Protein AF-0000000083319192 (afdb_homodimer)

Sequence (620 aa):
MELTYLRTFREVARRQSFTRAAEELGYAQSSVTMQMQKLEREYGVALFERYGRQLRLTQPGEALLKLAMQMLELYDESKEAIGNQLDGAVTIGTIDSLAAYYLPPHLQQLRLKHPGIAIQMLPDSESNLINKLKDGEYDLVLLLDRKPADPSLRCLTVREEPLVLVAPPGHPLTATGSADSIRPNDLGGCELIVSEGSCLYRSTFEKVLREHGVAYRIGFELGSLEAIKHCVMNGLGIALLPQIAVEEELRRGTLASIPFVHPDLRFHLQILLHPKKWMSQMLLTLIGLMTGEDAERVNERLSRADVSVKMELTYLRTFREVARRQSFTRAAEELGYAQSSVTMQMQKLEREYGVALFERYGRQLRLTQPGEALLKLAMQMLELYDESKEAIGNQLDGAVTIGTIDSLAAYYLPPHLQQLRLKHPGIAIQMLPDSESNLINKLKDGEYDLVLLLDRKPADPSLRCLTVREEPLVLVAPPGHPLTATGSADSIRPNDLGGCELIVSEGSCLYRSTFEKVLREHGVAYRIGFELGSLEAIKHCVMNGLGIALLPQIAVEEELRRGTLASIPFVHPDLRFHLQILLHPKKWMSQMLLTLIGLMTGEDAERVNERLSRADVSVK

Secondary structure (DSSP, 8-state):
-HHHHHHHHHHHHHHT-HHHHHHHHT--HHHHHHHHHHHHHHHTS--EEEETTEEEE-HHHHHHHHHHHHHHHHHHHHHHHTT-----EEEEEE-HHHHHHTHHHHHHHHHHH-TT-EEEEEE--HHHHHHHHHTTS-SEEEEEESSPS-TTSEEEEEEEE-EEEEE-TT-GGG-S-TT-PBPGGGGTTPEEEE--TT-HHHHHHHHHHHHTT---EEEEEES-HHHHHHHHHTTS-BEEEEGGGTHHHHHHTSSEEE-B--GGG-EEEEEEE-TT----HHHHHHHHHHHT--HHHHHHHHHHHHHHT-/-HHHHHHHHHHHHHHT-HHHHHHHHT--HHHHHHHHHHHHHHHTS--EEEETTEEEE-HHHHHHHHHHHHHHHHHHHHHHHTT-----EEEEEE-HHHHHHTHHHHHHHHHHH-TT-EEEEEE--HHHHHHHHHTTS-SEEEEEESSPS-TTSEEEEEEEE-EEEEE-TT-GGG-S-TT-PBPGGGGTTPEEEE--TT-HHHHHHHHHHHHTT---EEEEEES-HHHHHHHHHTTS-BEEEEGGGTHHHHHHTSSEEE-B--GGG-EEEEEEE-TT----HHHHHHHHHHHT--HHHHHHHHHHHHHHT-

pLDDT: mean 86.3, std 11.12, range [34.53, 98.0]

Nearest PDB structures (foldseek):
  8sbh-assembly1_B  TM=8.757E-01  e=9.612E-18  Escherichia coli K-12
  6g1b-assembly1_J-2  TM=5.225E-01  e=3.013E-19  Corynebacterium glutamicum
  2f78-assembly1_A  TM=7.936E-01  e=1.066E-13  Acinetobacter baylyi
  2h9b-assembly1_A  TM=8.131E-01  e=4.468E-13  Acinetobacter baylyi ADP1
  3glb-assembly2_C  TM=8.185E-01  e=1.094E-12  Acinetobacter baylyi ADP1

InterPro domains:
  IPR000847 LysR, HTH, N-terminal domain [PF00126] (4-62)
  IPR000847 LysR, HTH, N-terminal domain [PR00039] (18-29)
  IPR000847 LysR, HTH, N-terminal domain [PR00039] (29-39)
  IPR000847 LysR, HTH, N-terminal domain [PR00039] (39-50)
  IPR000847 LysR, HTH, N-terminal domain [PS50931] (1-58)
  IPR005119 LysR, substrate-binding [PF03466] (84-290)
  IPR036388 Winged helix-like DNA-binding domain superfamily [G3DSA:1.10.10.10] (1-88)
  IPR036390 Winged helix DNA-binding domain superfamily [SSF46785] (1-108)

Foldseek 3Di:
DVLVLLVLLLLCQVVQDLCVSCVVVVHDSVVSVVSQVVVCVVVVHRQWDDDDPTIHGDPVVLVVNLVSLVVNQVVVVVCVVVPPPDLEEAEEEEADLCVVQPQVVLVVVLCVVRVSHHYHYDYDFPVVQVVCQQSNVHQKYKYKDDPPPDPQWDKDFQWKWDKFKKAAFPDPLLPPDDPDADDLQNCAAFEEAEEDPSHDLRVLNVVRNVVVPGDYHHPHYDNDPVVSLVCRLVGVTMYIDTCSRCVVVCVVRSMGTRRHDDPSNIITIMMI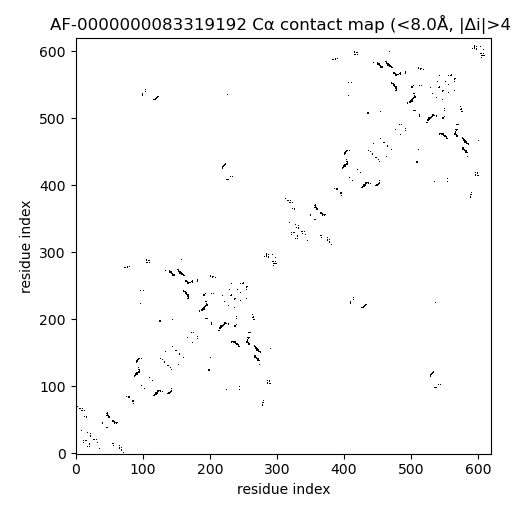HRLPRDQRLSNLCSVCSSRVHHSVVSVVVSVVVNVVVD/DVLVLLVLLLLCQVVQDLCVSCVVVVHDSVVSVVSQVVVCVVVVHRQWDDDDPTIHGDPVVLVVNLVSLVVNQVVVVVCVVVPPPDLEEAEEEEADQCVVQPQVVLVVVLCVVRVSHHYHYDYDFPVVQVVCQQSNVHQKYKYKDDPPPDPQWDKDFQWKWDKFKKAAFPDPLLPPDDPDADDLQNCAAFEEAEEDPRHDLRVLNVVRNVVVPGDYHHPHYDNDPVVSLVCRLVGVTMYIDTCSRCVVVCVVRSMGTRRHDDPSNIITIMMIHRLPRDQRLSNLCSVCSSRVHHSVVSVVVSVVVNVVVD

Organism: Saccharibacillus brassicae (NCBI:txid2583377)

Structure (mmCIF, N/CA/C/O backbone):
data_AF-0000000083319192-model_v1
#
loop_
_entity.id
_entity.type
_entity.pdbx_description
1 polymer 'LysR family transcriptional regulator'
#
loop_
_atom_site.group_PDB
_atom_site.id
_atom_site.type_symbol
_atom_site.label_atom_id
_atom_site.label_alt_id
_atom_site.label_comp_id
_atom_site.label_asym_id
_atom_site.label_entity_id
_atom_site.label_seq_id
_atom_site.pdbx_PDB_ins_code
_atom_site.Cartn_x
_atom_site.Cartn_y
_atom_site.Cartn_z
_atom_site.occupancy
_atom_site.B_iso_or_equiv
_atom_site.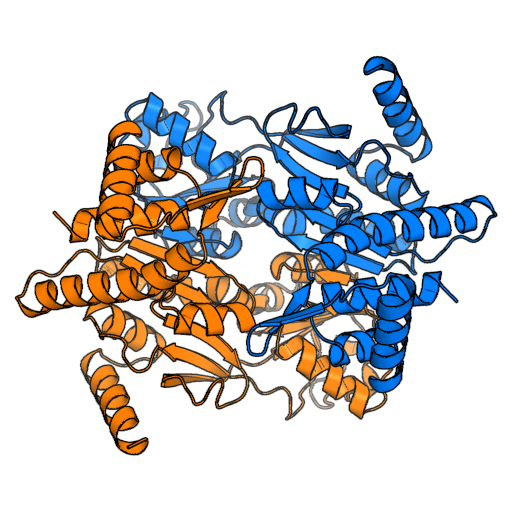auth_seq_id
_atom_site.auth_comp_id
_atom_site.auth_asym_id
_atom_site.auth_atom_id
_atom_site.pdbx_PDB_model_num
ATOM 1 N N . MET A 1 1 ? -19.234 31.031 -4.801 1 49.41 1 MET A N 1
ATOM 2 C CA . MET A 1 1 ? -19.828 30.109 -5.762 1 49.41 1 MET A CA 1
ATOM 3 C C . MET A 1 1 ? -18.75 29.328 -6.5 1 49.41 1 MET A C 1
ATOM 5 O O . MET A 1 1 ? -18.766 28.094 -6.5 1 49.41 1 MET A O 1
ATOM 9 N N . GLU A 1 2 ? -17.656 29.984 -6.93 1 69.31 2 GLU A N 1
ATOM 10 C CA . GLU A 1 2 ? -16.688 29.391 -7.848 1 69.31 2 GLU A CA 1
ATOM 11 C C . GLU A 1 2 ? -15.727 28.469 -7.117 1 69.31 2 GLU A C 1
ATOM 13 O O . GLU A 1 2 ? -15.43 27.375 -7.598 1 69.31 2 GLU A O 1
ATOM 18 N N . LEU A 1 3 ? -15.586 28.812 -5.918 1 76.88 3 LEU A N 1
ATOM 19 C CA . LEU A 1 3 ? -14.641 27.969 -5.188 1 76.88 3 LEU A CA 1
ATOM 20 C C . LEU A 1 3 ? -15.297 26.672 -4.758 1 76.88 3 LEU A C 1
ATOM 22 O O . LEU A 1 3 ? -14.641 25.625 -4.695 1 76.88 3 LEU A O 1
ATOM 26 N N . THR A 1 4 ? -16.562 26.797 -4.598 1 81.25 4 THR A N 1
ATOM 27 C CA . THR A 1 4 ? -17.328 25.609 -4.246 1 81.25 4 THR A CA 1
ATOM 28 C C . THR A 1 4 ? -17.297 24.594 -5.379 1 81.25 4 THR A C 1
ATOM 30 O O . THR A 1 4 ? -17.156 23.391 -5.137 1 81.25 4 THR A O 1
ATOM 33 N N . TYR A 1 5 ? -17.391 25.188 -6.508 1 87.56 5 TYR A N 1
ATOM 34 C CA . TYR A 1 5 ? -17.344 24.297 -7.664 1 87.56 5 TYR A CA 1
ATOM 35 C C . TYR A 1 5 ? -15.977 23.641 -7.801 1 87.56 5 TYR A C 1
ATOM 37 O O . TYR A 1 5 ? -15.867 22.484 -8.203 1 87.56 5 TYR A O 1
ATOM 45 N N . LEU A 1 6 ? -15.008 24.375 -7.461 1 87.12 6 LEU A N 1
ATOM 46 C CA . LEU A 1 6 ? -13.648 23.844 -7.539 1 87.12 6 LEU A CA 1
ATOM 47 C C . LEU A 1 6 ? -13.422 22.766 -6.484 1 87.12 6 LEU A C 1
ATOM 49 O O . LEU A 1 6 ? -12.711 21.797 -6.727 1 87.12 6 LEU A O 1
ATOM 53 N N . ARG A 1 7 ? -14.008 22.938 -5.379 1 86.06 7 ARG A N 1
ATOM 54 C CA . ARG A 1 7 ? -13.953 21.906 -4.348 1 86.06 7 ARG A CA 1
ATOM 55 C C . ARG A 1 7 ? -14.648 20.625 -4.805 1 86.06 7 ARG A C 1
ATOM 57 O O . ARG A 1 7 ? -14.141 19.531 -4.594 1 86.06 7 ARG A O 1
ATOM 64 N N . THR A 1 8 ? -15.805 20.875 -5.367 1 90.62 8 THR A N 1
ATOM 65 C CA . THR A 1 8 ? -16.547 19.75 -5.902 1 90.62 8 THR A CA 1
ATOM 66 C C . THR A 1 8 ? -15.758 19.047 -6.996 1 90.62 8 THR A C 1
ATOM 68 O O . THR A 1 8 ? -15.703 17.812 -7.035 1 90.62 8 THR A O 1
ATOM 71 N N . PHE A 1 9 ? -15.133 19.812 -7.844 1 91.31 9 PHE A N 1
ATOM 72 C CA . PHE A 1 9 ? -14.305 19.297 -8.93 1 91.31 9 PHE A CA 1
ATOM 73 C C . PHE A 1 9 ? -13.164 18.453 -8.391 1 91.31 9 PHE A C 1
ATOM 75 O O . PHE A 1 9 ? -12.922 17.344 -8.875 1 91.31 9 PHE A O 1
ATOM 82 N N . ARG A 1 10 ? -12.516 18.969 -7.465 1 86.44 10 ARG A N 1
ATOM 83 C CA . ARG A 1 10 ? -11.406 18.25 -6.84 1 86.44 10 ARG A CA 1
ATOM 84 C C . ARG A 1 10 ? -11.875 16.906 -6.273 1 86.44 10 ARG A C 1
ATOM 86 O O . ARG A 1 10 ? -11.188 15.898 -6.426 1 86.44 10 ARG A O 1
ATOM 93 N N . GLU A 1 11 ? -13.016 16.891 -5.656 1 87.62 11 GLU A N 1
ATOM 94 C CA . GLU A 1 11 ? -13.531 15.664 -5.039 1 87.62 11 GLU A CA 1
ATOM 95 C C . GLU A 1 11 ? -13.922 14.641 -6.098 1 87.62 11 GLU A C 1
ATOM 97 O O . GLU A 1 11 ? -13.711 13.438 -5.91 1 87.62 11 GLU A O 1
ATOM 102 N N . VAL A 1 12 ? -14.492 15.133 -7.125 1 90.38 12 VAL A N 1
ATOM 103 C CA . VAL A 1 12 ? -14.867 14.227 -8.211 1 90.38 12 VAL A CA 1
ATOM 104 C C . VAL A 1 12 ? -13.617 13.609 -8.82 1 90.38 12 VAL A C 1
ATOM 106 O O . VAL A 1 12 ? -13.594 12.414 -9.125 1 90.38 12 VAL A O 1
ATOM 109 N N . ALA A 1 13 ? -12.672 14.43 -9.016 1 87 13 ALA A N 1
ATOM 110 C CA . ALA A 1 13 ? -11.406 13.961 -9.578 1 87 13 ALA A CA 1
ATOM 111 C C . ALA A 1 13 ? -10.758 12.914 -8.672 1 87 13 ALA A C 1
ATOM 113 O O . ALA A 1 13 ? -10.234 11.906 -9.148 1 87 13 ALA A O 1
ATOM 114 N N . ARG A 1 14 ? -10.859 13.242 -7.465 1 79.75 14 ARG A N 1
ATOM 115 C CA . ARG A 1 14 ? -10.25 12.375 -6.465 1 79.75 14 ARG A CA 1
ATOM 116 C C . ARG A 1 14 ? -10.969 11.031 -6.391 1 79.75 14 ARG A C 1
ATOM 118 O O . ARG A 1 14 ? -10.328 9.984 -6.289 1 79.75 14 ARG A O 1
ATOM 125 N N . ARG A 1 15 ? -12.25 11.016 -6.426 1 77.5 15 ARG A N 1
ATOM 126 C CA . ARG A 1 15 ? -13.07 9.828 -6.238 1 77.5 15 ARG A CA 1
ATOM 127 C C . ARG A 1 15 ? -13.336 9.133 -7.57 1 77.5 15 ARG A C 1
ATOM 129 O O . ARG A 1 15 ? -13.766 7.973 -7.594 1 77.5 15 ARG A O 1
ATOM 136 N N . GLN A 1 16 ? -13.07 9.844 -8.578 1 83.38 16 GLN A N 1
ATOM 137 C CA . GLN A 1 16 ? -13.352 9.391 -9.938 1 83.38 16 GLN A CA 1
ATOM 138 C C . GLN A 1 16 ? -14.805 8.938 -10.07 1 83.38 16 GLN A C 1
ATOM 140 O O . GLN A 1 16 ? -15.086 7.914 -10.695 1 83.38 16 GLN A O 1
ATOM 145 N N . SER A 1 17 ? -15.625 9.586 -9.398 1 86.31 17 SER A N 1
ATOM 146 C CA . SER A 1 17 ? -17.047 9.266 -9.375 1 86.31 17 SER A CA 1
ATOM 147 C C . SER A 1 17 ? -17.875 10.469 -8.922 1 86.31 17 SER A C 1
ATOM 149 O O . SER A 1 17 ? -17.562 11.086 -7.902 1 86.31 17 SER A O 1
ATOM 151 N N . PHE A 1 18 ? -18.953 10.727 -9.664 1 89.69 18 PHE A N 1
ATOM 152 C CA . PHE A 1 18 ? -19.859 11.805 -9.281 1 89.69 18 PHE A CA 1
ATOM 153 C C . PHE A 1 18 ? -20.656 11.422 -8.047 1 89.69 18 PHE A C 1
ATOM 155 O O . PHE A 1 18 ? -20.859 12.25 -7.148 1 89.69 18 PHE A O 1
ATOM 162 N N . THR A 1 19 ? -20.969 10.195 -7.98 1 86.5 19 THR A N 1
ATOM 163 C CA . THR A 1 19 ? -21.812 9.711 -6.887 1 86.5 19 THR A CA 1
ATOM 164 C C . THR A 1 19 ? -21.031 9.68 -5.578 1 86.5 19 THR A C 1
ATOM 166 O O . THR A 1 19 ? -21.5 10.156 -4.551 1 86.5 19 THR A O 1
ATOM 169 N N . ARG A 1 20 ? -19.891 9.219 -5.691 1 82.88 20 ARG A N 1
ATOM 170 C CA . ARG A 1 20 ? -19.078 9.133 -4.484 1 82.88 20 ARG A CA 1
ATOM 171 C C . ARG A 1 20 ? -18.672 10.516 -3.99 1 82.88 20 ARG A C 1
ATOM 173 O O . ARG A 1 20 ? -18.625 10.758 -2.781 1 82.88 20 ARG A O 1
ATOM 180 N N . ALA A 1 21 ? -18.344 11.328 -4.93 1 88.31 21 ALA A N 1
ATOM 181 C CA . ALA A 1 21 ? -18.031 12.703 -4.562 1 88.31 21 ALA A CA 1
ATOM 182 C C . ALA A 1 21 ? -19.219 13.375 -3.867 1 88.31 21 ALA A C 1
ATOM 184 O O . ALA A 1 21 ? -19.031 14.102 -2.887 1 88.31 21 ALA A O 1
ATOM 185 N N . ALA A 1 22 ? -20.422 13.117 -4.332 1 89.38 22 ALA A N 1
ATOM 186 C CA . ALA A 1 22 ? -21.625 13.688 -3.742 1 89.38 22 ALA A CA 1
ATOM 187 C C . ALA A 1 22 ? -21.828 13.211 -2.307 1 89.38 22 ALA A C 1
ATOM 189 O O . ALA A 1 22 ? -22.125 14.008 -1.414 1 89.38 22 ALA A O 1
ATOM 190 N N . GLU A 1 23 ? -21.609 12 -2.121 1 80.88 23 GLU A N 1
ATOM 191 C CA . GLU A 1 23 ? -21.734 11.406 -0.792 1 80.88 23 GLU A CA 1
ATOM 192 C C . GLU A 1 23 ? -20.734 12.039 0.185 1 80.88 23 GLU A C 1
ATOM 194 O O . GLU A 1 23 ? -21.109 12.375 1.313 1 80.88 23 GLU A O 1
ATOM 199 N N . GLU A 1 24 ? -19.625 12.234 -0.296 1 76 24 GLU A N 1
ATOM 200 C CA . GLU A 1 24 ? -18.562 12.773 0.543 1 76 24 GLU A CA 1
ATOM 201 C C . GLU A 1 24 ? -18.828 14.234 0.896 1 76 24 GLU A C 1
ATOM 203 O O . GLU A 1 24 ? -18.484 14.688 1.992 1 76 24 GLU A O 1
ATOM 208 N N . LEU A 1 25 ? -19.375 14.922 0.003 1 81.06 25 LEU A N 1
ATOM 209 C CA . LEU A 1 25 ? -19.562 16.359 0.173 1 81.06 25 LEU A CA 1
ATOM 210 C C . LEU A 1 25 ? -20.922 16.672 0.785 1 81.06 25 LEU A C 1
ATOM 212 O O . LEU A 1 25 ? -21.203 17.812 1.154 1 81.06 25 LEU A O 1
ATOM 216 N N . GLY A 1 26 ? -21.703 15.602 0.852 1 78.81 26 GLY A N 1
ATOM 217 C CA . GLY A 1 26 ? -23.047 15.797 1.39 1 78.81 26 GLY A CA 1
ATOM 218 C C . GLY A 1 26 ? -24 16.438 0.398 1 78.81 26 GLY A C 1
ATOM 219 O O . GLY A 1 26 ? -24.875 17.203 0.784 1 78.81 26 GLY A O 1
ATOM 220 N N . TYR A 1 27 ? -23.688 16.281 -0.852 1 82.81 27 TYR A N 1
ATOM 221 C CA . TYR A 1 27 ? -24.547 16.797 -1.922 1 82.81 27 TYR A CA 1
ATOM 222 C C . TYR A 1 27 ? -25.359 15.664 -2.559 1 82.81 27 TYR A C 1
ATOM 224 O O . TYR A 1 27 ? -25.062 14.484 -2.35 1 82.81 27 TYR A O 1
ATOM 232 N N . ALA A 1 28 ? -26.406 16.016 -3.146 1 87.62 28 ALA A N 1
ATOM 233 C CA . ALA A 1 28 ? -27.031 15.094 -4.094 1 87.62 28 ALA A CA 1
ATOM 234 C C . ALA A 1 28 ? -26.172 14.938 -5.348 1 87.62 28 ALA A C 1
ATOM 236 O O . ALA A 1 28 ? -25.5 15.875 -5.773 1 87.62 28 ALA A O 1
ATOM 237 N N . GLN A 1 29 ? -26.188 13.758 -5.84 1 90.5 29 GLN A N 1
ATOM 238 C CA . GLN A 1 29 ? -25.406 13.484 -7.047 1 90.5 29 GLN A CA 1
ATOM 239 C C . GLN A 1 29 ? -25.781 14.453 -8.172 1 90.5 29 GLN A C 1
ATOM 241 O O . GLN A 1 29 ? -24.922 14.883 -8.938 1 90.5 29 GLN A O 1
ATOM 246 N N . SER A 1 30 ? -27 14.805 -8.273 1 91.88 30 SER A N 1
ATOM 247 C CA . SER A 1 30 ? -27.469 15.734 -9.305 1 91.88 30 SER A CA 1
ATOM 248 C C . SER A 1 30 ? -26.812 17.109 -9.141 1 91.88 30 SER A C 1
ATOM 250 O O . SER A 1 30 ? -26.5 17.766 -10.133 1 91.88 30 SER A O 1
ATOM 252 N N . SER A 1 31 ? -26.672 17.484 -7.91 1 89.69 31 SER A N 1
ATOM 253 C CA . SER A 1 31 ? -26.031 18.766 -7.633 1 89.69 31 SER A CA 1
ATOM 254 C C . SER A 1 31 ? -24.578 18.766 -8.07 1 89.69 31 SER A C 1
ATOM 256 O O . SER A 1 31 ? -24.094 19.75 -8.664 1 89.69 31 SER A O 1
ATOM 258 N N . VAL A 1 32 ? -23.906 17.656 -7.793 1 92.81 32 VAL A N 1
ATOM 259 C CA . VAL A 1 32 ? -22.516 17.516 -8.188 1 92.81 32 VAL A CA 1
ATOM 260 C C . VAL A 1 32 ? -22.391 17.547 -9.711 1 92.81 32 VAL A C 1
ATOM 262 O O . VAL A 1 32 ? -21.516 18.219 -10.258 1 92.81 32 VAL A O 1
ATOM 265 N N . THR A 1 33 ? -23.266 16.875 -10.352 1 92.88 33 THR A N 1
ATOM 266 C CA . THR A 1 33 ? -23.281 16.828 -11.805 1 92.88 33 THR A CA 1
ATOM 267 C C . THR A 1 33 ? -23.5 18.219 -12.391 1 92.88 33 THR A C 1
ATOM 269 O O . THR A 1 33 ? -22.797 18.625 -13.32 1 92.88 33 THR A O 1
ATOM 272 N N . MET A 1 34 ? -24.438 18.922 -11.812 1 90.69 34 MET A N 1
ATOM 273 C CA . MET A 1 34 ? -24.75 20.266 -12.273 1 90.69 34 MET A CA 1
ATOM 274 C C . MET A 1 34 ? -23.562 21.188 -12.086 1 90.69 34 MET A C 1
ATOM 276 O O . MET A 1 34 ? -23.25 22 -12.969 1 90.69 34 MET A O 1
ATOM 280 N N . GLN A 1 35 ? -22.984 21.125 -10.969 1 91.38 35 GLN A N 1
ATOM 281 C CA . GLN A 1 35 ? -21.812 21.953 -10.688 1 91.38 35 GLN A CA 1
ATOM 282 C C . GLN A 1 35 ? -20.703 21.688 -11.688 1 91.38 35 GLN A C 1
ATOM 284 O O . GLN A 1 35 ? -20.047 22.625 -12.148 1 91.38 35 GLN A O 1
ATOM 289 N N . MET A 1 36 ? -20.5 20.438 -12.016 1 93.38 36 MET A N 1
ATOM 290 C CA . MET A 1 36 ? -19.438 20.062 -12.953 1 93.38 36 MET A CA 1
ATOM 291 C C . MET A 1 36 ? -19.766 20.562 -14.359 1 93.38 36 MET A C 1
ATOM 293 O O . MET A 1 36 ? -18.875 21.031 -15.07 1 93.38 36 MET A O 1
ATOM 297 N N . GLN A 1 37 ? -21 20.484 -14.688 1 91.75 37 GLN A N 1
ATOM 298 C CA . GLN A 1 37 ? -21.422 20.984 -15.984 1 91.75 37 GLN A CA 1
ATOM 299 C C . GLN A 1 37 ? -21.219 22.5 -16.078 1 91.75 37 GLN A C 1
ATOM 301 O O . GLN A 1 37 ? -20.766 23 -17.109 1 91.75 37 GLN A O 1
ATOM 306 N N . LYS A 1 38 ? -21.625 23.125 -15.047 1 89 38 LYS A N 1
ATOM 307 C CA . LYS A 1 38 ? -21.422 24.578 -15.008 1 89 38 LYS A CA 1
ATOM 308 C C . LYS A 1 38 ? -19.953 24.938 -15.117 1 89 38 LYS A C 1
ATOM 310 O O . LYS A 1 38 ? -19.594 25.891 -15.797 1 89 38 LYS A O 1
ATOM 315 N N . LEU A 1 39 ? -19.172 24.234 -14.422 1 89.81 39 LEU A N 1
ATOM 316 C CA . LEU A 1 39 ? -17.734 24.469 -14.445 1 89.81 39 LEU A CA 1
ATOM 317 C C . LEU A 1 39 ? -17.172 24.25 -15.844 1 89.81 39 LEU A C 1
ATOM 319 O O . LEU A 1 39 ? -16.344 25.031 -16.328 1 89.81 39 LEU A O 1
ATOM 323 N N . GLU A 1 40 ? -17.609 23.125 -16.484 1 91.62 40 GLU A N 1
ATOM 324 C CA . GLU A 1 40 ? -17.156 22.828 -17.844 1 91.62 40 GLU A CA 1
ATOM 325 C C . GLU A 1 40 ? -17.609 23.906 -18.828 1 91.62 40 GLU A C 1
ATOM 327 O O . GLU A 1 40 ? -16.859 24.281 -19.734 1 91.62 40 GLU A O 1
ATOM 332 N N . ARG A 1 41 ? -18.781 24.422 -18.656 1 88.25 41 ARG A N 1
ATOM 333 C CA . ARG A 1 41 ? -19.281 25.5 -19.5 1 88.25 41 ARG A CA 1
ATOM 334 C C . ARG A 1 41 ? -18.469 26.766 -19.297 1 88.25 41 ARG A C 1
ATOM 336 O O . ARG A 1 41 ? -18.188 27.484 -20.266 1 88.25 41 ARG A O 1
ATOM 343 N N . GLU A 1 42 ? -18.172 27.078 -18.094 1 84.94 42 GLU A N 1
ATOM 344 C CA . GLU A 1 42 ? -17.391 28.281 -17.797 1 84.94 42 GLU A CA 1
ATOM 345 C C . GLU A 1 42 ? -16.016 28.234 -18.438 1 84.94 42 GLU A C 1
ATOM 347 O O . GLU A 1 42 ? -15.523 29.234 -18.938 1 84.94 42 GLU A O 1
ATOM 352 N N . TYR A 1 43 ? -15.398 27.078 -18.375 1 88.62 43 TYR A N 1
ATOM 353 C CA . TYR A 1 43 ? -14.055 26.938 -18.938 1 88.62 43 TYR A CA 1
ATOM 354 C C . TYR A 1 43 ? -14.102 26.594 -20.406 1 88.62 43 TYR A C 1
ATOM 356 O O . TYR A 1 43 ? -13.094 26.688 -21.109 1 88.62 43 TYR A O 1
ATOM 364 N N . GLY A 1 44 ? -15.195 26.141 -20.906 1 88.44 44 GLY A N 1
ATOM 365 C CA . GLY A 1 44 ? -15.414 25.891 -22.328 1 88.44 44 GLY A CA 1
ATOM 366 C C . GLY A 1 44 ? -14.836 24.578 -22.797 1 88.44 44 GLY A C 1
ATOM 367 O O . GLY A 1 44 ? -14.57 24.406 -23.984 1 88.44 44 GLY A O 1
ATOM 368 N N . VAL A 1 45 ? -14.445 23.75 -21.891 1 88.56 45 VAL A N 1
ATOM 369 C CA . VAL A 1 45 ? -13.859 22.453 -22.219 1 88.56 45 VAL A CA 1
ATOM 370 C C . VAL A 1 45 ? -14.461 21.375 -21.328 1 88.56 45 VAL A C 1
ATOM 372 O O . VAL A 1 45 ? -14.992 21.672 -20.25 1 88.56 45 VAL A O 1
ATOM 375 N N . ALA A 1 46 ? -14.414 20.188 -21.844 1 92.25 46 ALA A N 1
ATOM 376 C CA . ALA A 1 46 ? -14.773 19.047 -21 1 92.25 46 ALA A CA 1
ATOM 377 C C . ALA A 1 46 ? -13.656 18.719 -20.016 1 92.25 46 ALA A C 1
ATOM 379 O O . ALA A 1 46 ? -12.477 18.703 -20.391 1 92.25 46 ALA A O 1
ATOM 380 N N . LEU A 1 47 ? -14.07 18.547 -18.781 1 91.88 47 LEU A N 1
ATOM 381 C CA . LEU A 1 47 ? -13.078 18.281 -17.75 1 91.88 47 LEU A CA 1
ATOM 382 C C . LEU A 1 47 ? -12.984 16.797 -17.438 1 91.88 47 LEU A C 1
ATOM 384 O O . LEU A 1 47 ? -11.977 16.328 -16.891 1 91.88 47 LEU A O 1
ATOM 388 N N . PHE A 1 48 ? -14.039 16.078 -17.656 1 92.31 48 PHE A N 1
ATOM 389 C CA . PHE A 1 48 ? -14.094 14.641 -17.391 1 92.31 48 PHE A CA 1
ATOM 390 C C . PHE A 1 48 ? -14.477 13.875 -18.656 1 92.31 48 PHE A C 1
ATOM 392 O O . PHE A 1 48 ? -15.148 14.414 -19.531 1 92.31 48 PHE A O 1
ATOM 399 N N . GLU A 1 49 ? -13.867 12.617 -18.703 1 87.38 49 GLU A N 1
ATOM 400 C CA . GLU A 1 49 ? -14.242 11.695 -19.781 1 87.38 49 GLU A CA 1
ATOM 401 C C . GLU A 1 49 ? -14.43 10.281 -19.234 1 87.38 49 GLU A C 1
ATOM 403 O O . GLU A 1 49 ? -13.938 9.953 -18.156 1 87.38 49 GLU A O 1
ATOM 408 N N . ARG A 1 50 ? -15.281 9.57 -19.891 1 78.88 50 ARG A N 1
ATOM 409 C CA . ARG A 1 50 ? -15.5 8.188 -19.484 1 78.88 50 ARG A CA 1
ATOM 410 C C . ARG A 1 50 ? -14.672 7.227 -20.344 1 78.88 50 ARG A C 1
ATOM 412 O O . ARG A 1 50 ? -14.609 7.379 -21.562 1 78.88 50 ARG A O 1
ATOM 419 N N . TYR A 1 51 ? -13.844 6.562 -19.781 1 65.56 51 TYR A N 1
ATOM 420 C CA . TYR A 1 51 ? -13.148 5.445 -20.422 1 65.56 51 TYR A CA 1
ATOM 421 C C . TYR A 1 51 ? -13.703 4.113 -19.922 1 65.56 51 TYR A C 1
ATOM 423 O O . TYR A 1 51 ? -13.289 3.611 -18.875 1 65.56 51 TYR A O 1
ATOM 431 N N . GLY A 1 52 ? -14.516 3.521 -20.719 1 63.03 52 GLY A N 1
ATOM 432 C CA . GLY A 1 52 ? -15.258 2.387 -20.188 1 63.03 52 GLY A CA 1
ATOM 433 C C . GLY A 1 52 ? -16.188 2.758 -19.062 1 63.03 52 GLY A C 1
ATOM 434 O O . GLY A 1 52 ? -17.047 3.635 -19.203 1 63.03 52 GLY A O 1
ATOM 435 N N . ARG A 1 53 ? -15.953 2.107 -17.953 1 64.94 53 ARG A N 1
ATOM 436 C CA . ARG A 1 53 ? -16.781 2.385 -16.781 1 64.94 53 ARG A CA 1
ATOM 437 C C . ARG A 1 53 ? -16.078 3.35 -15.828 1 64.94 53 ARG A C 1
ATOM 439 O O . ARG A 1 53 ? -16.656 3.762 -14.82 1 64.94 53 ARG A O 1
ATOM 446 N N . GLN A 1 54 ? -14.984 3.787 -16.266 1 74.12 54 GLN A N 1
ATOM 447 C CA . GLN A 1 54 ? -14.203 4.594 -15.336 1 74.12 54 GLN A CA 1
ATOM 448 C C . GLN A 1 54 ? -14.219 6.066 -15.734 1 74.12 54 GLN A C 1
ATOM 450 O O . GLN A 1 54 ? -14.062 6.398 -16.906 1 74.12 54 GLN A O 1
ATOM 455 N N . LEU A 1 55 ? -14.586 6.945 -14.758 1 84.5 55 LEU A N 1
ATOM 456 C CA . LEU A 1 55 ? -14.492 8.391 -14.922 1 84.5 55 LEU A CA 1
ATOM 457 C C . LEU A 1 55 ? -13.055 8.867 -14.719 1 84.5 55 LEU A C 1
ATOM 459 O O . LEU A 1 55 ? -12.406 8.508 -13.734 1 84.5 55 LEU A O 1
ATOM 463 N N . ARG A 1 56 ? -12.523 9.5 -15.797 1 84.56 56 ARG A N 1
ATOM 464 C CA . ARG A 1 56 ? -11.18 10.055 -15.656 1 84.56 56 ARG A CA 1
ATOM 465 C C . ARG A 1 56 ? -11.133 11.508 -16.109 1 84.56 56 ARG A C 1
ATOM 467 O O . ARG A 1 56 ? -12.039 11.977 -16.812 1 84.56 56 ARG A O 1
ATOM 474 N N . LEU A 1 57 ? -10.055 12.219 -15.688 1 86.25 57 LEU A N 1
ATOM 475 C CA . LEU A 1 57 ? -9.844 13.602 -16.094 1 86.25 57 LEU A CA 1
ATOM 476 C C . LEU A 1 57 ? -9.375 13.68 -17.547 1 86.25 57 LEU A C 1
ATOM 478 O O . LEU A 1 57 ? -8.578 12.844 -17.984 1 86.25 57 LEU A O 1
ATOM 482 N N . THR A 1 58 ? -9.961 14.656 -18.297 1 84.5 58 THR A N 1
ATOM 483 C CA . THR A 1 58 ? -9.367 15.047 -19.578 1 84.5 58 THR A CA 1
ATOM 484 C C . THR A 1 58 ? -8.062 15.805 -19.344 1 84.5 58 THR A C 1
ATOM 486 O O . THR A 1 58 ? -7.691 16.094 -18.219 1 84.5 58 THR A O 1
ATOM 489 N N . GLN A 1 59 ? -7.352 16.078 -20.453 1 79.75 59 GLN A N 1
ATOM 490 C CA . GLN A 1 59 ? -6.117 16.844 -20.344 1 79.75 59 GLN A CA 1
ATOM 491 C C . GLN A 1 59 ? -6.379 18.219 -19.734 1 79.75 59 GLN A C 1
ATOM 493 O O . GLN A 1 59 ? -5.688 18.625 -18.797 1 79.75 59 GLN A O 1
ATOM 498 N N . PRO A 1 60 ? -7.363 18.875 -20.219 1 84 60 PRO A N 1
ATOM 499 C CA . PRO A 1 60 ? -7.699 20.141 -19.547 1 84 60 PRO A CA 1
ATOM 500 C C . PRO A 1 60 ? -8.109 19.953 -18.094 1 84 60 PRO A C 1
ATOM 502 O O . PRO A 1 60 ? -7.828 20.812 -17.25 1 84 60 PRO A O 1
ATOM 505 N N . GLY A 1 61 ? -8.789 18.875 -17.859 1 88.69 61 GLY A N 1
ATOM 506 C CA . GLY A 1 61 ? -9.156 18.562 -16.484 1 88.69 61 GLY A CA 1
ATOM 507 C C . GLY A 1 61 ? -7.965 18.422 -15.562 1 88.69 61 GLY A C 1
ATOM 508 O O . GLY A 1 61 ? -7.977 18.938 -14.445 1 88.69 61 GLY A O 1
ATOM 509 N N . GLU A 1 62 ? -6.965 17.844 -16.016 1 84.81 62 GLU A N 1
ATOM 510 C CA . GLU A 1 62 ? -5.734 17.688 -15.25 1 84.81 62 GLU A CA 1
ATOM 511 C C . GLU A 1 62 ? -5.07 19.031 -14.984 1 84.81 62 GLU A C 1
ATOM 513 O O . GLU A 1 62 ? -4.574 19.281 -13.883 1 84.81 62 GLU A O 1
ATOM 518 N N . ALA A 1 63 ? -5.062 19.828 -15.984 1 80.75 63 ALA A N 1
ATOM 519 C CA . ALA A 1 63 ? -4.484 21.156 -15.852 1 80.75 63 ALA A CA 1
ATOM 520 C C . ALA A 1 63 ? -5.262 21.984 -14.836 1 80.75 63 ALA A C 1
ATOM 522 O O . ALA A 1 63 ? -4.668 22.672 -13.992 1 80.75 63 ALA A O 1
ATOM 523 N N . LEU A 1 64 ? -6.516 21.891 -14.93 1 85.56 64 LEU A N 1
ATOM 524 C CA . LEU A 1 64 ? -7.344 22.672 -14.008 1 85.56 64 LEU A CA 1
ATOM 525 C C . LEU A 1 64 ? -7.184 22.172 -12.578 1 85.56 64 LEU A C 1
ATOM 527 O O . LEU A 1 64 ? -7.219 22.953 -11.633 1 85.56 64 LEU A O 1
ATOM 531 N N . LEU A 1 65 ? -7.074 20.875 -12.477 1 87.75 65 LEU A N 1
ATOM 532 C CA . LEU A 1 65 ? -6.957 20.312 -11.141 1 87.75 65 LEU A CA 1
ATOM 533 C C . LEU A 1 65 ? -5.758 20.906 -10.406 1 87.75 65 LEU A C 1
ATOM 535 O O . LEU A 1 65 ? -5.863 21.281 -9.227 1 87.75 65 LEU A O 1
ATOM 539 N N . LYS A 1 66 ? -4.719 21.078 -11.117 1 79.38 66 LYS A N 1
ATOM 540 C CA . LYS A 1 66 ? -3.518 21.688 -10.531 1 79.38 66 LYS A CA 1
ATOM 541 C C . LYS A 1 66 ? -3.787 23.109 -10.062 1 79.38 66 LYS A C 1
ATOM 543 O O . LYS A 1 66 ? -3.412 23.484 -8.945 1 79.38 66 LYS A O 1
ATOM 548 N N . LEU A 1 67 ? -4.461 23.797 -10.844 1 79.25 67 LEU A N 1
ATOM 549 C CA . LEU A 1 67 ? -4.746 25.188 -10.531 1 79.25 67 LEU A CA 1
ATOM 550 C C . LEU A 1 67 ? -5.801 25.297 -9.438 1 79.25 67 LEU A C 1
ATOM 552 O O . LEU A 1 67 ? -5.719 26.172 -8.578 1 79.25 67 LEU A O 1
ATOM 556 N N . ALA A 1 68 ? -6.773 24.422 -9.547 1 84.31 68 ALA A N 1
ATOM 557 C CA . ALA A 1 68 ? -7.84 24.422 -8.547 1 84.31 68 ALA A CA 1
ATOM 558 C C . ALA A 1 68 ? -7.277 24.188 -7.148 1 84.31 68 ALA A C 1
ATOM 560 O O . ALA A 1 68 ? -7.676 24.844 -6.188 1 84.31 68 ALA A O 1
ATOM 561 N N . MET A 1 69 ? -6.383 23.312 -7.07 1 81.88 69 MET A N 1
ATOM 562 C CA . MET A 1 69 ? -5.762 23.016 -5.781 1 81.88 69 MET A CA 1
ATOM 563 C C . MET A 1 69 ? -5.035 24.234 -5.227 1 81.88 69 MET A C 1
ATOM 565 O O . MET A 1 69 ? -5.156 24.547 -4.043 1 81.88 69 MET A O 1
ATOM 569 N N . GLN A 1 70 ? -4.371 24.891 -6.074 1 74.44 70 GLN A N 1
ATOM 570 C CA . GLN A 1 70 ? -3.668 26.109 -5.656 1 74.44 70 GLN A CA 1
ATOM 571 C C . GLN A 1 70 ? -4.645 27.188 -5.195 1 74.44 70 GLN A C 1
ATOM 573 O O . GLN A 1 70 ? -4.406 27.859 -4.195 1 74.44 70 GLN A O 1
ATOM 578 N N . MET A 1 71 ? -5.691 27.297 -5.906 1 76.81 71 MET A N 1
ATOM 579 C CA . MET A 1 71 ? -6.691 28.312 -5.57 1 76.81 71 MET A CA 1
ATOM 580 C C . MET A 1 71 ? -7.34 28 -4.223 1 76.81 71 MET A C 1
ATOM 582 O O . MET A 1 71 ? -7.527 28.906 -3.4 1 76.81 71 MET A O 1
ATOM 586 N N . LEU A 1 72 ? -7.641 26.828 -4.012 1 79.81 72 LEU A N 1
ATOM 587 C CA . LEU A 1 72 ? -8.289 26.438 -2.77 1 79.81 72 LEU A CA 1
ATOM 588 C C . LEU A 1 72 ? -7.348 26.609 -1.582 1 79.81 72 LEU A C 1
ATOM 590 O O . LEU A 1 72 ? -7.781 27 -0.495 1 79.81 72 LEU A O 1
ATOM 594 N N . GLU A 1 73 ? -6.129 26.391 -1.862 1 75.25 73 GLU A N 1
ATOM 595 C CA . GLU A 1 73 ? -5.117 26.609 -0.831 1 75.25 73 GLU A CA 1
ATOM 596 C C . GLU A 1 73 ? -5.012 28.078 -0.462 1 75.25 73 GLU A C 1
ATOM 598 O O . GLU A 1 73 ? -4.922 28.422 0.718 1 75.25 73 GLU A O 1
ATOM 603 N N . LEU A 1 74 ? -5 28.859 -1.444 1 70.62 74 LEU A N 1
ATOM 604 C CA . LEU A 1 74 ? -4.914 30.297 -1.221 1 70.62 74 LEU A CA 1
ATOM 605 C C . LEU A 1 74 ? -6.133 30.797 -0.454 1 70.62 74 LEU A C 1
ATOM 607 O O . LEU A 1 74 ? -6.016 31.688 0.39 1 70.62 74 LEU A O 1
ATOM 611 N N . TYR A 1 75 ? -7.195 30.266 -0.791 1 71.81 75 TYR A N 1
ATOM 612 C CA . TYR A 1 75 ? -8.422 30.641 -0.084 1 71.81 75 TYR A CA 1
ATOM 613 C C . TYR A 1 75 ? -8.336 30.266 1.39 1 71.81 75 TYR A C 1
ATOM 615 O O . TYR A 1 75 ? -8.68 31.062 2.264 1 71.81 75 TYR A O 1
ATOM 623 N N . ASP A 1 76 ? -7.918 29.141 1.705 1 72.12 76 ASP A N 1
ATOM 624 C CA . ASP A 1 76 ? -7.773 28.688 3.084 1 72.12 76 ASP A CA 1
ATOM 625 C C . ASP A 1 76 ? -6.75 29.531 3.838 1 72.12 76 ASP A C 1
ATOM 627 O O . ASP A 1 76 ? -6.957 29.875 5.008 1 72.12 76 ASP A O 1
ATOM 631 N N . GLU A 1 77 ? -5.762 29.859 3.168 1 68.5 77 GLU A N 1
ATOM 632 C CA . GLU A 1 77 ? -4.758 30.75 3.729 1 68.5 77 GLU A CA 1
ATOM 633 C C . GLU A 1 77 ? -5.371 32.094 4.109 1 68.5 77 GLU A C 1
ATOM 635 O O . GLU A 1 77 ? -5.043 32.656 5.156 1 68.5 77 GLU A O 1
ATOM 640 N N . SER A 1 78 ? -6.105 32.5 3.252 1 68.38 78 SER A N 1
ATOM 641 C CA . SER A 1 78 ? -6.723 33.812 3.49 1 68.38 78 SER A CA 1
ATOM 642 C C . SER A 1 78 ? -7.602 33.781 4.738 1 68.38 78 SER A C 1
ATOM 644 O O . SER A 1 78 ? -7.645 34.75 5.492 1 68.38 78 SER A O 1
ATOM 646 N N . LYS A 1 79 ? -8.227 32.719 4.934 1 68.5 79 LYS A N 1
ATOM 647 C CA . LYS A 1 79 ? -9.086 32.562 6.109 1 68.5 79 LYS A CA 1
ATOM 648 C C . LYS A 1 79 ? -8.258 32.5 7.387 1 68.5 79 LYS A C 1
ATOM 650 O O . LYS A 1 79 ? -8.609 33.125 8.398 1 68.5 79 LYS A O 1
ATOM 655 N N . GLU A 1 80 ? -7.242 31.766 7.34 1 66.19 80 GLU A N 1
ATOM 656 C CA . GLU A 1 80 ? -6.367 31.641 8.5 1 66.19 80 GLU A CA 1
ATOM 657 C C . GLU A 1 80 ? -5.715 32.969 8.852 1 66.19 80 GLU A C 1
ATOM 659 O O . GLU A 1 80 ? -5.555 33.312 10.031 1 66.19 80 GLU A O 1
ATOM 664 N N . ALA A 1 81 ? -5.359 33.562 7.824 1 62.03 81 ALA A N 1
ATOM 665 C CA . ALA A 1 81 ? -4.68 34.844 8.016 1 62.03 81 ALA A CA 1
ATOM 666 C C . ALA A 1 81 ? -5.59 35.844 8.727 1 62.03 81 ALA A C 1
ATOM 668 O O . ALA A 1 81 ? -5.113 36.719 9.453 1 62.03 81 ALA A O 1
ATOM 669 N N . ILE A 1 82 ? -6.812 35.531 8.531 1 60.34 82 ILE A N 1
ATOM 670 C CA . ILE A 1 82 ? -7.703 36.531 9.133 1 60.34 82 ILE A CA 1
ATOM 671 C C . ILE A 1 82 ? -8.328 35.969 10.398 1 60.34 82 ILE A C 1
ATOM 673 O O . ILE A 1 82 ? -9.297 36.5 10.93 1 60.34 82 ILE A O 1
ATOM 677 N N . GLY A 1 83 ? -7.688 34.938 11.039 1 57.97 83 GLY A N 1
ATOM 678 C CA . GLY A 1 83 ? -7.938 34.5 12.398 1 57.97 83 GLY A CA 1
ATOM 679 C C . GLY A 1 83 ? -8.867 33.312 12.484 1 57.97 83 GLY A C 1
ATOM 680 O O . GLY A 1 83 ? -9.203 32.844 13.578 1 57.97 83 GLY A O 1
ATOM 681 N N . ASN A 1 84 ? -9.445 32.844 11.445 1 53.16 84 ASN A N 1
ATOM 682 C CA . ASN A 1 84 ? -10.336 31.688 11.547 1 53.16 84 ASN A CA 1
ATOM 683 C C . ASN A 1 84 ? -9.578 30.375 11.414 1 53.16 84 ASN A C 1
ATOM 685 O O . ASN A 1 84 ? -8.891 30.156 10.414 1 53.16 84 ASN A O 1
ATOM 689 N N . GLN A 1 85 ? -9.211 29.922 12.727 1 53.25 85 GLN A N 1
ATOM 690 C CA . GLN A 1 85 ? -8.5 28.656 12.75 1 53.25 85 GLN A CA 1
ATOM 691 C C . GLN A 1 85 ? -9.32 27.562 12.062 1 53.25 85 GLN A C 1
ATOM 693 O O . GLN A 1 85 ? -10.461 27.297 12.445 1 53.25 85 GLN A O 1
ATOM 698 N N . LEU A 1 86 ? -9.172 27.344 10.836 1 53.28 86 LEU A N 1
ATOM 699 C CA . LEU A 1 86 ? -9.953 26.344 10.109 1 53.28 86 LEU A CA 1
ATOM 700 C C . LEU A 1 86 ? -9.508 24.938 10.461 1 53.28 86 LEU A C 1
ATOM 702 O O . LEU A 1 86 ? -8.32 24.703 10.719 1 53.28 86 LEU A O 1
ATOM 706 N N . ASP A 1 87 ? -10.477 24.281 11.117 1 60.19 87 ASP A N 1
ATOM 707 C CA . ASP A 1 87 ? -10.359 22.828 11.109 1 60.19 87 ASP A CA 1
ATOM 708 C C . ASP A 1 87 ? -10.008 22.312 9.711 1 60.19 87 ASP A C 1
ATOM 710 O O . ASP A 1 87 ? -10.695 22.625 8.742 1 60.19 87 ASP A O 1
ATOM 714 N N . GLY A 1 88 ? -8.602 22.281 9.508 1 72.19 88 GLY A N 1
ATOM 715 C CA . GLY A 1 88 ? -8.227 22 8.133 1 72.19 88 GLY A CA 1
ATOM 716 C C . GLY A 1 88 ? -7.84 20.547 7.906 1 72.19 88 GLY A C 1
ATOM 717 O O . GLY A 1 88 ? -8.172 19.672 8.711 1 72.19 88 GLY A O 1
ATOM 718 N N . ALA A 1 89 ? -7.688 20.281 6.66 1 80.06 89 ALA A N 1
ATOM 719 C CA . ALA A 1 89 ? -7.258 18.953 6.215 1 80.06 89 ALA A CA 1
ATOM 720 C C . ALA A 1 89 ? -5.797 18.969 5.781 1 80.06 89 ALA A C 1
ATOM 722 O O . ALA A 1 89 ? -5.293 20 5.305 1 80.06 89 ALA A O 1
ATOM 723 N N . VAL A 1 90 ? -5.129 17.953 6.18 1 88.19 90 VAL A N 1
ATOM 724 C CA . VAL A 1 90 ? -3.748 17.797 5.727 1 88.19 90 VAL A CA 1
ATOM 725 C C . VAL A 1 90 ? -3.592 16.484 4.977 1 88.19 90 VAL A C 1
ATOM 727 O O . VAL A 1 90 ? -4.086 15.445 5.422 1 88.19 90 VAL A O 1
ATOM 730 N N . THR A 1 91 ? -3 16.547 3.814 1 91.75 91 THR A N 1
ATOM 731 C CA . THR A 1 91 ? -2.709 15.359 3.012 1 91.75 91 THR A CA 1
ATOM 732 C C . THR A 1 91 ? -1.213 15.055 3.018 1 91.75 91 THR A C 1
ATOM 734 O O . THR A 1 91 ? -0.405 15.875 2.58 1 91.75 91 THR A O 1
ATOM 737 N N . ILE A 1 92 ? -0.917 13.867 3.447 1 95.06 92 ILE A N 1
ATOM 738 C CA . ILE A 1 92 ? 0.481 13.469 3.592 1 95.06 92 ILE A CA 1
ATOM 739 C C . ILE A 1 92 ? 0.794 12.32 2.643 1 95.06 92 ILE A C 1
ATOM 741 O O . ILE A 1 92 ? 0.143 11.273 2.691 1 95.06 92 ILE A O 1
ATOM 745 N N . GLY A 1 93 ? 1.712 12.57 1.741 1 95.62 93 GLY A N 1
ATOM 746 C CA . GLY A 1 93 ? 2.299 11.469 0.996 1 95.62 93 GLY A CA 1
ATOM 747 C C . GLY A 1 93 ? 3.502 10.852 1.687 1 95.62 93 GLY A C 1
ATOM 748 O O . GLY A 1 93 ? 4.367 11.57 2.195 1 95.62 93 GLY A O 1
ATOM 749 N N . THR A 1 94 ? 3.506 9.539 1.714 1 94.88 94 THR A N 1
ATOM 750 C CA . THR A 1 94 ? 4.648 8.906 2.367 1 94.88 94 THR A CA 1
ATOM 751 C C . THR A 1 94 ? 4.781 7.449 1.932 1 94.88 94 THR A C 1
ATOM 753 O O . THR A 1 94 ? 4.082 7 1.02 1 94.88 94 THR A O 1
ATOM 756 N N . ILE A 1 95 ? 5.766 6.785 2.445 1 92.56 95 ILE A N 1
ATOM 757 C CA . ILE A 1 95 ? 5.965 5.363 2.186 1 92.56 95 ILE A CA 1
ATOM 758 C C . ILE A 1 95 ? 5.406 4.547 3.348 1 92.56 95 ILE A C 1
ATOM 760 O O . ILE A 1 95 ? 5.148 5.082 4.43 1 92.56 95 ILE A O 1
ATOM 764 N N . ASP A 1 96 ? 5.273 3.279 3.154 1 89.88 96 ASP A N 1
ATOM 765 C CA . ASP A 1 96 ? 4.578 2.395 4.086 1 89.88 96 ASP A CA 1
ATOM 766 C C . ASP A 1 96 ? 5.262 2.395 5.453 1 89.88 96 ASP A C 1
ATOM 768 O O . ASP A 1 96 ? 4.59 2.479 6.484 1 89.88 96 ASP A O 1
ATOM 772 N N . SER A 1 97 ? 6.527 2.301 5.496 1 92.25 97 SER A N 1
ATOM 773 C CA . SER A 1 97 ? 7.277 2.199 6.746 1 92.25 97 SER A CA 1
ATOM 774 C C . SER A 1 97 ? 7.051 3.426 7.625 1 92.25 97 SER A C 1
ATOM 776 O O . SER A 1 97 ? 6.816 3.297 8.828 1 92.25 97 SER A O 1
ATOM 778 N N . LEU A 1 98 ? 7.043 4.559 6.969 1 94.5 98 LEU A N 1
ATOM 779 C CA . LEU A 1 98 ? 6.902 5.789 7.742 1 94.5 98 LEU A CA 1
ATOM 780 C C . LEU A 1 98 ? 5.449 6.016 8.141 1 94.5 98 LEU A C 1
ATOM 782 O O . LEU A 1 98 ? 5.168 6.539 9.219 1 94.5 98 LEU A O 1
ATOM 786 N N . ALA A 1 99 ? 4.559 5.652 7.27 1 93.69 99 ALA A N 1
ATOM 787 C CA . ALA A 1 99 ? 3.131 5.773 7.562 1 93.69 99 ALA A CA 1
ATOM 788 C C . ALA A 1 99 ? 2.75 4.93 8.773 1 93.69 99 ALA A C 1
ATOM 790 O O . ALA A 1 99 ? 1.973 5.367 9.625 1 93.69 99 ALA A O 1
ATOM 791 N N . ALA A 1 100 ? 3.322 3.805 8.875 1 92.75 100 ALA A N 1
ATOM 792 C CA . ALA A 1 100 ? 2.889 2.838 9.883 1 92.75 100 ALA A CA 1
ATOM 793 C C . ALA A 1 100 ? 3.652 3.027 11.188 1 92.75 100 ALA A C 1
ATOM 795 O O . ALA A 1 100 ? 3.09 2.863 12.273 1 92.75 100 ALA A O 1
ATOM 796 N N . TYR A 1 101 ? 4.895 3.42 11.102 1 94.56 101 TYR A N 1
ATOM 797 C CA . TYR A 1 101 ? 5.723 3.229 12.281 1 94.56 101 TYR A CA 1
ATOM 798 C C . TYR A 1 101 ? 6.293 4.555 12.773 1 94.56 101 TYR A C 1
ATOM 800 O O . TYR A 1 101 ? 6.785 4.652 13.898 1 94.56 101 TYR A O 1
ATOM 808 N N . TYR A 1 102 ? 6.238 5.543 11.953 1 95.88 102 TYR A N 1
ATOM 809 C CA . TYR A 1 102 ? 6.84 6.812 12.344 1 95.88 102 TYR A CA 1
ATOM 810 C C . TYR A 1 102 ? 5.77 7.859 12.633 1 95.88 102 TYR A C 1
ATOM 812 O O . TYR A 1 102 ? 5.812 8.531 13.664 1 95.88 102 TYR A O 1
ATOM 820 N N . LEU A 1 103 ? 4.758 7.98 11.828 1 95.69 103 LEU A N 1
ATOM 821 C CA . LEU A 1 103 ? 3.863 9.133 11.797 1 95.69 103 LEU A CA 1
ATOM 822 C C . LEU A 1 103 ? 2.814 9.031 12.898 1 95.69 103 LEU A C 1
ATOM 824 O O . LEU A 1 103 ? 2.412 10.047 13.477 1 95.69 103 LEU A O 1
ATOM 828 N N . PRO A 1 104 ? 2.371 7.836 13.305 1 94.25 104 PRO A N 1
ATOM 829 C CA . PRO A 1 104 ? 1.198 7.73 14.18 1 94.25 104 PRO A CA 1
ATOM 830 C C . PRO A 1 104 ? 1.371 8.484 15.492 1 94.25 104 PRO A C 1
ATOM 832 O O . PRO A 1 104 ? 0.493 9.258 15.883 1 94.25 104 PRO A O 1
ATOM 835 N N . PRO A 1 105 ? 2.479 8.398 16.172 1 93.94 105 PRO A N 1
ATOM 836 C CA . PRO A 1 105 ? 2.607 9.164 17.422 1 93.94 105 PRO A CA 1
ATOM 837 C C . PRO A 1 105 ? 2.574 10.672 17.188 1 93.94 105 PRO A C 1
ATOM 839 O O . PRO A 1 105 ? 2.061 11.414 18.031 1 93.94 105 PRO A O 1
ATOM 842 N N . HIS A 1 106 ? 3.119 11.086 16.125 1 94.69 106 HIS A N 1
ATOM 843 C CA . HIS A 1 106 ? 3.117 12.508 15.797 1 94.69 106 HIS A CA 1
ATOM 844 C C . HIS A 1 106 ? 1.715 12.992 15.43 1 94.69 106 HIS A C 1
ATOM 846 O O . HIS A 1 106 ? 1.339 14.117 15.75 1 94.69 106 HIS A O 1
ATOM 852 N N . LEU A 1 107 ? 1.004 12.164 14.766 1 93.25 107 LEU A N 1
ATOM 853 C CA . LEU A 1 107 ? -0.37 12.5 14.406 1 93.25 107 LEU A CA 1
ATOM 854 C C . LEU A 1 107 ? -1.25 12.586 15.648 1 93.25 107 LEU A C 1
ATOM 856 O O . LEU A 1 107 ? -2.17 13.398 15.711 1 93.25 107 LEU A O 1
ATOM 860 N N . GLN A 1 108 ? -0.991 11.719 16.562 1 91.94 108 GLN A N 1
ATOM 861 C CA . GLN A 1 108 ? -1.704 11.781 17.828 1 91.94 108 GLN A CA 1
ATOM 862 C C . GLN A 1 108 ? -1.488 13.125 18.516 1 91.94 108 GLN A C 1
ATOM 864 O O . GLN A 1 108 ? -2.441 13.75 19 1 91.94 108 GLN A O 1
ATOM 869 N N . GLN A 1 109 ? -0.288 13.562 18.562 1 92.94 109 GLN A N 1
ATOM 870 C CA . GLN A 1 109 ? 0.043 14.844 19.188 1 92.94 109 GLN A CA 1
ATOM 871 C C . GLN A 1 109 ? -0.588 16 18.406 1 92.94 109 GLN A C 1
ATOM 873 O O . GLN A 1 109 ? -1.061 16.969 19.016 1 92.94 109 GLN A O 1
ATOM 878 N N . LEU A 1 110 ? -0.563 15.898 17.125 1 90.56 110 LEU A N 1
ATOM 879 C CA . LEU A 1 110 ? -1.162 16.938 16.297 1 90.56 110 LEU A CA 1
ATOM 880 C C . LEU A 1 110 ? -2.658 17.062 16.562 1 90.56 110 LEU A C 1
ATOM 882 O O . LEU A 1 110 ? -3.193 18.172 16.641 1 90.56 110 LEU A O 1
ATOM 886 N N . ARG A 1 111 ? -3.293 15.938 16.656 1 87.44 111 ARG A N 1
ATOM 887 C CA . ARG A 1 111 ? -4.73 15.914 16.906 1 87.44 111 ARG A CA 1
ATOM 888 C C . ARG A 1 111 ? -5.059 16.562 18.25 1 87.44 111 ARG A C 1
ATOM 890 O O . ARG A 1 111 ? -6.094 17.219 18.391 1 87.44 111 ARG A O 1
ATOM 897 N N . LEU A 1 112 ? -4.273 16.359 19.219 1 86.75 112 LEU A N 1
ATOM 898 C CA . LEU A 1 112 ? -4.465 16.984 20.531 1 86.75 112 LEU A CA 1
ATOM 899 C C . LEU A 1 112 ? -4.398 18.5 20.422 1 86.75 112 LEU A C 1
ATOM 901 O O . LEU A 1 112 ? -5.148 19.203 21.109 1 86.75 112 LEU A O 1
ATOM 905 N N . LYS A 1 113 ? -3.574 18.922 19.594 1 85.94 113 LYS A N 1
ATOM 906 C CA . LYS A 1 113 ? -3.389 20.359 19.406 1 85.94 113 LYS A CA 1
ATOM 907 C C . LYS A 1 113 ? -4.441 20.938 18.469 1 85.94 113 LYS A C 1
ATOM 909 O O . LYS A 1 113 ? -4.812 22.109 18.594 1 85.94 113 LYS A O 1
ATOM 914 N N . HIS A 1 114 ? -4.883 20.078 17.562 1 84.75 114 HIS A N 1
ATOM 915 C CA . HIS A 1 114 ? -5.891 20.453 16.578 1 84.75 114 HIS A CA 1
ATOM 916 C C . HIS A 1 114 ? -6.984 19.391 16.469 1 84.75 114 HIS A C 1
ATOM 918 O O . HIS A 1 114 ? -7.039 18.656 15.484 1 84.75 114 HIS A O 1
ATOM 924 N N . PRO A 1 115 ? -7.953 19.328 17.281 1 80.25 115 PRO A N 1
ATOM 925 C CA . PRO A 1 115 ? -8.938 18.25 17.391 1 80.25 115 PRO A CA 1
ATOM 926 C C . PRO A 1 115 ? -9.82 18.125 16.156 1 80.25 115 PRO A C 1
ATOM 928 O O . PRO A 1 115 ? -10.32 17.047 15.859 1 80.25 115 PRO A O 1
ATOM 931 N N . GLY A 1 116 ? -10.023 19.109 15.359 1 79.31 116 GLY A N 1
ATOM 932 C CA . GLY A 1 116 ? -10.938 19.031 14.227 1 79.31 116 GLY A CA 1
ATOM 933 C C . GLY A 1 116 ? -10.227 18.797 12.906 1 79.31 116 GLY A C 1
ATOM 934 O O . GLY A 1 116 ? -10.852 18.844 11.844 1 79.31 116 GLY A O 1
ATOM 935 N N . ILE A 1 117 ? -9.07 18.312 13.039 1 81.94 117 ILE A N 1
ATOM 936 C CA . ILE A 1 117 ? -8.273 18.172 11.828 1 81.94 117 ILE A CA 1
ATOM 937 C C . ILE A 1 117 ? -8.586 16.844 11.141 1 81.94 117 ILE A C 1
ATOM 939 O O . ILE A 1 117 ? -8.828 15.844 11.812 1 81.94 117 ILE A O 1
ATOM 943 N N . ALA A 1 118 ? -8.688 16.906 9.859 1 85.25 118 ALA A N 1
ATOM 944 C CA . ALA A 1 118 ? -8.773 15.695 9.047 1 85.25 118 ALA A CA 1
ATOM 945 C C . ALA A 1 118 ? -7.438 15.383 8.375 1 85.25 118 ALA A C 1
ATOM 947 O O . ALA A 1 118 ? -6.828 16.266 7.766 1 85.25 118 ALA A O 1
ATOM 948 N N . ILE A 1 119 ? -7.016 14.164 8.555 1 89.75 119 ILE A N 1
ATOM 949 C CA . ILE A 1 119 ? -5.711 13.797 8.023 1 89.75 119 ILE A CA 1
ATOM 950 C C . ILE A 1 119 ? -5.863 12.664 7.016 1 89.75 119 ILE A C 1
ATOM 952 O O . ILE A 1 119 ? -6.562 11.68 7.273 1 89.75 119 ILE A O 1
ATOM 956 N N . GLN A 1 120 ? -5.254 12.82 5.883 1 90.69 120 GLN A N 1
ATOM 957 C CA . GLN A 1 120 ? -5.141 11.781 4.863 1 90.69 120 GLN A CA 1
ATOM 958 C C . GLN A 1 120 ? -3.688 11.375 4.648 1 90.69 120 GLN A C 1
ATOM 960 O O . GLN A 1 120 ? -2.811 12.234 4.52 1 90.69 120 GLN A O 1
ATOM 965 N N . MET A 1 121 ? -3.498 10.125 4.711 1 90.88 121 MET A N 1
ATOM 966 C CA . MET A 1 121 ? -2.166 9.578 4.465 1 90.88 121 MET A CA 1
ATOM 967 C C . MET A 1 121 ? -2.215 8.484 3.402 1 90.88 121 MET A C 1
ATOM 969 O O . MET A 1 121 ? -2.896 7.473 3.578 1 90.88 121 MET A O 1
ATOM 973 N N . LEU A 1 122 ? -1.474 8.664 2.391 1 83 122 LEU A N 1
ATOM 974 C CA . LEU A 1 122 ? -1.515 7.73 1.269 1 83 122 LEU A CA 1
ATOM 975 C C . LEU A 1 122 ? -0.115 7.227 0.931 1 83 122 LEU A C 1
ATOM 977 O O . LEU A 1 122 ? 0.744 8.008 0.509 1 83 122 LEU A O 1
ATOM 981 N N . PRO A 1 123 ? 0.083 5.973 1.179 1 83.06 123 PRO A N 1
ATOM 982 C CA . PRO A 1 123 ? 1.359 5.422 0.716 1 83.06 123 PRO A CA 1
ATOM 983 C C . PRO A 1 123 ? 1.439 5.312 -0.805 1 83.06 123 PRO A C 1
ATOM 985 O O . PRO A 1 123 ? 0.43 5.043 -1.462 1 83.06 123 PRO A O 1
ATOM 988 N N . ASP A 1 124 ? 2.6 5.676 -1.387 1 86.06 124 ASP A N 1
ATOM 989 C CA . ASP A 1 124 ? 2.844 5.613 -2.824 1 86.06 124 ASP A CA 1
ATOM 990 C C . ASP A 1 124 ? 4.328 5.41 -3.123 1 86.06 124 ASP A C 1
ATOM 992 O O . ASP A 1 124 ? 5.148 5.371 -2.205 1 86.06 124 ASP A O 1
ATOM 996 N N . SER A 1 125 ? 4.57 5.117 -4.402 1 84.88 125 SER A N 1
ATOM 997 C CA . SER A 1 125 ? 5.965 5.027 -4.82 1 84.88 125 SER A CA 1
ATOM 998 C C . SER A 1 125 ? 6.66 6.383 -4.723 1 84.88 125 SER A C 1
ATOM 1000 O O . SER A 1 125 ? 6.016 7.426 -4.828 1 84.88 125 SER A O 1
ATOM 1002 N N . GLU A 1 126 ? 7.918 6.336 -4.559 1 84.69 126 GLU A N 1
ATOM 1003 C CA . GLU A 1 126 ? 8.688 7.562 -4.371 1 84.69 126 GLU A CA 1
ATOM 1004 C C . GLU A 1 126 ? 8.5 8.516 -5.551 1 84.69 126 GLU A C 1
ATOM 1006 O O . GLU A 1 126 ? 8.305 9.719 -5.359 1 84.69 126 GLU A O 1
ATOM 1011 N N . SER A 1 127 ? 8.578 7.98 -6.742 1 83.12 127 SER A N 1
ATOM 1012 C CA . SER A 1 127 ? 8.414 8.82 -7.926 1 83.12 127 SER A CA 1
ATOM 1013 C C . SER A 1 127 ? 7.035 9.469 -7.953 1 83.12 127 SER A C 1
ATOM 1015 O O . SER A 1 127 ? 6.906 10.648 -8.273 1 83.12 127 SER A O 1
ATOM 1017 N N . ASN A 1 128 ? 6.078 8.711 -7.637 1 86.56 128 ASN A N 1
ATOM 1018 C CA . ASN A 1 128 ? 4.719 9.242 -7.598 1 86.56 128 ASN A CA 1
ATOM 1019 C C . ASN A 1 128 ? 4.551 10.281 -6.496 1 86.56 128 ASN A C 1
ATOM 1021 O O . ASN A 1 128 ? 3.832 11.266 -6.672 1 86.56 128 ASN A O 1
ATOM 1025 N N . LEU A 1 129 ? 5.188 10.031 -5.453 1 91.56 129 LEU A N 1
ATOM 1026 C CA . LEU A 1 129 ? 5.117 10.961 -4.332 1 91.56 129 LEU A CA 1
ATOM 1027 C C . LEU A 1 129 ? 5.656 12.328 -4.727 1 91.56 129 LEU A C 1
ATOM 1029 O O . LEU A 1 129 ? 5.027 13.352 -4.453 1 91.56 129 LEU A O 1
ATOM 1033 N N . ILE A 1 130 ? 6.754 12.297 -5.395 1 89.12 130 ILE A N 1
ATOM 1034 C CA . ILE A 1 130 ? 7.398 13.539 -5.793 1 89.12 130 ILE A CA 1
ATOM 1035 C C . ILE A 1 130 ? 6.535 14.266 -6.828 1 89.12 130 ILE A C 1
ATOM 1037 O O . ILE A 1 130 ? 6.293 15.469 -6.711 1 89.12 130 ILE A O 1
ATOM 1041 N N . ASN A 1 131 ? 6.047 13.547 -7.758 1 86.31 131 ASN A N 1
ATOM 1042 C CA . ASN A 1 131 ? 5.227 14.141 -8.812 1 86.31 131 ASN A CA 1
ATOM 1043 C C . ASN A 1 1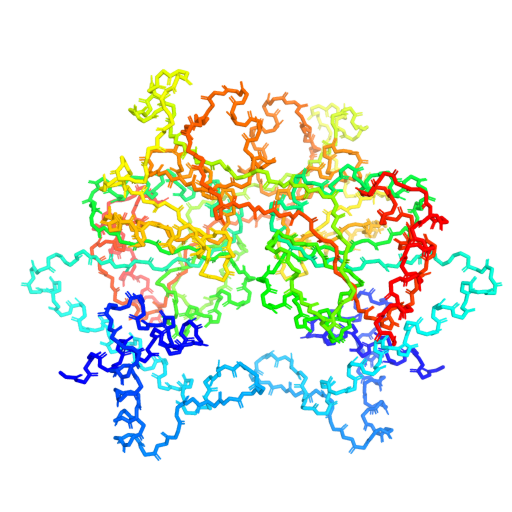31 ? 3.934 14.727 -8.25 1 86.31 131 ASN A C 1
ATOM 1045 O O . ASN A 1 131 ? 3.547 15.836 -8.609 1 86.31 131 ASN A O 1
ATOM 1049 N N . LYS A 1 132 ? 3.34 14 -7.41 1 88.31 132 LYS A N 1
ATOM 1050 C CA . LYS A 1 132 ? 2.068 14.438 -6.84 1 88.31 132 LYS A CA 1
ATOM 1051 C C . LYS A 1 132 ? 2.268 15.625 -5.902 1 88.31 132 LYS A C 1
ATOM 1053 O O . LYS A 1 132 ? 1.377 16.469 -5.758 1 88.31 132 LYS A O 1
ATOM 1058 N N . LEU A 1 133 ? 3.393 15.672 -5.289 1 90.69 133 LEU A N 1
ATOM 1059 C CA . LEU A 1 133 ? 3.719 16.844 -4.477 1 90.69 133 LEU A CA 1
ATOM 1060 C C . LEU A 1 133 ? 3.865 18.078 -5.348 1 90.69 133 LEU A C 1
ATOM 1062 O O . LEU A 1 133 ? 3.357 19.156 -5 1 90.69 133 LEU A O 1
ATOM 1066 N N . LYS A 1 134 ? 4.531 17.891 -6.438 1 85.5 134 LYS A N 1
ATOM 1067 C CA . LYS A 1 134 ? 4.738 18.984 -7.367 1 85.5 134 LYS A CA 1
ATOM 1068 C C . LYS A 1 134 ? 3.41 19.484 -7.941 1 85.5 134 LYS A C 1
ATOM 1070 O O . LYS A 1 134 ? 3.244 20.672 -8.203 1 85.5 134 LYS A O 1
ATOM 1075 N N . ASP A 1 135 ? 2.496 18.562 -8.047 1 79.06 135 ASP A N 1
ATOM 1076 C CA . ASP A 1 135 ? 1.182 18.875 -8.602 1 79.06 135 ASP A CA 1
ATOM 1077 C C . ASP A 1 135 ? 0.263 19.453 -7.527 1 79.06 135 ASP A C 1
ATOM 1079 O O . ASP A 1 135 ? -0.861 19.875 -7.824 1 79.06 135 ASP A O 1
ATOM 1083 N N . GLY A 1 136 ? 0.692 19.391 -6.379 1 82.56 136 GLY A N 1
ATOM 1084 C CA . GLY A 1 136 ? -0.079 19.984 -5.297 1 82.56 136 GLY A CA 1
ATOM 1085 C C . GLY A 1 136 ? -1.068 19.031 -4.672 1 82.56 136 GLY A C 1
ATOM 1086 O O . GLY A 1 136 ? -1.93 19.438 -3.889 1 82.56 136 GLY A O 1
ATOM 1087 N N . GLU A 1 137 ? -0.963 17.812 -4.961 1 83.19 137 GLU A N 1
ATOM 1088 C CA . GLU A 1 137 ? -1.887 16.812 -4.426 1 83.19 137 GLU A CA 1
ATOM 1089 C C . GLU A 1 137 ? -1.581 16.5 -2.963 1 83.19 137 GLU A C 1
ATOM 1091 O O . GLU A 1 137 ? -2.475 16.109 -2.207 1 83.19 137 GLU A O 1
ATOM 1096 N N . TYR A 1 138 ? -0.342 16.656 -2.645 1 91.94 138 TYR A N 1
ATOM 1097 C CA . TYR A 1 138 ? 0.071 16.469 -1.259 1 91.94 138 TYR A CA 1
ATOM 1098 C C . TYR A 1 138 ? 0.536 17.781 -0.639 1 91.94 138 TYR A C 1
ATOM 1100 O O . TYR A 1 138 ? 1.173 18.594 -1.308 1 91.94 138 TYR A O 1
ATOM 1108 N N . ASP A 1 139 ? 0.194 17.922 0.677 1 90.94 139 ASP A N 1
ATOM 1109 C CA . ASP A 1 139 ? 0.713 19.078 1.412 1 90.94 139 ASP A CA 1
ATOM 1110 C C . ASP A 1 139 ? 2.178 18.875 1.79 1 90.94 139 ASP A C 1
ATOM 1112 O O . ASP A 1 139 ? 2.955 19.828 1.827 1 90.94 139 ASP A O 1
ATOM 1116 N N . LEU A 1 140 ? 2.459 17.703 2.076 1 94.38 140 LEU A N 1
ATOM 1117 C CA . LEU A 1 140 ? 3.842 17.344 2.371 1 94.38 140 LEU A CA 1
ATOM 1118 C C . LEU A 1 140 ? 4.094 15.867 2.064 1 94.38 140 LEU A C 1
ATOM 1120 O O . LEU A 1 140 ? 3.156 15.07 2.012 1 94.38 140 LEU A O 1
ATOM 1124 N N . VAL A 1 141 ? 5.34 15.578 1.792 1 96.06 141 VAL A N 1
ATOM 1125 C CA . VAL A 1 141 ? 5.773 14.203 1.54 1 96.06 141 VAL A CA 1
ATOM 1126 C C . VAL A 1 141 ? 6.902 13.836 2.5 1 96.06 141 VAL A C 1
ATOM 1128 O O . VAL A 1 141 ? 7.785 14.648 2.773 1 96.06 141 VAL A O 1
ATOM 1131 N N . LEU A 1 142 ? 6.781 12.664 3.053 1 95.44 142 LEU A N 1
ATOM 1132 C CA . LEU A 1 142 ? 7.855 12.078 3.842 1 95.44 142 LEU A CA 1
ATOM 1133 C C . LEU A 1 142 ? 8.453 10.859 3.135 1 95.44 142 LEU A C 1
ATOM 1135 O O . LEU A 1 142 ? 7.719 9.977 2.693 1 95.44 142 LEU A O 1
ATOM 1139 N N . LEU A 1 143 ? 9.734 10.844 3.025 1 93.94 143 LEU A N 1
ATOM 1140 C CA . LEU A 1 143 ? 10.344 9.688 2.387 1 93.94 143 LEU A CA 1
ATOM 1141 C C . LEU A 1 143 ? 11.734 9.422 2.961 1 93.94 143 LEU A C 1
ATOM 1143 O O . LEU A 1 143 ? 12.25 10.219 3.74 1 93.94 143 LEU A O 1
ATOM 1147 N N . LEU A 1 144 ? 12.219 8.25 2.713 1 93.81 144 LEU A N 1
ATOM 1148 C CA . LEU A 1 144 ? 13.609 7.891 2.973 1 93.81 144 LEU A CA 1
ATOM 1149 C C . LEU A 1 144 ? 14.453 8.039 1.712 1 93.81 144 LEU A C 1
ATOM 1151 O O . LEU A 1 144 ? 14.18 7.395 0.699 1 93.81 144 LEU A O 1
ATOM 1155 N N . ASP A 1 145 ? 15.344 8.875 1.748 1 90.19 145 ASP A N 1
ATOM 1156 C CA . ASP A 1 145 ? 16.172 9.109 0.568 1 90.19 145 ASP A CA 1
ATOM 1157 C C . ASP A 1 145 ? 17.578 9.539 0.963 1 90.19 145 ASP A C 1
ATOM 1159 O O . ASP A 1 145 ? 17.859 9.773 2.141 1 90.19 145 ASP A O 1
ATOM 1163 N N . ARG A 1 146 ? 18.406 9.406 -0.163 1 83.94 146 ARG A N 1
ATOM 1164 C CA . ARG A 1 146 ? 19.734 9.977 -0.013 1 83.94 146 ARG A CA 1
ATOM 1165 C C . ARG A 1 146 ? 19.719 11.484 -0.186 1 83.94 146 ARG A C 1
ATOM 1167 O O . ARG A 1 146 ? 18.891 12.023 -0.924 1 83.94 146 ARG A O 1
ATOM 1174 N N . LYS A 1 147 ? 20.453 12.273 0.567 1 72.69 147 LYS A N 1
ATOM 1175 C CA . LYS A 1 147 ? 20.422 13.734 0.596 1 72.69 147 LYS A CA 1
ATOM 1176 C C . LYS A 1 147 ? 21.078 14.32 -0.65 1 72.69 147 LYS A C 1
ATOM 1178 O O . LYS A 1 147 ? 22.156 13.898 -1.044 1 72.69 147 LYS A O 1
ATOM 1183 N N . PRO A 1 148 ? 20.562 15.438 -1.268 1 66.12 148 PRO A N 1
ATOM 1184 C CA . PRO A 1 148 ? 19.172 15.922 -1.29 1 66.12 148 PRO A CA 1
ATOM 1185 C C . PRO A 1 148 ? 18.281 15.109 -2.223 1 66.12 148 PRO A C 1
ATOM 1187 O O . PRO A 1 148 ? 18.75 14.609 -3.248 1 66.12 148 PRO A O 1
ATOM 1190 N N . ALA A 1 149 ? 16.953 14.945 -1.896 1 66.75 149 ALA A N 1
ATOM 1191 C CA . ALA A 1 149 ? 16.062 14.117 -2.707 1 66.75 149 ALA A CA 1
ATOM 1192 C C . ALA A 1 149 ? 15.773 14.773 -4.055 1 66.75 149 ALA A C 1
ATOM 1194 O O . ALA A 1 149 ? 15.914 14.141 -5.102 1 66.75 149 ALA A O 1
ATOM 1195 N N . ASP A 1 150 ? 15.227 16.016 -4.023 1 75.06 150 ASP A N 1
ATOM 1196 C CA . ASP A 1 150 ? 14.883 16.75 -5.234 1 75.06 150 ASP A CA 1
ATOM 1197 C C . ASP A 1 150 ? 15.188 18.234 -5.07 1 75.06 150 ASP A C 1
ATOM 1199 O O . ASP A 1 150 ? 14.57 18.922 -4.254 1 75.06 150 ASP A O 1
ATOM 1203 N N . PRO A 1 151 ? 16.062 18.766 -5.832 1 79.19 151 PRO A N 1
ATOM 1204 C CA . PRO A 1 151 ? 16.484 20.172 -5.672 1 79.19 151 PRO A CA 1
ATOM 1205 C C . PRO A 1 151 ? 15.367 21.156 -6.012 1 79.19 151 PRO A C 1
ATOM 1207 O O . PRO A 1 151 ? 15.445 22.328 -5.648 1 79.19 151 PRO A O 1
ATOM 1210 N N . SER A 1 152 ? 14.398 20.719 -6.707 1 85.62 152 SER A N 1
ATOM 1211 C CA . SER A 1 152 ? 13.305 21.609 -7.09 1 85.62 152 SER A CA 1
ATOM 1212 C C . SER A 1 152 ? 12.289 21.75 -5.957 1 85.62 152 SER A C 1
ATOM 1214 O O . SER A 1 152 ? 11.391 22.594 -6.027 1 85.62 152 SER A O 1
ATOM 1216 N N . LEU A 1 153 ? 12.469 21.016 -4.945 1 89.5 153 LEU A N 1
ATOM 1217 C CA . LEU A 1 153 ? 11.57 21.031 -3.801 1 89.5 153 LEU A CA 1
ATOM 1218 C C . LEU A 1 153 ? 12.289 21.531 -2.549 1 89.5 153 LEU A C 1
ATOM 1220 O O . LEU A 1 153 ? 13.516 21.516 -2.486 1 89.5 153 LEU A O 1
ATOM 1224 N N . ARG A 1 154 ? 11.492 22.031 -1.604 1 90 154 ARG A N 1
ATOM 1225 C CA . ARG A 1 154 ? 12.039 22.281 -0.274 1 90 154 ARG A CA 1
ATOM 1226 C C . ARG A 1 154 ? 12.219 20.984 0.497 1 90 154 ARG A C 1
ATOM 1228 O O . ARG A 1 154 ? 11.281 20.188 0.613 1 90 154 ARG A O 1
ATOM 1235 N N . CYS A 1 155 ? 13.406 20.828 0.959 1 91.12 155 CYS A N 1
ATOM 1236 C CA . CYS A 1 155 ? 13.711 19.578 1.647 1 91.12 155 CYS A CA 1
ATOM 1237 C C . CYS A 1 155 ? 14.227 19.844 3.057 1 91.12 155 CYS A C 1
ATOM 1239 O O . CYS A 1 155 ? 15.125 20.672 3.25 1 91.12 155 CYS A O 1
ATOM 1241 N N . LEU A 1 156 ? 13.633 19.172 4.031 1 91.94 156 LEU A N 1
ATOM 1242 C CA . LEU A 1 156 ? 14.086 19.219 5.418 1 91.94 156 LEU A CA 1
ATOM 1243 C C . LEU A 1 156 ? 14.5 17.828 5.895 1 91.94 156 LEU A C 1
ATOM 1245 O O . LEU A 1 156 ? 13.688 16.891 5.863 1 91.94 156 LEU A O 1
ATOM 1249 N N . THR A 1 157 ? 15.703 17.734 6.336 1 92.31 157 THR A N 1
ATOM 1250 C CA . THR A 1 157 ? 16.172 16.469 6.895 1 92.31 157 THR A CA 1
ATOM 1251 C C . THR A 1 157 ? 15.766 16.344 8.359 1 92.31 157 THR A C 1
ATOM 1253 O O . THR A 1 157 ? 16.031 17.234 9.156 1 92.31 157 THR A O 1
ATOM 1256 N N . VAL A 1 158 ? 15.164 15.227 8.68 1 94.75 158 VAL A N 1
ATOM 1257 C CA . VAL A 1 158 ? 14.688 15.008 10.039 1 94.75 158 VAL A CA 1
ATOM 1258 C C . VAL A 1 158 ? 15.734 14.227 10.836 1 94.75 158 VAL A C 1
ATOM 1260 O O . VAL A 1 158 ?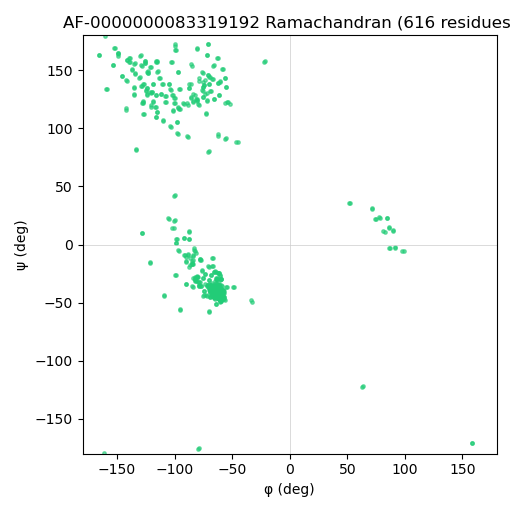 16.188 14.672 11.891 1 94.75 158 VAL A O 1
ATOM 1263 N N . ARG A 1 159 ? 16.109 13.078 10.32 1 94.19 159 ARG A N 1
ATOM 1264 C CA . ARG A 1 159 ? 17.094 12.227 10.977 1 94.19 159 ARG A CA 1
ATOM 1265 C C . ARG A 1 159 ? 17.609 11.148 10.031 1 94.19 159 ARG A C 1
ATOM 1267 O O . ARG A 1 159 ? 17.016 10.898 8.977 1 94.19 159 ARG A O 1
ATOM 1274 N N . GLU A 1 160 ? 18.734 10.617 10.484 1 94.62 160 GLU A N 1
ATOM 1275 C CA . GLU A 1 160 ? 19.188 9.406 9.797 1 94.62 160 GLU A CA 1
ATOM 1276 C C . GLU A 1 160 ? 18.344 8.203 10.211 1 94.62 160 GLU A C 1
ATOM 1278 O O . GLU A 1 160 ? 17.984 8.062 11.375 1 94.62 160 GLU A O 1
ATOM 1283 N N . GLU A 1 161 ? 17.953 7.41 9.227 1 95.19 161 GLU A N 1
ATOM 1284 C CA . GLU A 1 161 ? 17.203 6.18 9.484 1 95.19 161 GLU A CA 1
ATOM 1285 C C . GLU A 1 161 ? 18.016 4.953 9.055 1 95.19 161 GLU A C 1
ATOM 1287 O O . GLU A 1 161 ? 18.172 4.699 7.859 1 95.19 161 GLU A O 1
ATOM 1292 N N . PRO A 1 162 ? 18.453 4.211 10.047 1 95.19 162 PRO A N 1
ATOM 1293 C CA . PRO A 1 162 ? 19.234 3.023 9.695 1 95.19 162 PRO A CA 1
ATOM 1294 C C . PRO A 1 162 ? 18.406 1.959 8.984 1 95.19 162 PRO A C 1
ATOM 1296 O O . PRO A 1 162 ? 17.234 1.783 9.289 1 95.19 162 PRO A O 1
ATOM 1299 N N . LEU A 1 163 ? 19.047 1.338 8.039 1 96.38 163 LEU A N 1
ATOM 1300 C CA . LEU A 1 163 ? 18.5 0.128 7.43 1 96.38 163 LEU A CA 1
ATOM 1301 C C . LEU A 1 163 ? 19.109 -1.119 8.062 1 96.38 163 LEU A C 1
ATOM 1303 O O . LEU A 1 163 ? 20.266 -1.109 8.477 1 96.38 163 LEU A O 1
ATOM 1307 N N . VAL A 1 164 ? 18.312 -2.188 8.109 1 96.25 164 VAL A N 1
ATOM 1308 C CA . VAL A 1 164 ? 18.781 -3.422 8.734 1 96.25 164 VAL A CA 1
ATOM 1309 C C . VAL A 1 164 ? 18.422 -4.617 7.855 1 96.25 164 VAL A C 1
ATOM 1311 O O . VAL A 1 164 ? 17.344 -4.664 7.273 1 96.25 164 VAL A O 1
ATOM 1314 N N . LEU A 1 165 ? 19.344 -5.465 7.699 1 96.69 165 LEU A N 1
ATOM 1315 C CA . LEU A 1 165 ? 19.062 -6.762 7.098 1 96.69 165 LEU A CA 1
ATOM 1316 C C . LEU A 1 165 ? 18.453 -7.711 8.125 1 96.69 165 LEU A C 1
ATOM 1318 O O . LEU A 1 165 ? 19.047 -7.965 9.172 1 96.69 165 LEU A O 1
ATOM 1322 N N . VAL A 1 166 ? 17.281 -8.227 7.793 1 97.62 166 VAL A N 1
ATOM 1323 C CA . VAL A 1 166 ? 16.609 -9.102 8.75 1 97.62 166 VAL A CA 1
ATOM 1324 C C . VAL A 1 166 ? 16.516 -10.516 8.188 1 97.62 166 VAL A C 1
ATOM 1326 O O . VAL A 1 166 ? 16.422 -10.695 6.969 1 97.62 166 VAL A O 1
ATOM 1329 N N . ALA A 1 167 ? 16.547 -11.453 9.062 1 97.44 167 ALA A N 1
ATOM 1330 C CA . ALA A 1 167 ? 16.484 -12.883 8.781 1 97.44 167 ALA A CA 1
ATOM 1331 C C . ALA A 1 167 ? 15.648 -13.617 9.82 1 97.44 167 ALA A C 1
ATOM 1333 O O . ALA A 1 167 ? 15.312 -13.055 10.867 1 97.44 167 ALA A O 1
ATOM 1334 N N . PRO A 1 168 ? 15.156 -14.844 9.406 1 96.31 168 PRO A N 1
ATOM 1335 C CA . PRO A 1 168 ? 14.516 -15.633 10.461 1 96.31 168 PRO A CA 1
ATOM 1336 C C . PRO A 1 168 ? 15.461 -15.922 11.625 1 96.31 168 PRO A C 1
ATOM 1338 O O . PRO A 1 168 ? 16.672 -15.984 11.445 1 96.31 168 PRO A O 1
ATOM 1341 N N . PRO A 1 169 ? 14.812 -16.062 12.805 1 94.44 169 PRO A N 1
ATOM 1342 C CA . PRO A 1 169 ? 15.656 -16.422 13.938 1 94.44 169 PRO A CA 1
ATOM 1343 C C . PRO A 1 169 ? 16.469 -17.688 13.688 1 94.44 169 PRO A C 1
ATOM 1345 O O . PRO A 1 169 ? 15.969 -18.656 13.102 1 94.44 169 PRO A O 1
ATOM 1348 N N . GLY A 1 170 ? 17.734 -17.672 14.047 1 91.19 170 GLY A N 1
ATOM 1349 C CA . GLY A 1 170 ? 18.594 -18.828 13.898 1 91.19 170 GLY A CA 1
ATOM 1350 C C . GLY A 1 170 ? 19.328 -18.859 12.562 1 91.19 170 GLY A C 1
ATOM 1351 O O . GLY A 1 170 ? 20.078 -19.797 12.289 1 91.19 170 GLY A O 1
ATOM 1352 N N . HIS A 1 171 ? 19.047 -17.922 11.75 1 92.88 171 HIS A N 1
ATOM 1353 C CA . HIS A 1 171 ? 19.734 -17.859 10.477 1 92.88 171 HIS A CA 1
ATOM 1354 C C . HIS A 1 171 ? 21.25 -17.812 10.672 1 92.88 171 HIS A C 1
ATOM 1356 O O . HIS A 1 171 ? 21.75 -17.156 11.586 1 92.88 171 HIS A O 1
ATOM 1362 N N . PRO A 1 172 ? 22.016 -18.422 9.859 1 89.81 172 PRO A N 1
ATOM 1363 C CA . PRO A 1 172 ? 23.469 -18.547 10.031 1 89.81 172 PRO A CA 1
ATOM 1364 C C . PRO A 1 172 ? 24.172 -17.203 10.047 1 89.81 172 PRO A C 1
ATOM 1366 O O . PRO A 1 172 ? 25.172 -17.031 10.758 1 89.81 172 PRO A O 1
ATOM 1369 N N . LEU A 1 173 ? 23.75 -16.312 9.352 1 91 173 LEU A N 1
ATOM 1370 C CA . LEU A 1 173 ? 24.422 -15.031 9.211 1 91 173 LEU A CA 1
ATOM 1371 C C . LEU A 1 173 ? 24.188 -14.148 10.43 1 91 173 LEU A C 1
ATOM 1373 O O . LEU A 1 173 ? 24.812 -13.102 10.586 1 91 173 LEU A O 1
ATOM 1377 N N . THR A 1 174 ? 23.203 -14.578 11.242 1 89.56 174 THR A N 1
ATOM 1378 C CA . THR A 1 174 ? 22.906 -13.789 12.438 1 89.56 174 THR A CA 1
ATOM 1379 C C . THR A 1 174 ? 23.875 -14.148 13.57 1 89.56 174 THR A C 1
ATOM 1381 O O . THR A 1 174 ? 23.984 -13.406 14.547 1 89.56 174 THR A O 1
ATOM 1384 N N . ALA A 1 175 ? 24.406 -15.383 13.625 1 74.88 175 ALA A N 1
ATOM 1385 C CA . ALA A 1 175 ? 25.281 -15.922 14.656 1 74.88 175 ALA A CA 1
ATOM 1386 C C . ALA A 1 175 ? 26.656 -15.281 14.594 1 74.88 175 ALA A C 1
ATOM 1388 O O . ALA A 1 175 ? 27.469 -15.43 15.516 1 74.88 175 ALA A O 1
ATOM 1389 N N . THR A 1 176 ? 26.906 -14.727 13.461 1 62.59 176 THR A N 1
ATOM 1390 C CA . THR A 1 176 ? 28.281 -14.266 13.344 1 62.59 176 THR A CA 1
ATOM 1391 C C . THR A 1 176 ? 28.594 -13.195 14.383 1 62.59 176 THR A C 1
ATOM 1393 O O . THR A 1 176 ? 27.75 -12.336 14.664 1 62.59 176 THR A O 1
ATOM 1396 N N . GLY A 1 177 ? 29.125 -13.539 15.531 1 52.91 177 GLY A N 1
ATOM 1397 C CA . GLY A 1 177 ? 29.547 -12.75 16.672 1 52.91 177 GLY A CA 1
ATOM 1398 C C . GLY A 1 177 ? 29.812 -11.297 16.328 1 52.91 177 GLY A C 1
ATOM 1399 O O . GLY A 1 177 ? 29.844 -10.93 15.156 1 52.91 177 GLY A O 1
ATOM 1400 N N . SER A 1 178 ? 29.734 -10.391 17.516 1 50.44 178 SER A N 1
ATOM 1401 C CA . SER A 1 178 ? 29.844 -8.945 17.688 1 50.44 178 SER A CA 1
ATOM 1402 C C . SER A 1 178 ? 30.812 -8.336 16.688 1 50.44 178 SER A C 1
ATOM 1404 O O . SER A 1 178 ? 30.688 -7.168 16.312 1 50.44 178 SER A O 1
ATOM 1406 N N . ALA A 1 179 ? 32.031 -8.977 16.625 1 49.06 179 ALA A N 1
ATOM 1407 C CA . ALA A 1 179 ? 33.188 -8.219 16.172 1 49.06 179 ALA A CA 1
ATOM 1408 C C . ALA A 1 179 ? 33.188 -8.094 14.648 1 49.06 179 ALA A C 1
ATOM 1410 O O . ALA A 1 179 ? 33.812 -7.188 14.094 1 49.06 179 ALA A O 1
ATOM 1411 N N . ASP A 1 180 ? 32.688 -9.195 13.836 1 57.97 180 ASP A N 1
ATOM 1412 C CA . ASP A 1 180 ? 33 -9.141 12.406 1 57.97 180 ASP A CA 1
ATOM 1413 C C . ASP A 1 180 ? 31.75 -8.859 11.578 1 57.97 180 ASP A C 1
ATOM 1415 O O . ASP A 1 180 ? 30.75 -9.562 11.695 1 57.97 180 ASP A O 1
ATOM 1419 N N . SER A 1 181 ? 31.625 -7.59 11.031 1 74.25 181 SER A N 1
ATOM 1420 C CA . SER A 1 181 ? 30.641 -7.059 10.086 1 74.25 181 SER A CA 1
ATOM 1421 C C . SER A 1 181 ? 30.531 -7.938 8.852 1 74.25 181 SER A C 1
ATOM 1423 O O . SER A 1 181 ? 31.531 -8.461 8.359 1 74.25 181 SER A O 1
ATOM 1425 N N . ILE A 1 182 ? 29.297 -8.453 8.609 1 85.38 182 ILE A N 1
ATOM 1426 C CA . ILE A 1 182 ? 29.016 -9.18 7.375 1 85.38 182 ILE A CA 1
ATOM 1427 C C . ILE A 1 182 ? 29.391 -8.32 6.168 1 85.38 182 ILE A C 1
ATOM 1429 O O . ILE A 1 182 ? 29.109 -7.125 6.137 1 85.38 182 ILE A O 1
ATOM 1433 N N . ARG A 1 183 ? 30.328 -8.992 5.375 1 89.94 183 ARG A N 1
ATOM 1434 C CA . ARG A 1 183 ? 30.719 -8.352 4.121 1 89.94 183 ARG A CA 1
ATOM 1435 C C . ARG A 1 183 ? 29.734 -8.703 3.008 1 89.94 183 ARG A C 1
ATOM 1437 O O . ARG A 1 183 ? 29 -9.695 3.102 1 89.94 183 ARG A O 1
ATOM 1444 N N . PRO A 1 184 ? 29.594 -7.863 2.012 1 92.69 184 PRO A N 1
ATOM 1445 C CA . PRO A 1 184 ? 28.656 -8.125 0.911 1 92.69 184 PRO A CA 1
ATOM 1446 C C . PRO A 1 184 ? 28.797 -9.539 0.347 1 92.69 184 PRO A C 1
ATOM 1448 O O . PRO A 1 184 ? 27.797 -10.188 0.062 1 92.69 184 PRO A O 1
ATOM 1451 N N . ASN A 1 185 ? 29.938 -10.039 0.277 1 91.81 185 ASN A N 1
ATOM 1452 C CA . ASN A 1 185 ? 30.188 -11.352 -0.316 1 91.81 185 ASN A CA 1
ATOM 1453 C C . ASN A 1 185 ? 29.594 -12.477 0.522 1 91.81 185 ASN A C 1
ATOM 1455 O O . ASN A 1 185 ? 29.281 -13.547 -0 1 91.81 185 ASN A O 1
ATOM 1459 N N . ASP A 1 186 ? 29.469 -12.203 1.8 1 91.69 186 ASP A N 1
ATOM 1460 C CA . ASP A 1 186 ? 28.875 -13.203 2.686 1 91.69 186 ASP A CA 1
ATOM 1461 C C . ASP A 1 186 ? 27.406 -13.414 2.357 1 91.69 186 ASP A C 1
ATOM 1463 O O . ASP A 1 186 ? 26.797 -14.398 2.791 1 91.69 186 ASP A O 1
ATOM 1467 N N . LEU A 1 187 ? 26.828 -12.555 1.546 1 92.81 187 LEU A N 1
ATOM 1468 C CA . LEU A 1 187 ? 25.406 -12.625 1.188 1 92.81 187 LEU A CA 1
ATOM 1469 C C . LEU A 1 187 ? 25.203 -13.438 -0.083 1 92.81 187 LEU A C 1
ATOM 1471 O O . LEU A 1 187 ? 24.078 -13.586 -0.564 1 92.81 187 LEU A O 1
ATOM 1475 N N . GLY A 1 188 ? 26.297 -13.977 -0.497 1 92.44 188 GLY A N 1
ATOM 1476 C CA . GLY A 1 188 ? 26.219 -14.766 -1.716 1 92.44 188 GLY A CA 1
ATOM 1477 C C . GLY A 1 188 ? 25.297 -15.953 -1.602 1 92.44 188 GLY A C 1
ATOM 1478 O O . GLY A 1 188 ? 25.344 -16.703 -0.62 1 92.44 188 GLY A O 1
ATOM 1479 N N . GLY A 1 189 ? 24.328 -16.062 -2.641 1 89.06 189 GLY A N 1
ATOM 1480 C CA . GLY A 1 189 ? 23.438 -17.219 -2.699 1 89.06 189 GLY A CA 1
ATOM 1481 C C . GLY A 1 189 ? 22.203 -17.047 -1.856 1 89.06 189 GLY A C 1
ATOM 1482 O O . GLY A 1 189 ? 21.297 -17.891 -1.897 1 89.06 189 GLY A O 1
ATOM 1483 N N . CYS A 1 190 ? 22.109 -15.977 -1.165 1 89.19 190 CYS A N 1
ATOM 1484 C CA . CYS A 1 190 ? 20.953 -15.75 -0.32 1 89.19 190 CYS A CA 1
ATOM 1485 C C . CYS A 1 190 ? 19.719 -15.461 -1.163 1 89.19 190 CYS A C 1
ATOM 1487 O O . CYS A 1 190 ? 19.812 -14.914 -2.264 1 89.19 190 CYS A O 1
ATOM 1489 N N . GLU A 1 191 ? 18.578 -15.945 -0.613 1 92.31 191 GLU A N 1
ATOM 1490 C CA . GLU A 1 191 ? 17.281 -15.562 -1.166 1 92.31 191 GLU A CA 1
ATOM 1491 C C . GLU A 1 191 ? 16.812 -14.227 -0.59 1 92.31 191 GLU A C 1
ATOM 1493 O O . GLU A 1 191 ? 16.641 -14.094 0.624 1 92.31 191 GLU A O 1
ATOM 1498 N N . LEU A 1 192 ? 16.594 -13.336 -1.531 1 94.94 192 LEU A N 1
ATOM 1499 C CA . LEU A 1 192 ? 16.188 -12.008 -1.098 1 94.94 192 LEU A CA 1
ATOM 1500 C C . LEU A 1 192 ? 14.68 -11.805 -1.301 1 94.94 192 LEU A C 1
ATOM 1502 O O . LEU A 1 192 ? 14.125 -12.234 -2.316 1 94.94 192 LEU A O 1
ATOM 1506 N N . ILE A 1 193 ? 14.07 -11.297 -0.305 1 96.31 193 ILE A N 1
ATOM 1507 C CA . ILE A 1 193 ? 12.719 -10.758 -0.405 1 96.31 193 ILE A CA 1
ATOM 1508 C C . ILE A 1 193 ? 12.773 -9.234 -0.521 1 96.31 193 ILE A C 1
ATOM 1510 O O . ILE A 1 193 ? 13.312 -8.562 0.357 1 96.31 193 ILE A O 1
ATOM 1514 N N . VAL A 1 194 ? 12.211 -8.742 -1.607 1 94.38 194 VAL A N 1
ATOM 1515 C CA . VAL A 1 194 ? 12.43 -7.328 -1.887 1 94.38 194 VAL A CA 1
ATOM 1516 C C . VAL A 1 194 ? 11.086 -6.629 -2.068 1 94.38 194 VAL A C 1
ATOM 1518 O O . VAL A 1 194 ? 10.062 -7.281 -2.285 1 94.38 194 VAL A O 1
ATOM 1521 N N . SER A 1 195 ? 11.172 -5.301 -1.856 1 92.38 195 SER A N 1
ATOM 1522 C CA . SER A 1 195 ? 10.016 -4.457 -2.154 1 92.38 195 SER A CA 1
ATOM 1523 C C . SER A 1 195 ? 9.906 -4.176 -3.65 1 92.38 195 SER A C 1
ATOM 1525 O O . SER A 1 195 ? 10.641 -4.758 -4.449 1 92.38 195 SER A O 1
ATOM 1527 N N . GLU A 1 196 ? 8.906 -3.309 -3.955 1 83.88 196 GLU A N 1
ATOM 1528 C CA . GLU A 1 196 ? 8.695 -2.967 -5.359 1 83.88 196 GLU A CA 1
ATOM 1529 C C . GLU A 1 196 ? 9.914 -2.254 -5.938 1 83.88 196 GLU A C 1
ATOM 1531 O O . GLU A 1 196 ? 10.719 -1.684 -5.195 1 83.88 196 GLU A O 1
ATOM 1536 N N . GLY A 1 197 ? 10.023 -2.254 -7.203 1 79.25 197 GLY A N 1
ATOM 1537 C CA . GLY A 1 197 ? 11.203 -1.78 -7.902 1 79.25 197 GLY A CA 1
ATOM 1538 C C . GLY A 1 197 ? 11.461 -0.299 -7.703 1 79.25 197 GLY A C 1
ATOM 1539 O O . GLY A 1 197 ? 12.602 0.159 -7.82 1 79.25 197 GLY A O 1
ATOM 1540 N N . SER A 1 198 ? 10.453 0.409 -7.387 1 78.19 198 SER A N 1
ATOM 1541 C CA . SER A 1 198 ? 10.602 1.854 -7.254 1 78.19 198 SER A CA 1
ATOM 1542 C C . SER A 1 198 ? 11.148 2.229 -5.879 1 78.19 198 SER A C 1
ATOM 1544 O O . SER A 1 198 ? 11.5 3.387 -5.641 1 78.19 198 SER A O 1
ATOM 1546 N N . CYS A 1 199 ? 11.312 1.299 -5.117 1 88.12 199 CYS A N 1
ATOM 1547 C CA . CYS A 1 199 ? 11.82 1.552 -3.771 1 88.12 199 CYS A CA 1
ATOM 1548 C C . CYS A 1 199 ? 13.305 1.897 -3.803 1 88.12 199 CYS A C 1
ATOM 1550 O O . CYS A 1 199 ? 14.117 1.119 -4.305 1 88.12 199 CYS A O 1
ATOM 1552 N N . LEU A 1 200 ? 13.688 3.002 -3.143 1 87.5 200 LEU A N 1
ATOM 1553 C CA . LEU A 1 200 ? 15.031 3.555 -3.279 1 87.5 200 LEU A CA 1
ATOM 1554 C C . LEU A 1 200 ? 16.047 2.711 -2.514 1 87.5 200 LEU A C 1
ATOM 1556 O O . LEU A 1 200 ? 17.141 2.436 -3.02 1 87.5 200 LEU A O 1
ATOM 1560 N N . TYR A 1 201 ? 15.719 2.311 -1.337 1 91.12 201 TYR A N 1
ATOM 1561 C CA . TYR A 1 201 ? 16.719 1.562 -0.587 1 91.12 201 TYR A CA 1
ATOM 1562 C C . TYR A 1 201 ? 16.875 0.152 -1.143 1 91.12 201 TYR A C 1
ATOM 1564 O O . TYR A 1 201 ? 17.938 -0.472 -0.984 1 91.12 201 TYR A O 1
ATOM 1572 N N . ARG A 1 202 ? 15.859 -0.355 -1.772 1 91.88 202 ARG A N 1
ATOM 1573 C CA . ARG A 1 202 ? 16.016 -1.625 -2.475 1 91.88 202 ARG A CA 1
ATOM 1574 C C . ARG A 1 202 ? 17 -1.499 -3.621 1 91.88 202 ARG A C 1
ATOM 1576 O O . ARG A 1 202 ? 17.938 -2.305 -3.738 1 91.88 202 ARG A O 1
ATOM 1583 N N . SER A 1 203 ? 16.75 -0.481 -4.457 1 90.31 203 SER A N 1
ATOM 1584 C CA . SER A 1 203 ? 17.609 -0.295 -5.625 1 90.31 203 SER A CA 1
ATOM 1585 C C . SER A 1 203 ? 19.062 -0.055 -5.219 1 90.31 203 SER A C 1
ATOM 1587 O O . SER A 1 203 ? 19.984 -0.552 -5.867 1 90.31 203 SER A O 1
ATOM 1589 N N . THR A 1 204 ? 19.266 0.666 -4.184 1 92.44 204 THR A N 1
ATOM 1590 C CA . THR A 1 204 ? 20.609 0.934 -3.689 1 92.44 204 THR A CA 1
ATOM 1591 C C . THR A 1 204 ? 21.266 -0.345 -3.17 1 92.44 204 THR A C 1
ATOM 1593 O O . THR A 1 204 ? 22.453 -0.584 -3.402 1 92.44 204 THR A O 1
ATOM 1596 N N . PHE A 1 205 ? 20.484 -1.148 -2.477 1 95.56 205 PHE A N 1
ATOM 1597 C CA . PHE A 1 205 ? 21 -2.412 -1.951 1 95.56 205 PHE A CA 1
ATOM 1598 C C . PHE A 1 205 ? 21.422 -3.336 -3.086 1 95.56 205 PHE A C 1
ATOM 1600 O O . PHE A 1 205 ? 22.5 -3.918 -3.045 1 95.56 205 PHE A O 1
ATOM 1607 N N . GLU A 1 206 ? 20.594 -3.408 -4.07 1 92.69 206 GLU A N 1
ATOM 1608 C CA . GLU A 1 206 ? 20.922 -4.234 -5.23 1 92.69 206 GLU A CA 1
ATOM 1609 C C . GLU A 1 206 ? 22.172 -3.725 -5.945 1 92.69 206 GLU A C 1
ATOM 1611 O O . GLU A 1 206 ? 22.984 -4.516 -6.422 1 92.69 206 GLU A O 1
ATOM 1616 N N . LYS A 1 207 ? 22.281 -2.434 -6.039 1 91.94 207 LYS A N 1
ATOM 1617 C CA . LYS A 1 207 ? 23.469 -1.829 -6.637 1 91.94 207 LYS A CA 1
ATOM 1618 C C . LYS A 1 207 ? 24.719 -2.207 -5.859 1 91.94 207 LYS A C 1
ATOM 1620 O O . LYS A 1 207 ? 25.75 -2.549 -6.453 1 91.94 207 LYS A O 1
ATOM 1625 N N . VAL A 1 208 ? 24.625 -2.174 -4.574 1 94.12 208 VAL A N 1
ATOM 1626 C CA . VAL A 1 208 ? 25.75 -2.533 -3.711 1 94.12 208 VAL A CA 1
ATOM 1627 C C . VAL A 1 208 ? 26.141 -3.986 -3.961 1 94.12 208 VAL A C 1
ATOM 1629 O O . VAL A 1 208 ? 27.328 -4.293 -4.109 1 94.12 208 VAL A O 1
ATOM 1632 N N . LEU A 1 209 ? 25.203 -4.871 -4.039 1 94.25 209 LEU A N 1
ATOM 1633 C CA . LEU A 1 209 ? 25.484 -6.285 -4.262 1 94.25 209 LEU A CA 1
ATOM 1634 C C . LEU A 1 209 ? 26.109 -6.508 -5.629 1 94.25 209 LEU A C 1
ATOM 1636 O O . LEU A 1 209 ? 27.078 -7.258 -5.754 1 94.25 209 LEU A O 1
ATOM 1640 N N . ARG A 1 210 ? 25.594 -5.816 -6.55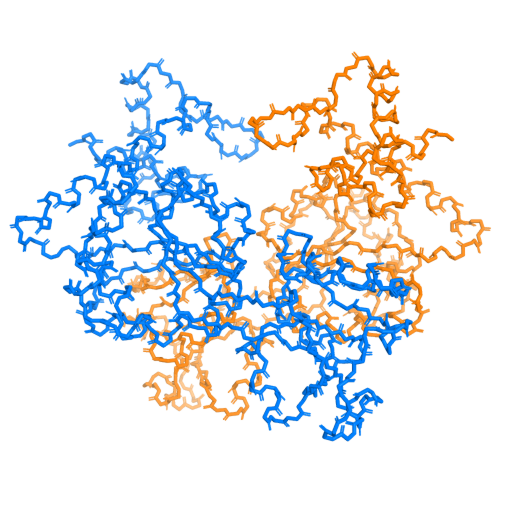1 1 91.88 210 ARG A N 1
ATOM 1641 C CA . ARG A 1 210 ? 26.109 -5.941 -7.91 1 91.88 210 ARG A CA 1
ATOM 1642 C C . ARG A 1 210 ? 27.547 -5.438 -8 1 91.88 210 ARG A C 1
ATOM 1644 O O . ARG A 1 210 ? 28.391 -6.066 -8.641 1 91.88 210 ARG A O 1
ATOM 1651 N N . GLU A 1 211 ? 27.797 -4.375 -7.449 1 93.94 211 GLU A N 1
ATOM 1652 C CA . GLU A 1 211 ? 29.109 -3.762 -7.488 1 93.94 211 GLU A CA 1
ATOM 1653 C C . GLU A 1 211 ? 30.156 -4.652 -6.812 1 93.94 211 GLU A C 1
ATOM 1655 O O . GLU A 1 211 ? 31.344 -4.59 -7.145 1 93.94 211 GLU A O 1
ATOM 1660 N N . HIS A 1 212 ? 29.75 -5.465 -5.953 1 94.75 212 HIS A N 1
ATOM 1661 C CA . HIS A 1 212 ? 30.672 -6.367 -5.258 1 94.75 212 HIS A CA 1
ATOM 1662 C C . HIS A 1 212 ? 30.656 -7.754 -5.887 1 94.75 212 HIS A C 1
ATOM 1664 O O . HIS A 1 212 ? 31.234 -8.695 -5.332 1 94.75 212 HIS A O 1
ATOM 1670 N N . GLY A 1 213 ? 29.875 -7.871 -6.91 1 93.5 213 GLY A N 1
ATOM 1671 C CA . GLY A 1 213 ? 29.844 -9.125 -7.641 1 93.5 213 GLY A CA 1
ATOM 1672 C C . GLY A 1 213 ? 29.109 -10.234 -6.898 1 93.5 213 GLY A C 1
ATOM 1673 O O . GLY A 1 213 ? 29.406 -11.414 -7.09 1 93.5 213 GLY A O 1
ATOM 1674 N N . VAL A 1 214 ? 28.281 -9.883 -6.023 1 93.56 214 VAL A N 1
ATOM 1675 C CA . VAL A 1 214 ? 27.562 -10.859 -5.219 1 93.56 214 VAL A CA 1
ATOM 1676 C C . VAL A 1 214 ? 26.375 -11.406 -6.004 1 93.56 214 VAL A C 1
ATOM 1678 O O . VAL A 1 214 ? 25.547 -10.641 -6.492 1 93.56 214 VAL A O 1
ATOM 1681 N N . ALA A 1 215 ? 26.344 -12.703 -6.102 1 91 215 ALA A N 1
ATOM 1682 C CA . ALA A 1 215 ? 25.188 -13.344 -6.719 1 91 215 ALA A CA 1
ATOM 1683 C C . ALA A 1 215 ? 24.078 -13.578 -5.703 1 91 215 ALA A C 1
ATOM 1685 O O . ALA A 1 215 ? 24.328 -14.07 -4.602 1 91 215 ALA A O 1
ATOM 1686 N N . TYR A 1 216 ? 22.922 -13.086 -6.062 1 86.94 216 TYR A N 1
ATOM 1687 C CA . TYR A 1 216 ? 21.75 -13.289 -5.219 1 86.94 216 TYR A CA 1
ATOM 1688 C C . TYR A 1 216 ? 20.516 -13.602 -6.066 1 86.94 216 TYR A C 1
ATOM 1690 O O . TYR A 1 216 ? 20.547 -13.453 -7.293 1 86.94 216 TYR A O 1
ATOM 1698 N N . ARG A 1 217 ? 19.531 -14.188 -5.395 1 87.44 217 ARG A N 1
ATOM 1699 C CA . ARG A 1 217 ? 18.281 -14.484 -6.062 1 87.44 217 ARG A CA 1
ATOM 1700 C C . ARG A 1 217 ? 17.125 -13.742 -5.402 1 87.44 217 ARG A C 1
ATOM 1702 O O . ARG A 1 217 ? 17.062 -13.633 -4.176 1 87.44 217 ARG A O 1
ATOM 1709 N N . ILE A 1 218 ? 16.281 -13.242 -6.293 1 88.25 218 ILE A N 1
ATOM 1710 C CA . ILE A 1 218 ? 15.055 -12.641 -5.793 1 88.25 218 ILE A CA 1
ATOM 1711 C C . ILE A 1 218 ? 13.906 -13.648 -5.887 1 88.25 218 ILE A C 1
ATOM 1713 O O . ILE A 1 218 ? 13.422 -13.945 -6.977 1 88.25 218 ILE A O 1
ATOM 1717 N N . GLY A 1 219 ? 13.602 -14.117 -4.77 1 85.69 219 GLY A N 1
ATOM 1718 C CA . GLY A 1 219 ? 12.508 -15.078 -4.734 1 85.69 219 GLY A CA 1
ATOM 1719 C C . GLY A 1 219 ? 11.141 -14.422 -4.664 1 85.69 219 GLY A C 1
ATOM 1720 O O . GLY A 1 219 ? 10.172 -14.938 -5.227 1 85.69 219 GLY A O 1
ATOM 1721 N N . PHE A 1 220 ? 11.086 -13.312 -3.934 1 90.88 220 PHE A N 1
ATOM 1722 C CA . PHE A 1 220 ? 9.812 -12.648 -3.68 1 90.88 220 PHE A CA 1
ATOM 1723 C C . PHE A 1 220 ? 9.938 -11.141 -3.879 1 90.88 220 PHE A C 1
ATOM 1725 O O . PHE A 1 220 ? 10.867 -10.516 -3.359 1 90.88 220 PHE A O 1
ATOM 1732 N N . GLU A 1 221 ? 9.062 -10.578 -4.633 1 90.81 221 GLU A N 1
ATOM 1733 C CA . GLU A 1 221 ? 8.852 -9.133 -4.719 1 90.81 221 GLU A CA 1
ATOM 1734 C C . GLU A 1 221 ? 7.473 -8.742 -4.207 1 90.81 221 GLU A C 1
ATOM 1736 O O . GLU A 1 221 ? 6.461 -9.016 -4.863 1 90.81 221 GLU A O 1
ATOM 1741 N N . LEU A 1 222 ? 7.539 -8.055 -3.154 1 91.81 222 LEU A N 1
ATOM 1742 C CA . LEU A 1 222 ? 6.297 -7.816 -2.43 1 91.81 222 LEU A CA 1
ATOM 1743 C C . LEU A 1 222 ? 6.066 -6.32 -2.227 1 91.81 222 LEU A C 1
ATOM 1745 O O . LEU A 1 222 ? 6.957 -5.609 -1.762 1 91.81 222 LEU A O 1
ATOM 1749 N N . GLY A 1 223 ? 4.875 -5.871 -2.516 1 88.06 223 GLY A N 1
ATOM 1750 C CA . GLY A 1 223 ? 4.535 -4.465 -2.379 1 88.06 223 GLY A CA 1
ATOM 1751 C C . GLY A 1 223 ? 4.047 -4.102 -0.989 1 88.06 223 GLY A C 1
ATOM 1752 O O . GLY A 1 223 ? 3.451 -3.039 -0.793 1 88.06 223 GLY A O 1
ATOM 1753 N N . SER A 1 224 ? 4.172 -4.898 -0.063 1 90.06 224 SER A N 1
ATOM 1754 C CA . SER A 1 224 ? 3.75 -4.688 1.318 1 90.06 224 SER A CA 1
ATOM 1755 C C . SER A 1 224 ? 4.887 -4.98 2.293 1 90.06 224 SER A C 1
ATOM 1757 O O . SER A 1 224 ? 5.434 -6.086 2.307 1 90.06 224 SER A O 1
ATOM 1759 N N . LEU A 1 225 ? 5.168 -3.93 3.055 1 93.31 225 LEU A N 1
ATOM 1760 C CA . LEU A 1 225 ? 6.223 -4.074 4.051 1 93.31 225 LEU A CA 1
ATOM 1761 C C . LEU A 1 225 ? 5.895 -5.199 5.031 1 93.31 225 LEU A C 1
ATOM 1763 O O . LEU A 1 225 ? 6.773 -5.98 5.402 1 93.31 225 LEU A O 1
ATOM 1767 N N . GLU A 1 226 ? 4.684 -5.281 5.406 1 93.69 226 GLU A N 1
ATOM 1768 C CA . GLU A 1 226 ? 4.254 -6.316 6.344 1 93.69 226 GLU A CA 1
ATOM 1769 C C . GLU A 1 226 ? 4.359 -7.703 5.719 1 93.69 226 GLU A C 1
ATOM 1771 O O . GLU A 1 226 ? 4.719 -8.672 6.398 1 93.69 226 GLU A O 1
ATOM 1776 N N . ALA A 1 227 ? 3.992 -7.754 4.48 1 94 227 ALA A N 1
ATOM 1777 C CA . ALA A 1 227 ? 4.148 -9.031 3.791 1 94 227 ALA A CA 1
ATOM 1778 C C . ALA A 1 227 ? 5.609 -9.477 3.773 1 94 227 ALA A C 1
ATOM 1780 O O . ALA A 1 227 ? 5.91 -10.656 3.957 1 94 227 ALA A O 1
ATOM 1781 N N . ILE A 1 228 ? 6.477 -8.57 3.568 1 96.81 228 ILE A N 1
ATOM 1782 C CA . ILE A 1 228 ? 7.906 -8.867 3.562 1 96.81 228 ILE A CA 1
ATOM 1783 C C . ILE A 1 228 ? 8.32 -9.43 4.922 1 96.81 228 ILE A C 1
ATOM 1785 O O . ILE A 1 228 ? 8.953 -10.484 5 1 96.81 228 ILE A O 1
ATOM 1789 N N . LYS A 1 229 ? 7.922 -8.758 5.945 1 96.75 229 LYS A N 1
ATOM 1790 C CA . LYS A 1 229 ? 8.273 -9.195 7.297 1 96.75 229 LYS A CA 1
ATOM 1791 C C . LYS A 1 229 ? 7.789 -10.617 7.562 1 96.75 229 LYS A C 1
ATOM 1793 O O . LYS A 1 229 ? 8.555 -11.453 8.039 1 96.75 229 LYS A O 1
ATOM 1798 N N . HIS A 1 230 ? 6.59 -10.891 7.199 1 95.44 230 HIS A N 1
ATOM 1799 C CA . HIS A 1 230 ? 6 -12.195 7.477 1 95.44 230 HIS A CA 1
ATOM 1800 C C . HIS A 1 230 ? 6.66 -13.289 6.641 1 95.44 230 HIS A C 1
ATOM 1802 O O . HIS A 1 230 ? 6.84 -14.414 7.109 1 95.44 230 HIS A O 1
ATOM 1808 N N . CYS A 1 231 ? 6.965 -12.93 5.438 1 95.94 231 CYS A N 1
ATOM 1809 C CA . CYS A 1 231 ? 7.652 -13.914 4.602 1 95.94 231 CYS A CA 1
ATOM 1810 C C . CYS A 1 231 ? 9.031 -14.242 5.168 1 95.94 231 CYS A C 1
ATOM 1812 O O . CYS A 1 231 ? 9.445 -15.406 5.164 1 95.94 231 CYS A O 1
ATOM 1814 N N . VAL A 1 232 ? 9.742 -13.242 5.668 1 97.5 232 VAL A N 1
ATOM 1815 C CA . VAL A 1 232 ? 11.031 -13.477 6.297 1 97.5 232 VAL A CA 1
ATOM 1816 C C . VAL A 1 232 ? 10.852 -14.352 7.535 1 97.5 232 VAL A C 1
ATOM 1818 O O . VAL A 1 232 ? 11.594 -15.32 7.734 1 97.5 232 VAL A O 1
ATOM 1821 N N . MET A 1 233 ? 9.852 -14.023 8.312 1 95.94 233 MET A N 1
ATOM 1822 C CA . MET A 1 233 ? 9.578 -14.773 9.539 1 95.94 233 MET A CA 1
ATOM 1823 C C . MET A 1 233 ? 9.289 -16.234 9.219 1 95.94 233 MET A C 1
ATOM 1825 O O . MET A 1 233 ? 9.602 -17.125 10.023 1 95.94 233 MET A O 1
ATOM 1829 N N . ASN A 1 234 ? 8.742 -16.438 8.055 1 92.56 234 ASN A N 1
ATOM 1830 C CA . ASN A 1 234 ? 8.383 -17.797 7.648 1 92.56 234 ASN A CA 1
ATOM 1831 C C . ASN A 1 234 ? 9.555 -18.5 6.977 1 92.56 234 ASN A C 1
ATOM 1833 O O . ASN A 1 234 ? 9.391 -19.578 6.398 1 92.56 234 ASN A O 1
ATOM 1837 N N . GLY A 1 235 ? 10.703 -17.875 6.93 1 92.94 235 GLY A N 1
ATOM 1838 C CA . GLY A 1 235 ? 11.922 -18.516 6.477 1 92.94 235 GLY A CA 1
ATOM 1839 C C . GLY A 1 235 ? 12.086 -18.484 4.969 1 92.94 235 GLY A C 1
ATOM 1840 O O . GLY A 1 235 ? 12.82 -19.297 4.406 1 92.94 235 GLY A O 1
ATOM 1841 N N . LEU A 1 236 ? 11.453 -17.578 4.312 1 93.5 236 LEU A N 1
ATOM 1842 C CA . LEU A 1 236 ? 11.438 -17.578 2.854 1 93.5 236 LEU A CA 1
ATOM 1843 C C . LEU A 1 236 ? 12.625 -16.812 2.297 1 93.5 236 LEU A C 1
ATOM 1845 O O . LEU A 1 236 ? 12.883 -16.828 1.091 1 93.5 236 LEU A O 1
ATOM 1849 N N . GLY A 1 237 ? 13.352 -16.141 3.127 1 95.19 237 GLY A N 1
ATOM 1850 C CA . GLY A 1 237 ? 14.5 -15.352 2.707 1 95.19 237 GLY A CA 1
ATOM 1851 C C . GLY A 1 237 ? 14.883 -14.273 3.703 1 95.19 237 GLY A C 1
ATOM 1852 O O . GLY A 1 237 ? 14.461 -14.312 4.859 1 95.19 237 GLY A O 1
ATOM 1853 N N . ILE A 1 238 ? 15.805 -13.414 3.254 1 96.81 238 ILE A N 1
ATOM 1854 C CA . ILE A 1 238 ? 16.219 -12.266 4.055 1 96.81 238 ILE A CA 1
ATOM 1855 C C . ILE A 1 238 ? 15.812 -10.977 3.354 1 96.81 238 ILE A C 1
ATOM 1857 O O . ILE A 1 238 ? 15.539 -10.969 2.15 1 96.81 238 ILE A O 1
ATOM 1861 N N . ALA A 1 239 ? 15.703 -9.891 4.125 1 97.94 239 ALA A N 1
ATOM 1862 C CA . ALA A 1 239 ? 15.242 -8.633 3.541 1 97.94 239 ALA A CA 1
ATOM 1863 C C . ALA A 1 239 ? 15.93 -7.438 4.203 1 97.94 239 ALA A C 1
ATOM 1865 O O . ALA A 1 239 ? 16.266 -7.488 5.387 1 97.94 239 ALA A O 1
ATOM 1866 N N . LEU A 1 240 ? 16.188 -6.406 3.402 1 97.31 240 LEU A N 1
ATOM 1867 C CA . LEU A 1 240 ? 16.656 -5.121 3.904 1 97.31 240 LEU A CA 1
ATOM 1868 C C . LEU A 1 240 ? 15.477 -4.188 4.176 1 97.31 240 LEU A C 1
ATOM 1870 O O . LEU A 1 240 ? 14.695 -3.889 3.271 1 97.31 240 LEU A O 1
ATOM 1874 N N . LEU A 1 241 ? 15.352 -3.74 5.418 1 97.69 241 LEU A N 1
ATOM 1875 C CA . LEU A 1 241 ? 14.227 -2.906 5.816 1 97.69 241 LEU A CA 1
ATOM 1876 C C . LEU A 1 241 ? 14.68 -1.779 6.738 1 97.69 241 LEU A C 1
ATOM 1878 O O . LEU A 1 241 ? 15.727 -1.881 7.379 1 97.69 241 LEU A O 1
ATOM 1882 N N . PRO A 1 242 ? 13.859 -0.673 6.789 1 96.81 242 PRO A N 1
ATOM 1883 C CA . PRO A 1 242 ? 14.141 0.335 7.812 1 96.81 242 PRO A CA 1
ATOM 1884 C C . PRO A 1 242 ? 14.039 -0.22 9.227 1 96.81 242 PRO A C 1
ATOM 1886 O O . PRO A 1 242 ? 13.133 -1 9.531 1 96.81 242 PRO A O 1
ATOM 1889 N N . GLN A 1 243 ? 14.938 0.201 10.055 1 96.56 243 GLN A N 1
ATOM 1890 C CA . GLN A 1 243 ? 14.977 -0.294 11.43 1 96.56 243 GLN A CA 1
ATOM 1891 C C . GLN A 1 243 ? 13.664 -0.018 12.156 1 96.56 243 GLN A C 1
ATOM 1893 O O . GLN A 1 243 ? 13.172 -0.866 12.898 1 96.56 243 GLN A O 1
ATOM 1898 N N . ILE A 1 244 ? 13.086 1.093 11.938 1 95.81 244 ILE A N 1
ATOM 1899 C CA . ILE A 1 244 ? 11.875 1.513 12.641 1 95.81 244 ILE A CA 1
ATOM 1900 C C . ILE A 1 244 ? 10.75 0.523 12.359 1 95.81 244 ILE A C 1
ATOM 1902 O O . ILE A 1 244 ? 9.844 0.353 13.18 1 95.81 244 ILE A O 1
ATOM 1906 N N . ALA A 1 245 ? 10.789 -0.156 11.266 1 96.31 245 ALA A N 1
ATOM 1907 C CA . ALA A 1 245 ? 9.703 -1.032 10.836 1 96.31 245 ALA A CA 1
ATOM 1908 C C . ALA A 1 245 ? 9.828 -2.412 11.477 1 96.31 245 ALA A C 1
ATOM 1910 O O . ALA A 1 245 ? 8.883 -3.201 11.453 1 96.31 245 ALA A O 1
ATOM 1911 N N . VAL A 1 246 ? 10.969 -2.74 12.055 1 97.44 246 VAL A N 1
ATOM 1912 C CA . VAL A 1 246 ? 11.164 -4.113 12.508 1 97.44 246 VAL A CA 1
ATOM 1913 C C . VAL A 1 246 ? 11.609 -4.113 13.969 1 97.44 246 VAL A C 1
ATOM 1915 O O . VAL A 1 246 ? 12.023 -5.148 14.5 1 97.44 246 VAL A O 1
ATOM 1918 N N . GLU A 1 247 ? 11.555 -2.994 14.617 1 96.06 247 GLU A N 1
ATOM 1919 C CA . GLU A 1 247 ? 12.031 -2.865 15.992 1 96.06 247 GLU A CA 1
ATOM 1920 C C . GLU A 1 247 ? 11.32 -3.854 16.922 1 96.06 247 GLU A C 1
ATOM 1922 O O . GLU A 1 247 ? 11.969 -4.523 17.719 1 96.06 247 GLU A O 1
ATOM 1927 N N . GLU A 1 248 ? 10.062 -3.91 16.797 1 93 248 GLU A N 1
ATOM 1928 C CA . GLU A 1 248 ? 9.273 -4.77 17.688 1 93 248 GLU A CA 1
ATOM 1929 C C . GLU A 1 248 ? 9.602 -6.242 17.453 1 93 248 GLU A C 1
ATOM 1931 O O . GLU A 1 248 ? 9.727 -7.016 18.406 1 93 248 GLU A O 1
ATOM 1936 N N . GLU A 1 249 ? 9.648 -6.637 16.203 1 95.94 249 GLU A N 1
ATOM 1937 C CA . GLU A 1 249 ? 9.945 -8.023 15.867 1 95.94 249 GLU A CA 1
ATOM 1938 C C . GLU A 1 249 ? 11.352 -8.406 16.328 1 95.94 249 GLU A C 1
ATOM 1940 O O . GLU A 1 249 ? 11.594 -9.547 16.734 1 95.94 249 GLU A O 1
ATOM 1945 N N . LEU A 1 250 ? 12.312 -7.469 16.281 1 96.5 250 LEU A N 1
ATOM 1946 C CA . LEU A 1 250 ? 13.664 -7.715 16.766 1 96.5 250 LEU A CA 1
ATOM 1947 C C . LEU A 1 250 ? 13.695 -7.863 18.281 1 96.5 250 LEU A C 1
ATOM 1949 O O . LEU A 1 250 ? 14.359 -8.758 18.812 1 96.5 250 LEU A O 1
ATOM 1953 N N . ARG A 1 251 ? 12.938 -7.09 18.922 1 95.19 251 ARG A N 1
ATOM 1954 C CA . ARG A 1 251 ? 12.859 -7.133 20.375 1 95.19 251 ARG A CA 1
ATOM 1955 C C . ARG A 1 251 ? 12.234 -8.438 20.859 1 95.19 251 ARG A C 1
ATOM 1957 O O . ARG A 1 251 ? 12.703 -9.039 21.828 1 95.19 251 ARG A O 1
ATOM 1964 N N . ARG A 1 252 ? 11.242 -8.922 20.109 1 93.56 252 ARG A N 1
ATOM 1965 C CA . ARG A 1 252 ? 10.508 -10.125 20.484 1 93.56 252 ARG A CA 1
ATOM 1966 C C . ARG A 1 252 ? 11.227 -11.383 20.016 1 93.56 252 ARG A C 1
ATOM 1968 O O . ARG A 1 252 ? 10.891 -12.492 20.438 1 93.56 252 ARG A O 1
ATOM 1975 N N . GLY A 1 253 ? 12.109 -11.203 19.125 1 95.19 253 GLY A N 1
ATOM 1976 C CA . GLY A 1 253 ? 12.891 -12.336 18.656 1 95.19 253 GLY A CA 1
ATOM 1977 C C . GLY A 1 253 ? 12.219 -13.094 17.531 1 95.19 253 GLY A C 1
ATOM 1978 O O . GLY A 1 253 ? 12.586 -14.234 17.234 1 95.19 253 GLY A O 1
ATOM 1979 N N . THR A 1 254 ? 11.219 -12.5 16.938 1 95.62 254 THR A N 1
ATOM 1980 C CA . THR A 1 254 ? 10.562 -13.148 15.805 1 95.62 254 THR A CA 1
ATOM 1981 C C . THR A 1 254 ? 11.32 -12.859 14.508 1 95.62 254 THR A C 1
ATOM 1983 O O . THR A 1 254 ? 11.109 -13.539 13.5 1 95.62 254 THR A O 1
ATOM 1986 N N . LEU A 1 255 ? 12.172 -11.859 14.523 1 97.56 255 LEU A N 1
ATOM 1987 C CA . LEU A 1 255 ? 13.172 -11.562 13.5 1 97.56 255 LEU A CA 1
ATOM 1988 C C . LEU A 1 255 ? 14.555 -11.391 14.117 1 97.56 255 LEU A C 1
ATOM 1990 O O . LEU A 1 255 ? 14.672 -11.078 15.305 1 97.56 255 LEU A O 1
ATOM 1994 N N . ALA A 1 256 ? 15.547 -11.641 13.375 1 97.06 256 ALA A N 1
ATOM 1995 C CA . ALA A 1 256 ? 16.922 -11.406 13.789 1 97.06 256 ALA A CA 1
ATOM 1996 C C . ALA A 1 256 ? 17.641 -10.484 12.812 1 97.06 256 ALA A C 1
ATOM 1998 O O . ALA A 1 256 ? 17.375 -10.516 11.609 1 97.06 256 ALA A O 1
ATOM 1999 N N . SER A 1 257 ? 18.547 -9.742 13.328 1 95.81 257 SER A N 1
ATOM 2000 C CA . SER A 1 257 ? 19.297 -8.789 12.508 1 95.81 257 SER A CA 1
ATOM 2001 C C . SER A 1 257 ? 20.625 -9.391 12.047 1 95.81 257 SER A C 1
ATOM 2003 O O . SER A 1 257 ? 21.312 -10.055 12.828 1 95.81 257 SER A O 1
ATOM 2005 N N . ILE A 1 258 ? 20.922 -9.242 10.797 1 94.81 258 ILE A N 1
ATOM 2006 C CA . ILE A 1 258 ? 22.25 -9.516 10.25 1 94.81 258 ILE A CA 1
ATOM 2007 C C . ILE A 1 258 ? 23.125 -8.266 10.336 1 94.81 258 ILE A C 1
ATOM 2009 O O . ILE A 1 258 ? 22.75 -7.207 9.812 1 94.81 258 ILE A O 1
ATOM 2013 N N . PRO A 1 259 ? 24.25 -8.32 11.031 1 92.31 259 PRO A N 1
ATOM 2014 C CA . PRO A 1 259 ? 25.094 -7.133 11.188 1 92.31 259 PRO A CA 1
ATOM 2015 C C . PRO A 1 259 ? 25.797 -6.727 9.891 1 92.31 259 PRO A C 1
ATOM 2017 O O . PRO A 1 259 ? 26.984 -6.957 9.742 1 92.31 259 PRO A O 1
ATOM 2020 N N . PHE A 1 260 ? 25.078 -6.051 9.039 1 92 260 PHE A N 1
ATOM 2021 C CA . PHE A 1 260 ? 25.547 -5.586 7.742 1 92 260 PHE A CA 1
ATOM 2022 C C . PHE A 1 260 ? 25.453 -4.066 7.645 1 92 260 PHE A C 1
ATOM 2024 O O . PHE A 1 260 ? 24.375 -3.496 7.809 1 92 260 PHE A O 1
ATOM 2031 N N . VAL A 1 261 ? 26.625 -3.477 7.457 1 88.69 261 VAL A N 1
ATOM 2032 C CA . VAL A 1 261 ? 26.672 -2.027 7.285 1 88.69 261 VAL A CA 1
ATOM 2033 C C . VAL A 1 261 ? 27.453 -1.677 6.027 1 88.69 261 VAL A C 1
ATOM 2035 O O . VAL A 1 261 ? 28.484 -2.301 5.738 1 88.69 261 VAL A O 1
ATOM 2038 N N . HIS A 1 262 ? 26.922 -0.768 5.301 1 92.62 262 HIS A N 1
ATOM 2039 C CA . HIS A 1 262 ? 27.609 -0.267 4.109 1 92.62 262 HIS A CA 1
ATOM 2040 C C . HIS A 1 262 ? 27.406 1.239 3.961 1 92.62 262 HIS A C 1
ATOM 2042 O O . HIS A 1 262 ? 26.312 1.757 4.184 1 92.62 262 HIS A O 1
ATOM 2048 N N . PRO A 1 263 ? 28.406 1.944 3.559 1 90.62 263 PRO A N 1
ATOM 2049 C CA . PRO A 1 263 ? 28.328 3.406 3.494 1 90.62 263 PRO A CA 1
ATOM 2050 C C . PRO A 1 263 ? 27.281 3.904 2.5 1 90.62 263 PRO A C 1
ATOM 2052 O O . PRO A 1 263 ? 26.734 4.992 2.676 1 90.62 263 PRO A O 1
ATOM 2055 N N . ASP A 1 264 ? 27.016 3.188 1.502 1 91.75 264 ASP A N 1
ATOM 2056 C CA . ASP A 1 264 ? 26.078 3.613 0.475 1 91.75 264 ASP A CA 1
ATOM 2057 C C . ASP A 1 264 ? 24.641 3.428 0.944 1 91.75 264 ASP A C 1
ATOM 2059 O O . ASP A 1 264 ? 23.703 3.949 0.327 1 91.75 264 ASP A O 1
ATOM 2063 N N . LEU A 1 265 ? 24.484 2.73 1.993 1 93.19 265 LEU A N 1
ATOM 2064 C CA . LEU A 1 265 ? 23.141 2.455 2.492 1 93.19 265 LEU A CA 1
ATOM 2065 C C . LEU A 1 265 ? 22.781 3.381 3.65 1 93.19 265 LEU A C 1
ATOM 2067 O O . LEU A 1 265 ? 22.266 2.934 4.672 1 93.19 265 LEU A O 1
ATOM 2071 N N . ARG A 1 266 ? 23.125 4.602 3.492 1 92.12 266 ARG A N 1
ATOM 2072 C CA . ARG A 1 266 ? 22.766 5.633 4.461 1 92.12 266 ARG A CA 1
ATOM 2073 C C . ARG A 1 266 ? 21.578 6.453 3.973 1 92.12 266 ARG A C 1
ATOM 2075 O O . ARG A 1 266 ? 21.688 7.16 2.969 1 92.12 266 ARG A O 1
ATOM 2082 N N . PHE A 1 267 ? 20.5 6.312 4.73 1 94 267 PHE A N 1
ATOM 2083 C CA . PHE A 1 267 ? 19.281 7.004 4.336 1 94 267 PHE A CA 1
ATOM 2084 C C . PHE A 1 267 ? 18.812 7.957 5.434 1 94 267 PHE A C 1
ATOM 2086 O O . PHE A 1 267 ? 19.094 7.738 6.613 1 94 267 PHE A O 1
ATOM 2093 N N . HIS A 1 268 ? 18.125 8.945 4.953 1 94.88 268 HIS A N 1
ATOM 2094 C CA . HIS A 1 268 ? 17.594 9.953 5.863 1 94.88 268 HIS A CA 1
ATOM 2095 C C . HIS A 1 268 ? 16.094 10.148 5.656 1 94.88 268 HIS A C 1
ATOM 2097 O O . HIS A 1 268 ? 15.609 10.102 4.523 1 94.88 268 HIS A O 1
ATOM 2103 N N . LEU A 1 269 ? 15.477 10.258 6.781 1 95.75 269 LEU A N 1
ATOM 2104 C CA . LEU A 1 269 ? 14.094 10.711 6.738 1 95.75 269 LEU A CA 1
ATOM 2105 C C . LEU A 1 269 ? 14.016 12.195 6.379 1 95.75 269 LEU A C 1
ATOM 2107 O O . LEU A 1 269 ? 14.633 13.031 7.043 1 95.75 269 LEU A O 1
ATOM 2111 N N . GLN A 1 270 ? 13.266 12.438 5.312 1 94.81 270 GLN A N 1
ATOM 2112 C CA . GLN A 1 270 ? 13.188 13.812 4.824 1 94.81 270 GLN A CA 1
ATOM 2113 C C . GLN A 1 270 ? 11.734 14.234 4.613 1 94.81 270 GLN A C 1
ATOM 2115 O O . GLN A 1 270 ? 10.906 13.438 4.184 1 94.81 270 GLN A O 1
ATOM 2120 N N . ILE A 1 271 ? 11.523 15.469 4.91 1 95.94 271 ILE A N 1
ATOM 2121 C CA . ILE A 1 271 ? 10.258 16.125 4.598 1 95.94 271 ILE A CA 1
ATOM 2122 C C . ILE A 1 271 ? 10.406 16.953 3.33 1 95.94 271 ILE A C 1
ATOM 2124 O O . ILE A 1 271 ? 11.328 17.781 3.221 1 95.94 271 ILE A O 1
ATOM 2128 N N . LEU A 1 272 ? 9.547 16.703 2.396 1 95 272 LEU A N 1
ATOM 2129 C CA . LEU A 1 272 ? 9.531 17.469 1.158 1 95 272 LEU A CA 1
ATOM 2130 C C . LEU A 1 272 ? 8.289 18.359 1.082 1 95 272 LEU A C 1
ATOM 2132 O O . LEU A 1 272 ? 7.195 17.922 1.445 1 95 272 LEU A O 1
ATOM 2136 N N . LEU A 1 273 ? 8.523 19.547 0.623 1 94 273 LEU A N 1
ATOM 2137 C CA . LEU A 1 273 ? 7.457 20.516 0.437 1 94 273 LEU A CA 1
ATOM 2138 C C . LEU A 1 273 ? 7.57 21.203 -0.923 1 94 273 LEU A C 1
ATOM 2140 O O . LEU A 1 273 ? 8.672 21.359 -1.454 1 94 273 LEU A O 1
ATOM 2144 N N . HIS A 1 274 ? 6.367 21.516 -1.421 1 90.31 274 HIS A N 1
ATOM 2145 C CA . HIS A 1 274 ? 6.402 22.406 -2.574 1 90.31 274 HIS A CA 1
ATOM 2146 C C . HIS A 1 274 ? 7.016 23.75 -2.209 1 90.31 274 HIS A C 1
ATOM 2148 O O . HIS A 1 274 ? 6.742 24.297 -1.136 1 90.31 274 HIS A O 1
ATOM 2154 N N . PRO A 1 275 ? 7.84 24.297 -3.059 1 85.56 275 PRO A N 1
ATOM 2155 C CA . PRO A 1 275 ? 8.516 25.547 -2.727 1 85.56 275 PRO A CA 1
ATOM 2156 C C . PRO A 1 275 ? 7.535 26.703 -2.473 1 85.56 275 PRO A C 1
ATOM 2158 O O . PRO A 1 275 ? 7.82 27.578 -1.665 1 85.56 275 PRO A O 1
ATOM 2161 N N . LYS A 1 276 ? 6.418 26.688 -3.1 1 80.12 276 LYS A N 1
ATOM 2162 C CA . LYS A 1 276 ? 5.445 27.766 -2.965 1 80.12 276 LYS A CA 1
ATOM 2163 C C . LYS A 1 276 ? 4.32 27.375 -2.008 1 80.12 276 LYS A C 1
ATOM 2165 O O . LYS A 1 276 ? 3.283 28.031 -1.961 1 80.12 276 LYS A O 1
ATOM 2170 N N . LYS A 1 277 ? 4.57 26.328 -1.28 1 85.44 277 LYS A N 1
ATOM 2171 C CA . LYS A 1 277 ? 3.549 25.859 -0.344 1 85.44 277 LYS A CA 1
ATOM 2172 C C . LYS A 1 277 ? 3.32 26.891 0.762 1 85.44 277 LYS A C 1
ATOM 2174 O O . LYS A 1 277 ? 4.273 27.375 1.376 1 85.44 277 LYS A O 1
ATOM 2179 N N . TRP A 1 278 ? 2.027 27.266 0.869 1 79.25 278 TRP A N 1
ATOM 2180 C CA . TRP A 1 278 ? 1.675 28.094 2.02 1 79.25 278 TRP A CA 1
ATOM 2181 C C . TRP A 1 278 ? 1.77 27.297 3.314 1 79.25 278 TRP A C 1
ATOM 2183 O O . TRP A 1 278 ? 1.224 26.188 3.41 1 79.25 278 TRP A O 1
ATOM 2193 N N . MET A 1 279 ? 2.43 27.906 4.277 1 84.81 279 MET A N 1
ATOM 2194 C CA . MET A 1 279 ? 2.674 27.203 5.531 1 84.81 279 MET A CA 1
ATOM 2195 C C . MET A 1 279 ? 1.641 27.594 6.586 1 84.81 279 MET A C 1
ATOM 2197 O O . MET A 1 279 ? 1.831 28.562 7.32 1 84.81 279 MET A O 1
ATOM 2201 N N . SER A 1 280 ? 0.604 26.781 6.703 1 81.38 280 SER A N 1
ATOM 2202 C CA . SER A 1 280 ? -0.391 27 7.746 1 81.38 280 SER A CA 1
ATOM 2203 C C . SER A 1 280 ? 0.166 26.656 9.125 1 81.38 280 SER A C 1
ATOM 2205 O O . SER A 1 280 ? 1.18 25.969 9.227 1 81.38 280 SER A O 1
ATOM 2207 N N . GLN A 1 281 ? -0.528 27.141 10.172 1 82.19 281 GLN A N 1
ATOM 2208 C CA . GLN A 1 281 ? -0.106 26.844 11.531 1 82.19 281 GLN A CA 1
ATOM 2209 C C . GLN A 1 281 ? -0.119 25.344 11.789 1 82.19 281 GLN A C 1
ATOM 2211 O O . GLN A 1 281 ? 0.749 24.812 12.492 1 82.19 281 GLN A O 1
ATOM 2216 N N . MET A 1 282 ? -1.056 24.734 11.242 1 84.25 282 MET A N 1
ATOM 2217 C CA . MET A 1 282 ? -1.185 23.297 11.398 1 84.25 282 MET A CA 1
ATOM 2218 C C . MET A 1 282 ? -0.001 22.578 10.758 1 84.25 282 MET A C 1
ATOM 2220 O O . MET A 1 282 ? 0.57 21.656 11.359 1 84.25 282 MET A O 1
ATOM 2224 N N . LEU A 1 283 ? 0.36 23 9.594 1 89.31 283 LEU A N 1
ATOM 2225 C CA . LEU A 1 283 ? 1.479 22.391 8.891 1 89.31 283 LEU A CA 1
ATOM 2226 C C . LEU A 1 283 ? 2.791 22.641 9.625 1 89.31 283 LEU A C 1
ATOM 2228 O O . LEU A 1 283 ? 3.627 21.734 9.734 1 89.31 283 LEU A O 1
ATOM 2232 N N . LEU A 1 284 ? 2.924 23.844 10.102 1 90.12 284 LEU A N 1
ATOM 2233 C CA . LEU A 1 284 ? 4.121 24.188 10.867 1 90.12 284 LEU A CA 1
ATOM 2234 C C . LEU A 1 284 ? 4.203 23.375 12.148 1 90.12 284 LEU A C 1
ATOM 2236 O O . LEU A 1 284 ? 5.285 22.906 12.523 1 90.12 284 LEU A O 1
ATOM 2240 N N . THR A 1 285 ? 3.076 23.188 12.758 1 90.56 285 THR A N 1
ATOM 2241 C CA . THR A 1 285 ? 3.027 22.391 13.984 1 90.56 285 THR A CA 1
ATOM 2242 C C . THR A 1 285 ? 3.412 20.938 13.695 1 90.56 285 THR A C 1
ATOM 2244 O O . THR A 1 285 ? 4.188 20.344 14.445 1 90.56 285 THR A O 1
ATOM 2247 N N . LEU A 1 286 ? 2.893 20.391 12.641 1 93.5 286 LEU A N 1
ATOM 2248 C CA . LEU A 1 286 ? 3.193 19.016 12.273 1 93.5 286 LEU A CA 1
ATOM 2249 C C . LEU A 1 286 ? 4.684 18.828 12.008 1 93.5 286 LEU A C 1
ATOM 2251 O O . LEU A 1 286 ? 5.301 17.891 12.508 1 93.5 286 LEU A O 1
ATOM 2255 N N . ILE A 1 287 ? 5.23 19.719 11.25 1 95.75 287 ILE A N 1
ATOM 2256 C CA . ILE A 1 287 ? 6.648 19.672 10.914 1 95.75 287 ILE A CA 1
ATOM 2257 C C . ILE A 1 287 ? 7.48 19.812 12.195 1 95.75 287 ILE A C 1
ATOM 2259 O O . ILE A 1 287 ? 8.461 19.078 12.383 1 95.75 287 ILE A O 1
ATOM 2263 N N . GLY A 1 288 ? 7.09 20.672 13.008 1 95.56 288 GLY A N 1
ATOM 2264 C CA . GLY A 1 288 ? 7.789 20.875 14.273 1 95.56 288 GLY A CA 1
ATOM 2265 C C . GLY A 1 288 ? 7.777 19.641 15.156 1 95.56 288 GLY A C 1
ATOM 2266 O O . GLY A 1 288 ? 8.773 19.344 15.812 1 95.56 288 GLY A O 1
ATOM 2267 N N . LEU A 1 289 ? 6.645 18.984 15.211 1 94.75 289 LEU A N 1
ATOM 2268 C CA . LEU A 1 289 ? 6.531 17.75 15.992 1 94.75 289 LEU A CA 1
ATOM 2269 C C . LEU A 1 289 ? 7.531 16.703 15.508 1 94.75 289 LEU A C 1
ATOM 2271 O O . LEU A 1 289 ? 8.078 15.945 16.312 1 94.75 289 LEU A O 1
ATOM 2275 N N . MET A 1 290 ? 7.781 16.656 14.227 1 95.88 290 MET A N 1
ATOM 2276 C CA . MET A 1 290 ? 8.672 15.664 13.641 1 95.88 290 MET A CA 1
ATOM 2277 C C . MET A 1 290 ? 10.133 16.094 13.781 1 95.88 290 MET A C 1
ATOM 2279 O O . MET A 1 290 ? 11.023 15.242 13.906 1 95.88 290 MET A O 1
ATOM 2283 N N . THR A 1 291 ? 10.391 17.359 13.781 1 94.62 291 THR A N 1
ATOM 2284 C CA . THR A 1 291 ? 11.766 17.844 13.812 1 94.62 291 THR A CA 1
ATOM 2285 C C . THR A 1 291 ? 12.18 18.188 15.242 1 94.62 291 THR A C 1
ATOM 2287 O O . THR A 1 291 ? 13.352 18.484 15.5 1 94.62 291 THR A O 1
ATOM 2290 N N . GLY A 1 292 ? 11.312 18.109 16.141 1 93.06 292 GLY A N 1
ATOM 2291 C CA . GLY A 1 292 ? 11.602 18.484 17.516 1 93.06 292 GLY A CA 1
ATOM 2292 C C . GLY A 1 292 ? 11.766 19.969 17.719 1 93.06 292 GLY A C 1
ATOM 2293 O O . GLY A 1 292 ? 12.625 20.422 18.484 1 93.06 292 GLY A O 1
ATOM 2294 N N . GLU A 1 293 ? 11.047 20.688 16.922 1 91.19 293 GLU A N 1
ATOM 2295 C CA . GLU A 1 293 ? 11.102 22.141 16.938 1 91.19 293 GLU A CA 1
ATOM 2296 C C . GLU A 1 293 ? 9.711 22.734 17.109 1 91.19 293 GLU A C 1
ATOM 2298 O O . GLU A 1 293 ? 8.703 22.062 16.891 1 91.19 293 GLU A O 1
ATOM 2303 N N . ASP A 1 294 ? 9.711 23.984 17.625 1 89.44 294 ASP A N 1
ATOM 2304 C CA . ASP A 1 294 ? 8.422 24.656 17.625 1 89.44 294 ASP A CA 1
ATOM 2305 C C . ASP A 1 294 ? 8.102 25.25 16.266 1 89.44 294 ASP A C 1
ATOM 2307 O O . ASP A 1 294 ? 8.977 25.328 15.391 1 89.44 294 ASP A O 1
ATOM 2311 N N . ALA A 1 295 ? 6.852 25.688 16.109 1 87.31 295 ALA A N 1
ATOM 2312 C CA . ALA A 1 295 ? 6.352 26.172 14.812 1 87.31 295 ALA A CA 1
ATOM 2313 C C . ALA A 1 295 ? 7.141 27.375 14.336 1 87.31 295 ALA A C 1
ATOM 2315 O O . ALA A 1 295 ? 7.414 27.531 13.141 1 87.31 295 ALA A O 1
ATOM 2316 N N . GLU A 1 296 ? 7.492 28.203 15.188 1 87.88 296 GLU A N 1
ATOM 2317 C CA . GLU A 1 296 ? 8.219 29.422 14.836 1 87.88 296 GLU A CA 1
ATOM 2318 C C . GLU A 1 296 ? 9.602 29.109 14.289 1 87.88 296 GLU A C 1
ATOM 2320 O O . GLU A 1 296 ? 10.039 29.703 13.305 1 87.88 296 GLU A O 1
ATOM 2325 N N . ARG A 1 297 ? 10.273 28.25 14.922 1 89.5 297 ARG A N 1
ATOM 2326 C CA . ARG A 1 297 ? 11.609 27.859 14.484 1 89.5 297 ARG A CA 1
ATOM 2327 C C . ARG A 1 297 ? 11.555 27.172 13.125 1 89.5 297 ARG A C 1
ATOM 2329 O O . ARG A 1 297 ? 12.453 27.344 12.297 1 89.5 297 ARG A O 1
ATOM 2336 N N . VAL A 1 298 ? 10.562 26.375 12.93 1 91.38 298 VAL A N 1
ATOM 2337 C CA . VAL A 1 298 ? 10.383 25.703 11.648 1 91.38 298 VAL A CA 1
ATOM 2338 C C . VAL A 1 298 ? 10.195 26.75 10.547 1 91.38 298 VAL A C 1
ATOM 2340 O O . VAL A 1 298 ? 10.812 26.656 9.477 1 91.38 298 VAL A O 1
ATOM 2343 N N . ASN A 1 299 ? 9.352 27.703 10.812 1 87.5 299 ASN A N 1
ATOM 2344 C CA . ASN A 1 299 ? 9.07 28.75 9.836 1 87.5 299 ASN A CA 1
ATOM 2345 C C . ASN A 1 299 ? 10.32 29.547 9.484 1 87.5 299 ASN A C 1
ATOM 2347 O O . ASN A 1 299 ? 10.539 29.891 8.328 1 87.5 299 ASN A O 1
ATOM 2351 N N . GLU A 1 300 ? 11.102 29.812 10.422 1 86.75 300 GLU A N 1
ATOM 2352 C CA . GLU A 1 300 ? 12.352 30.531 10.219 1 86.75 300 GLU A CA 1
ATOM 2353 C C . GLU A 1 300 ? 13.312 29.734 9.344 1 86.75 300 GLU A C 1
ATOM 2355 O O . GLU A 1 300 ? 13.953 30.281 8.445 1 86.75 300 GLU A O 1
ATOM 2360 N N . ARG A 1 301 ? 13.391 28.516 9.672 1 86.38 301 ARG A N 1
ATOM 2361 C CA . ARG A 1 301 ? 14.281 27.641 8.922 1 86.38 301 ARG A CA 1
ATOM 2362 C C . ARG A 1 301 ? 13.859 27.531 7.457 1 86.38 301 ARG A C 1
ATOM 2364 O O . ARG A 1 301 ? 14.695 27.547 6.559 1 86.38 301 ARG A O 1
ATOM 2371 N N . LEU A 1 302 ? 12.609 27.453 7.254 1 85.94 302 LEU A N 1
ATOM 2372 C CA . LEU A 1 302 ? 12.086 27.297 5.902 1 85.94 302 LEU A CA 1
ATOM 2373 C C . LEU A 1 302 ? 12.211 28.609 5.121 1 85.94 302 LEU A C 1
ATOM 2375 O O . LEU A 1 302 ? 12.414 28.594 3.904 1 85.94 302 LEU A O 1
ATOM 2379 N N . SER A 1 303 ? 12.07 29.688 5.777 1 80.5 303 SER A N 1
ATOM 2380 C CA . SER A 1 303 ? 12.203 30.984 5.141 1 80.5 303 SER A CA 1
ATOM 2381 C C . SER A 1 303 ? 13.648 31.266 4.75 1 80.5 303 SER A C 1
ATOM 2383 O O . SER A 1 303 ? 13.914 31.922 3.734 1 80.5 303 SER A O 1
ATOM 2385 N N . ARG A 1 304 ? 14.555 30.797 5.539 1 73.69 304 ARG A N 1
ATOM 2386 C CA . ARG A 1 304 ? 15.969 30.984 5.258 1 73.69 304 ARG A CA 1
ATOM 2387 C C . ARG A 1 304 ? 16.406 30.172 4.043 1 73.69 304 ARG A C 1
ATOM 2389 O O . ARG A 1 304 ? 17.25 30.609 3.266 1 73.69 304 ARG A O 1
ATOM 2396 N N . ALA A 1 305 ? 15.883 29.031 3.98 1 65.62 305 ALA A N 1
ATOM 2397 C CA . ALA A 1 305 ? 16.234 28.172 2.861 1 65.62 305 ALA A CA 1
ATOM 2398 C C . ALA A 1 305 ? 15.773 28.766 1.536 1 65.62 305 ALA A C 1
ATOM 2400 O O . ALA A 1 305 ? 16.391 28.547 0.495 1 65.62 305 ALA A O 1
ATOM 2401 N N . ASP A 1 306 ? 14.742 29.438 1.492 1 61.44 306 ASP A N 1
ATOM 2402 C CA . ASP A 1 306 ? 14.234 30.109 0.303 1 61.44 306 ASP A CA 1
ATOM 2403 C C . ASP A 1 306 ? 15.188 31.203 -0.159 1 61.44 306 ASP A C 1
ATOM 2405 O O . ASP A 1 306 ? 15.336 31.438 -1.36 1 61.44 306 ASP A O 1
ATOM 2409 N N . VAL A 1 307 ? 15.875 31.797 0.787 1 46.81 307 VAL A N 1
ATOM 2410 C CA . VAL A 1 307 ? 16.781 32.875 0.475 1 46.81 307 VAL A CA 1
ATOM 2411 C C . VAL A 1 307 ? 18.078 32.344 -0.106 1 46.81 307 VAL A C 1
ATOM 2413 O O . VAL A 1 307 ? 18.719 33 -0.933 1 46.81 307 VAL A O 1
ATOM 2416 N N . SER A 1 308 ? 18.547 31.25 0.238 1 42.31 308 SER A N 1
ATOM 2417 C CA . SER A 1 308 ? 19.828 30.719 -0.255 1 42.31 308 SER A CA 1
ATOM 2418 C C . SER A 1 308 ? 19.672 30.188 -1.676 1 42.31 308 SER A C 1
ATOM 2420 O O . SER A 1 308 ? 20.672 29.844 -2.322 1 42.31 308 SER A O 1
ATOM 2422 N N . VAL A 1 309 ? 18.562 29.938 -1.919 1 41.72 309 VAL A N 1
ATOM 2423 C CA . VAL A 1 309 ? 18.375 29.438 -3.277 1 41.72 309 VAL A CA 1
ATOM 2424 C C . VAL A 1 309 ? 18.094 30.609 -4.223 1 41.72 309 VAL A C 1
ATOM 2426 O O . VAL A 1 309 ? 18 30.422 -5.438 1 41.72 309 VAL A O 1
ATOM 2429 N N . LYS A 1 310 ? 17.875 31.672 -3.812 1 34.53 310 LYS A N 1
ATOM 2430 C CA . LYS A 1 310 ? 17.844 32.812 -4.707 1 34.53 310 LYS A CA 1
ATOM 2431 C C . LYS A 1 310 ? 19.25 33.344 -4.984 1 34.53 310 LYS A C 1
ATOM 2433 O O . LYS A 1 310 ? 20.094 33.375 -4.086 1 34.53 310 LYS A O 1
ATOM 2438 N N . MET B 1 1 ? 12.789 -15.742 -31.469 1 49.41 1 MET B N 1
ATOM 2439 C CA . MET B 1 1 ? 13.148 -14.328 -31.594 1 49.41 1 MET B CA 1
ATOM 2440 C C . MET B 1 1 ? 12.008 -13.43 -31.156 1 49.41 1 MET B C 1
ATOM 2442 O O . MET B 1 1 ? 12.188 -12.586 -30.266 1 49.41 1 MET B O 1
ATOM 2446 N N . GLU B 1 2 ? 10.742 -13.734 -31.531 1 69.5 2 GLU B N 1
ATOM 2447 C CA . GLU B 1 2 ? 9.617 -12.812 -31.391 1 69.5 2 GLU B CA 1
ATOM 2448 C C . GLU B 1 2 ? 9.078 -12.82 -29.969 1 69.5 2 GLU B C 1
ATOM 2450 O O . GLU B 1 2 ? 8.805 -11.766 -29.391 1 69.5 2 GLU B O 1
ATOM 2455 N N . LEU B 1 3 ? 9.273 -13.922 -29.406 1 76.75 3 LEU B N 1
ATOM 2456 C CA . LEU B 1 3 ? 8.727 -13.992 -28.062 1 76.75 3 LEU B CA 1
ATOM 2457 C C . LEU B 1 3 ? 9.664 -13.312 -27.062 1 76.75 3 LEU B C 1
ATOM 2459 O O . LEU B 1 3 ? 9.203 -12.719 -26.078 1 76.75 3 LEU B O 1
ATOM 2463 N N . THR B 1 4 ? 10.883 -13.352 -27.453 1 81.06 4 THR B N 1
ATOM 2464 C CA . THR B 1 4 ? 11.883 -12.688 -26.625 1 81.06 4 THR B CA 1
ATOM 2465 C C . THR B 1 4 ? 11.648 -11.18 -26.609 1 81.06 4 THR B C 1
ATOM 2467 O O . THR B 1 4 ? 11.766 -10.539 -25.562 1 81.06 4 THR B O 1
ATOM 2470 N N . TYR B 1 5 ? 11.305 -10.766 -27.781 1 87.56 5 TYR B N 1
ATOM 2471 C CA . TYR B 1 5 ? 11.023 -9.336 -27.859 1 87.56 5 TYR B CA 1
ATOM 2472 C C . TYR B 1 5 ? 9.781 -8.977 -27.047 1 87.56 5 TYR B C 1
ATOM 2474 O O . TYR B 1 5 ? 9.719 -7.902 -26.438 1 87.56 5 TYR B O 1
ATOM 2482 N N . LEU B 1 6 ? 8.867 -9.844 -27.047 1 87.19 6 LEU B N 1
ATOM 2483 C CA . LEU B 1 6 ? 7.645 -9.602 -26.281 1 87.19 6 LEU B CA 1
ATOM 2484 C C . LEU B 1 6 ? 7.918 -9.641 -24.781 1 87.19 6 LEU B C 1
ATOM 2486 O O . LEU B 1 6 ? 7.312 -8.891 -24.016 1 87.19 6 LEU B O 1
ATOM 2490 N N . ARG B 1 7 ? 8.797 -10.469 -24.391 1 86.12 7 ARG B N 1
ATOM 2491 C CA . ARG B 1 7 ? 9.211 -10.508 -23 1 86.12 7 ARG B CA 1
ATOM 2492 C C . ARG B 1 7 ? 9.906 -9.211 -22.594 1 86.12 7 ARG B C 1
ATOM 2494 O O . ARG B 1 7 ? 9.648 -8.672 -21.516 1 86.12 7 ARG B O 1
ATOM 2501 N N . THR B 1 8 ? 10.773 -8.828 -23.484 1 90.75 8 THR B N 1
ATOM 2502 C CA . THR B 1 8 ? 11.469 -7.57 -23.25 1 90.75 8 THR B CA 1
ATOM 2503 C C . THR B 1 8 ? 10.484 -6.406 -23.172 1 90.75 8 THR B C 1
ATOM 2505 O O . THR B 1 8 ? 10.602 -5.543 -22.312 1 90.75 8 THR B O 1
ATOM 2508 N N . PHE B 1 9 ? 9.516 -6.414 -24.062 1 91.44 9 PHE B N 1
ATOM 2509 C CA . PHE B 1 9 ? 8.477 -5.398 -24.125 1 91.44 9 PHE B CA 1
ATOM 2510 C C . PHE B 1 9 ? 7.691 -5.352 -22.812 1 91.44 9 PHE B C 1
ATOM 2512 O O . PHE B 1 9 ? 7.469 -4.277 -22.25 1 91.44 9 PHE B O 1
ATOM 2519 N N . ARG B 1 10 ? 7.305 -6.457 -22.406 1 86.44 10 ARG B N 1
ATOM 2520 C CA . ARG B 1 10 ? 6.562 -6.555 -21.141 1 86.44 10 ARG B CA 1
ATOM 2521 C C . ARG B 1 10 ? 7.363 -5.973 -19.984 1 86.44 10 ARG B C 1
ATOM 2523 O O . ARG B 1 10 ? 6.816 -5.258 -19.141 1 86.44 10 ARG B O 1
ATOM 2530 N N . GLU B 1 11 ? 8.633 -6.246 -19.938 1 87.69 11 GLU B N 1
ATOM 2531 C CA . GLU B 1 11 ? 9.484 -5.777 -18.844 1 87.69 11 GLU B CA 1
ATOM 2532 C C . GLU B 1 11 ? 9.664 -4.266 -18.906 1 87.69 11 GLU B C 1
ATOM 2534 O O . GLU B 1 11 ? 9.695 -3.6 -17.859 1 87.69 11 GLU B O 1
ATOM 2539 N N . VAL B 1 12 ? 9.812 -3.803 -20.078 1 90.44 12 VAL B N 1
ATOM 2540 C CA . VAL B 1 12 ? 9.953 -2.359 -20.234 1 90.44 12 VAL B CA 1
ATOM 2541 C C . VAL B 1 12 ? 8.68 -1.661 -19.781 1 90.44 12 VAL B C 1
ATOM 2543 O O . VAL B 1 12 ? 8.734 -0.624 -19.125 1 90.44 12 VAL B O 1
ATOM 2546 N N . ALA B 1 13 ? 7.605 -2.211 -20.188 1 87.06 13 ALA B N 1
ATOM 2547 C CA . ALA B 1 13 ? 6.312 -1.648 -19.812 1 87.06 13 ALA B CA 1
ATOM 2548 C C . ALA B 1 13 ? 6.137 -1.669 -18.297 1 87.06 13 ALA B C 1
ATOM 2550 O O . ALA B 1 13 ? 5.637 -0.705 -17.703 1 87.06 13 ALA B O 1
ATOM 2551 N N . ARG B 1 14 ? 6.559 -2.742 -17.781 1 79.81 14 ARG B N 1
ATOM 2552 C CA . ARG B 1 14 ? 6.422 -2.943 -16.344 1 79.81 14 ARG B CA 1
ATOM 2553 C C . ARG B 1 14 ? 7.309 -1.977 -15.57 1 79.81 14 ARG B C 1
ATOM 2555 O O . ARG B 1 14 ? 6.887 -1.416 -14.562 1 79.81 14 ARG B O 1
ATOM 2562 N N . ARG B 1 15 ? 8.5 -1.771 -16 1 77.69 15 ARG B N 1
ATOM 2563 C CA . ARG B 1 15 ? 9.5 -0.974 -15.297 1 77.69 15 ARG B CA 1
ATOM 2564 C C . ARG B 1 15 ? 9.43 0.49 -15.719 1 77.69 15 ARG B C 1
ATOM 2566 O O . ARG B 1 15 ? 9.984 1.361 -15.047 1 77.69 15 ARG B O 1
ATOM 2573 N N . GLN B 1 16 ? 8.758 0.682 -16.766 1 83.38 16 GLN B N 1
ATOM 2574 C CA . GLN B 1 16 ? 8.672 2 -17.375 1 83.38 16 GLN B CA 1
ATOM 2575 C C . GLN B 1 16 ? 10.055 2.602 -17.594 1 83.38 16 GLN B C 1
ATOM 2577 O O . GLN B 1 16 ? 10.266 3.791 -17.359 1 83.38 16 GLN B O 1
ATOM 2582 N N . SER B 1 17 ? 10.938 1.792 -17.906 1 86.38 17 SER B N 1
ATOM 2583 C CA . SER B 1 17 ? 12.328 2.184 -18.109 1 86.38 17 SER B CA 1
ATOM 2584 C C . SER B 1 17 ? 13.078 1.145 -18.938 1 86.38 17 SER B C 1
ATOM 2586 O O . SER B 1 17 ? 13.023 -0.051 -18.641 1 86.38 17 SER B O 1
ATOM 2588 N N . PHE B 1 18 ? 13.828 1.639 -19.938 1 89.62 18 PHE B N 1
ATOM 2589 C CA . PHE B 1 18 ? 14.641 0.741 -20.75 1 89.62 18 PHE B CA 1
ATOM 2590 C C . PHE B 1 18 ? 15.844 0.234 -19.953 1 89.62 18 PHE B C 1
ATOM 2592 O O . PHE B 1 18 ? 16.203 -0.944 -20.047 1 89.62 18 PHE B O 1
ATOM 2599 N N . THR B 1 19 ? 16.344 1.078 -19.141 1 86.5 19 THR B N 1
ATOM 2600 C CA . THR B 1 19 ? 17.531 0.747 -18.375 1 86.5 19 THR B CA 1
ATOM 2601 C C . THR B 1 19 ? 17.203 -0.276 -17.281 1 86.5 19 THR B C 1
ATOM 2603 O O . THR B 1 19 ? 17.922 -1.272 -17.141 1 86.5 19 THR B O 1
ATOM 2606 N N . ARG B 1 20 ? 16.172 -0.036 -16.672 1 83 20 ARG B N 1
ATOM 2607 C CA . ARG B 1 20 ? 15.789 -0.947 -15.586 1 83 20 ARG B CA 1
ATOM 2608 C C . ARG B 1 20 ? 15.375 -2.307 -16.141 1 83 20 ARG B C 1
ATOM 2610 O O . ARG B 1 20 ? 15.664 -3.342 -15.539 1 83 20 ARG B O 1
ATOM 2617 N N . ALA B 1 21 ? 14.664 -2.229 -17.188 1 88.31 21 ALA B N 1
ATOM 2618 C CA . ALA B 1 21 ? 14.281 -3.48 -17.844 1 88.3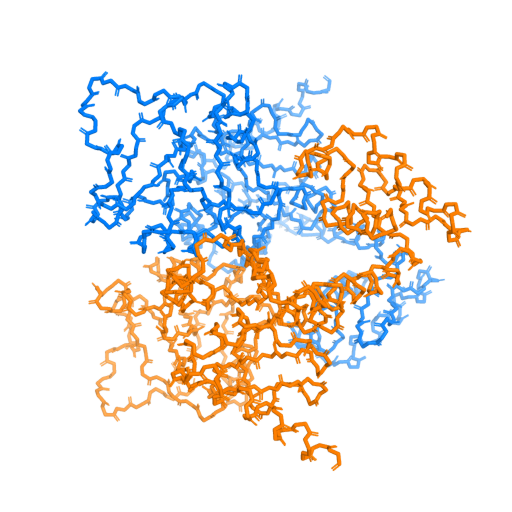1 21 ALA B CA 1
ATOM 2619 C C . ALA B 1 21 ? 15.516 -4.281 -18.266 1 88.31 21 ALA B C 1
ATOM 2621 O O . ALA B 1 21 ? 15.547 -5.504 -18.109 1 88.31 21 ALA B O 1
ATOM 2622 N N . ALA B 1 22 ? 16.547 -3.605 -18.766 1 89.25 22 ALA B N 1
ATOM 2623 C CA . ALA B 1 22 ? 17.781 -4.262 -19.188 1 89.25 22 ALA B CA 1
ATOM 2624 C C . ALA B 1 22 ? 18.469 -4.93 -18 1 89.25 22 ALA B C 1
ATOM 2626 O O . ALA B 1 22 ? 18.922 -6.074 -18.109 1 89.25 22 ALA B O 1
ATOM 2627 N N . GLU B 1 23 ? 18.5 -4.262 -16.953 1 80.88 23 GLU B N 1
ATOM 2628 C CA . GLU B 1 23 ? 19.125 -4.785 -15.734 1 80.88 23 GLU B CA 1
ATOM 2629 C C . GLU B 1 23 ? 18.406 -6.047 -15.258 1 80.88 23 GLU B C 1
ATOM 2631 O O . GLU B 1 23 ? 19.047 -7.039 -14.906 1 80.88 23 GLU B O 1
ATOM 2636 N N . GLU B 1 24 ? 17.172 -5.984 -15.336 1 75.88 24 GLU B N 1
ATOM 2637 C CA . GLU B 1 24 ? 16.359 -7.098 -14.859 1 75.88 24 GLU B CA 1
ATOM 2638 C C . GLU B 1 24 ? 16.516 -8.32 -15.766 1 75.88 24 GLU B C 1
ATOM 2640 O O . GLU B 1 24 ? 16.484 -9.453 -15.289 1 75.88 24 GLU B O 1
ATOM 2645 N N . LEU B 1 25 ? 16.641 -8.078 -16.984 1 81 25 LEU B N 1
ATOM 2646 C CA . LEU B 1 25 ? 16.672 -9.156 -17.953 1 81 25 LEU B CA 1
ATOM 2647 C C . LEU B 1 25 ? 18.109 -9.625 -18.219 1 81 25 LEU B C 1
ATOM 2649 O O . LEU B 1 25 ? 18.328 -10.633 -18.891 1 81 25 LEU B O 1
ATOM 2653 N N . GLY B 1 26 ? 19.016 -8.836 -17.672 1 78.62 26 GLY B N 1
ATOM 2654 C CA . GLY B 1 26 ? 20.406 -9.18 -17.891 1 78.62 26 GLY B CA 1
ATOM 2655 C C . GLY B 1 26 ? 20.906 -8.781 -19.266 1 78.62 26 GLY B C 1
ATOM 2656 O O . GLY B 1 26 ? 21.75 -9.477 -19.844 1 78.62 26 GLY B O 1
ATOM 2657 N N . TYR B 1 27 ? 20.25 -7.832 -19.859 1 82.75 27 TYR B N 1
ATOM 2658 C CA . TYR B 1 27 ? 20.641 -7.309 -21.156 1 82.75 27 TYR B CA 1
ATOM 2659 C C . TYR B 1 27 ? 21.359 -5.969 -21.016 1 82.75 27 TYR B C 1
ATOM 2661 O O . TYR B 1 27 ? 21.312 -5.344 -19.953 1 82.75 27 TYR B O 1
ATOM 2669 N N . ALA B 1 28 ? 22.109 -5.645 -21.969 1 87.31 28 ALA B N 1
ATOM 2670 C CA . ALA B 1 28 ? 22.531 -4.254 -22.109 1 87.31 28 ALA B CA 1
ATOM 2671 C C . ALA B 1 28 ? 21.375 -3.363 -22.516 1 87.31 28 ALA B C 1
ATOM 2673 O O . ALA B 1 28 ? 20.469 -3.799 -23.234 1 87.31 28 ALA B O 1
ATOM 2674 N N . GLN B 1 29 ? 21.406 -2.199 -22 1 90.31 29 GLN B N 1
ATOM 2675 C CA . GLN B 1 29 ? 20.344 -1.253 -22.312 1 90.31 29 GLN B CA 1
ATOM 2676 C C . GLN B 1 29 ? 20.203 -1.067 -23.812 1 90.31 29 GLN B C 1
ATOM 2678 O O . GLN B 1 29 ? 19.078 -0.93 -24.328 1 90.31 29 GLN B O 1
ATOM 2683 N N . SER B 1 30 ? 21.25 -1.076 -24.516 1 91.56 30 SER B N 1
ATOM 2684 C CA . SER B 1 30 ? 21.234 -0.915 -25.969 1 91.56 30 SER B CA 1
ATOM 2685 C C . SER B 1 30 ? 20.484 -2.059 -26.641 1 91.56 30 SER B C 1
ATOM 2687 O O . SER B 1 30 ? 19.781 -1.848 -27.625 1 91.56 30 SER B O 1
ATOM 2689 N N . SER B 1 31 ? 20.672 -3.217 -26.094 1 89.62 31 SER B N 1
ATOM 2690 C CA . SER B 1 31 ? 19.969 -4.383 -26.641 1 89.62 31 SER B CA 1
ATOM 2691 C C . SER B 1 31 ? 18.469 -4.266 -26.453 1 89.62 31 SER B C 1
ATOM 2693 O O . SER B 1 31 ? 17.703 -4.574 -27.359 1 89.62 31 SER B O 1
ATOM 2695 N N . VAL B 1 32 ? 18.094 -3.789 -25.281 1 92.69 32 VAL B N 1
ATOM 2696 C CA . VAL B 1 32 ? 16.672 -3.602 -24.984 1 92.69 32 VAL B CA 1
ATOM 2697 C C . VAL B 1 32 ? 16.078 -2.553 -25.922 1 92.69 32 VAL B C 1
ATOM 2699 O O . VAL B 1 32 ? 14.992 -2.734 -26.469 1 92.69 32 VAL B O 1
ATOM 2702 N N . THR B 1 33 ? 16.797 -1.512 -26.109 1 92.81 33 THR B N 1
ATOM 2703 C CA . THR B 1 33 ? 16.375 -0.436 -27 1 92.81 33 THR B CA 1
ATOM 2704 C C . THR B 1 33 ? 16.188 -0.948 -28.422 1 92.81 33 THR B C 1
ATOM 2706 O O . THR B 1 33 ? 15.188 -0.652 -29.078 1 92.81 33 THR B O 1
ATOM 2709 N N . MET B 1 34 ? 17.156 -1.713 -28.859 1 90.69 34 MET B N 1
ATOM 2710 C CA . MET B 1 34 ? 17.109 -2.268 -30.203 1 90.69 34 MET B CA 1
ATOM 2711 C C . MET B 1 34 ? 15.922 -3.203 -30.375 1 90.69 34 MET B C 1
ATOM 2713 O O . MET B 1 34 ? 15.234 -3.166 -31.391 1 90.69 34 MET B O 1
ATOM 2717 N N . GLN B 1 35 ? 15.734 -4.02 -29.438 1 91.31 35 GLN B N 1
ATOM 2718 C CA . GLN B 1 35 ? 14.609 -4.949 -29.469 1 91.31 35 GLN B CA 1
ATOM 2719 C C . GLN B 1 35 ? 13.281 -4.207 -29.562 1 91.31 35 GLN B C 1
ATOM 2721 O O . GLN B 1 35 ? 12.391 -4.605 -30.312 1 91.31 35 GLN B O 1
ATOM 2726 N N . MET B 1 36 ? 13.164 -3.141 -28.828 1 93.38 36 MET B N 1
ATOM 2727 C CA . MET B 1 36 ? 11.938 -2.359 -28.812 1 93.38 36 MET B CA 1
ATOM 2728 C C . MET B 1 36 ? 11.727 -1.658 -30.156 1 93.38 36 MET B C 1
ATOM 2730 O O . MET B 1 36 ? 10.602 -1.585 -30.656 1 93.38 36 MET B O 1
ATOM 2734 N N . GLN B 1 37 ? 12.812 -1.201 -30.688 1 91.69 37 GLN B N 1
ATOM 2735 C CA . GLN B 1 37 ? 12.734 -0.571 -32 1 91.69 37 GLN B CA 1
ATOM 2736 C C . GLN B 1 37 ? 12.297 -1.571 -33.062 1 91.69 37 GLN B C 1
ATOM 2738 O O . GLN B 1 37 ? 11.477 -1.249 -33.938 1 91.69 37 GLN B O 1
ATOM 2743 N N . LYS B 1 38 ? 12.891 -2.695 -33 1 89 38 LYS B N 1
ATOM 2744 C CA . LYS B 1 38 ? 12.523 -3.742 -33.938 1 89 38 LYS B CA 1
ATOM 2745 C C . LYS B 1 38 ? 11.047 -4.113 -33.812 1 89 38 LYS B C 1
ATOM 2747 O O . LYS B 1 38 ? 10.359 -4.336 -34.812 1 89 38 LYS B O 1
ATOM 2752 N N . LEU B 1 39 ? 10.641 -4.227 -32.625 1 89.81 39 LEU B N 1
ATOM 2753 C CA . LEU B 1 39 ? 9.242 -4.562 -32.344 1 89.81 39 LEU B CA 1
ATOM 2754 C C . LEU B 1 39 ? 8.312 -3.482 -32.906 1 89.81 39 LEU B C 1
ATOM 2756 O O . LEU B 1 39 ? 7.281 -3.793 -33.5 1 89.81 39 LEU B O 1
ATOM 2760 N N . GLU B 1 40 ? 8.672 -2.195 -32.625 1 91.62 40 GLU B N 1
ATOM 2761 C CA . GLU B 1 40 ? 7.867 -1.081 -33.125 1 91.62 40 GLU B CA 1
ATOM 2762 C C . GLU B 1 40 ? 7.832 -1.067 -34.656 1 91.62 40 GLU B C 1
ATOM 2764 O O . GLU B 1 40 ? 6.793 -0.777 -35.25 1 91.62 40 GLU B O 1
ATOM 2769 N N . ARG B 1 41 ? 8.922 -1.377 -35.281 1 88.31 41 ARG B N 1
ATOM 2770 C CA . ARG B 1 41 ? 8.984 -1.46 -36.75 1 88.31 41 ARG B CA 1
ATOM 2771 C C . ARG B 1 41 ? 8.094 -2.582 -37.25 1 88.31 41 ARG B C 1
ATOM 2773 O O . ARG B 1 41 ? 7.434 -2.426 -38.281 1 88.31 41 ARG B O 1
ATOM 2780 N N . GLU B 1 42 ? 8.141 -3.688 -36.625 1 84.88 42 GLU B N 1
ATOM 2781 C CA . GLU B 1 42 ? 7.34 -4.836 -37.062 1 84.88 42 GLU B CA 1
ATOM 2782 C C . GLU B 1 42 ? 5.848 -4.523 -36.969 1 84.88 42 GLU B C 1
ATOM 2784 O O . GLU B 1 42 ? 5.086 -4.918 -37.875 1 84.88 42 GLU B O 1
ATOM 2789 N N . TYR B 1 43 ? 5.453 -3.85 -35.938 1 88.56 43 TYR B N 1
ATOM 2790 C CA . TYR B 1 43 ? 4.039 -3.539 -35.75 1 88.56 43 TYR B CA 1
ATOM 2791 C C . TYR B 1 43 ? 3.672 -2.236 -36.469 1 88.56 43 TYR B C 1
ATOM 2793 O O . TYR B 1 43 ? 2.492 -1.935 -36.656 1 88.56 43 TYR B O 1
ATOM 2801 N N . GLY B 1 44 ? 4.621 -1.435 -36.781 1 88.56 44 GLY B N 1
ATOM 2802 C CA . GLY B 1 44 ? 4.418 -0.228 -37.594 1 88.56 44 GLY B CA 1
ATOM 2803 C C . GLY B 1 44 ? 3.914 0.943 -36.75 1 88.56 44 GLY B C 1
ATOM 2804 O O . GLY B 1 44 ? 3.318 1.877 -37.281 1 88.56 44 GLY B O 1
ATOM 2805 N N . VAL B 1 45 ? 3.938 0.804 -35.469 1 88.56 45 VAL B N 1
ATOM 2806 C CA . VAL B 1 45 ? 3.471 1.855 -34.562 1 88.56 45 VAL B CA 1
ATOM 2807 C C . VAL B 1 45 ? 4.469 2.037 -33.438 1 88.56 45 VAL B C 1
ATOM 2809 O O . VAL B 1 45 ? 5.258 1.138 -33.125 1 88.56 45 VAL B O 1
ATOM 2812 N N . ALA B 1 46 ? 4.434 3.219 -32.875 1 92.31 46 ALA B N 1
ATOM 2813 C CA . ALA B 1 46 ? 5.191 3.443 -31.656 1 92.31 46 ALA B CA 1
ATOM 2814 C C . ALA B 1 46 ? 4.492 2.816 -30.453 1 92.31 46 ALA B C 1
ATOM 2816 O O . ALA B 1 46 ? 3.275 2.936 -30.297 1 92.31 46 ALA B O 1
ATOM 2817 N N . LEU B 1 47 ? 5.285 2.123 -29.688 1 92.06 47 LEU B N 1
ATOM 2818 C CA . LEU B 1 47 ? 4.711 1.425 -28.547 1 92.06 47 LEU B CA 1
ATOM 2819 C C . LEU B 1 47 ? 4.934 2.215 -27.25 1 92.06 47 LEU B C 1
ATOM 2821 O O . LEU B 1 47 ? 4.223 2.012 -26.266 1 92.06 47 LEU B O 1
ATOM 2825 N N . PHE B 1 48 ? 5.957 3.01 -27.219 1 92.31 48 PHE B N 1
ATOM 2826 C CA . PHE B 1 48 ? 6.289 3.82 -26.047 1 92.31 48 PHE B CA 1
ATOM 2827 C C . PHE B 1 48 ? 6.359 5.297 -26.422 1 92.31 48 PHE B C 1
ATOM 2829 O O . PHE B 1 48 ? 6.637 5.641 -27.562 1 92.31 48 PHE B O 1
ATOM 2836 N N . GLU B 1 49 ? 5.957 6.121 -25.359 1 87.38 49 GLU B N 1
ATOM 2837 C CA . GLU B 1 49 ? 6.105 7.566 -25.484 1 87.38 49 GLU B CA 1
ATOM 2838 C C . GLU B 1 49 ? 6.652 8.18 -24.203 1 87.38 49 GLU B C 1
ATOM 2840 O O . GLU B 1 49 ? 6.57 7.57 -23.141 1 87.38 49 GLU B O 1
ATOM 2845 N N . ARG B 1 50 ? 7.352 9.25 -24.391 1 78.75 50 ARG B N 1
ATOM 2846 C CA . ARG B 1 50 ? 7.879 9.938 -23.219 1 78.75 50 ARG B CA 1
ATOM 2847 C C . ARG B 1 50 ? 6.973 11.094 -22.812 1 78.75 50 ARG B C 1
ATOM 2849 O O . ARG B 1 50 ? 6.504 11.852 -23.656 1 78.75 50 ARG B O 1
ATOM 2856 N N . TYR B 1 51 ? 6.457 11.031 -21.719 1 65.69 51 TYR B N 1
ATOM 2857 C CA . TYR B 1 51 ? 5.766 12.156 -21.094 1 65.69 51 TYR B CA 1
ATOM 2858 C C . TYR B 1 51 ? 6.629 12.797 -20.016 1 65.69 51 TYR B C 1
ATOM 2860 O O . TYR B 1 51 ? 6.645 12.336 -18.875 1 65.69 51 TYR B O 1
ATOM 2868 N N . GLY B 1 52 ? 7.227 13.883 -20.359 1 62.97 52 GLY B N 1
ATOM 2869 C CA . GLY B 1 52 ? 8.25 14.383 -19.453 1 62.97 52 GLY B CA 1
ATOM 2870 C C . GLY B 1 52 ? 9.43 13.438 -19.297 1 62.97 52 GLY B C 1
ATOM 2871 O O . GLY B 1 52 ? 10.055 13.055 -20.297 1 62.97 52 GLY B O 1
ATOM 2872 N N . ARG B 1 53 ? 9.656 13.078 -18.078 1 64.88 53 ARG B N 1
ATOM 2873 C CA . ARG B 1 53 ? 10.758 12.156 -17.812 1 64.88 53 ARG B CA 1
ATOM 2874 C C . ARG B 1 53 ? 10.258 10.727 -17.672 1 64.88 53 ARG B C 1
ATOM 2876 O O . ARG B 1 53 ? 11.055 9.797 -17.516 1 64.88 53 ARG B O 1
ATOM 2883 N N . GLN B 1 54 ? 9.016 10.594 -17.906 1 74 54 GLN B N 1
ATOM 2884 C CA . GLN B 1 54 ? 8.469 9.266 -17.656 1 74 54 GLN B CA 1
ATOM 2885 C C . GLN B 1 54 ? 8.148 8.539 -18.953 1 74 54 GLN B C 1
ATOM 2887 O O . GLN B 1 54 ? 7.574 9.125 -19.875 1 74 54 GLN B O 1
ATOM 2892 N N . LEU B 1 55 ? 8.672 7.289 -19.078 1 84.44 55 LEU B N 1
ATOM 2893 C CA . LEU B 1 55 ? 8.32 6.398 -20.188 1 84.44 55 LEU B CA 1
ATOM 2894 C C . LEU B 1 55 ? 6.973 5.73 -19.938 1 84.44 55 LEU B C 1
ATOM 2896 O O . LEU B 1 55 ? 6.727 5.195 -18.859 1 84.44 55 LEU B O 1
ATOM 2900 N N . ARG B 1 56 ? 6.051 5.992 -20.891 1 84.62 56 ARG B N 1
ATOM 2901 C CA . ARG B 1 56 ? 4.754 5.332 -20.766 1 84.62 56 ARG B CA 1
ATOM 2902 C C . ARG B 1 56 ? 4.355 4.652 -22.078 1 84.62 56 ARG B C 1
ATOM 2904 O O . ARG B 1 56 ? 4.922 4.945 -23.125 1 84.62 56 ARG B O 1
ATOM 2911 N N . LEU B 1 57 ? 3.379 3.721 -21.969 1 86.44 57 LEU B N 1
ATOM 2912 C CA . LEU B 1 57 ? 2.855 3.029 -23.141 1 86.44 57 LEU B CA 1
ATOM 2913 C C . LEU B 1 57 ? 1.952 3.949 -23.953 1 86.44 57 LEU B C 1
ATOM 2915 O O . LEU B 1 57 ? 1.186 4.734 -23.391 1 86.44 57 LEU B O 1
ATOM 2919 N N . THR B 1 58 ? 2.129 3.877 -25.312 1 84.5 58 THR B N 1
ATOM 2920 C CA . THR B 1 58 ? 1.115 4.441 -26.203 1 84.5 58 THR B CA 1
ATOM 2921 C C . THR B 1 58 ? -0.148 3.586 -26.188 1 84.5 58 THR B C 1
ATOM 2923 O O . THR B 1 58 ? -0.174 2.516 -25.578 1 84.5 58 THR B O 1
ATOM 2926 N N . GLN B 1 59 ? -1.188 4.102 -26.844 1 79.88 59 GLN B N 1
ATOM 2927 C CA . GLN B 1 59 ? -2.42 3.326 -26.938 1 79.88 59 GLN B CA 1
ATOM 2928 C C . GLN B 1 59 ? -2.178 1.982 -27.609 1 79.88 59 GLN B C 1
ATOM 2930 O O . GLN B 1 59 ? -2.6 0.94 -27.109 1 79.88 59 GLN B O 1
ATOM 2935 N N . PRO B 1 60 ? -1.488 2.008 -28.688 1 84.12 60 PRO B N 1
ATOM 2936 C CA . PRO B 1 60 ? -1.145 0.711 -29.281 1 84.12 60 PRO B CA 1
ATOM 2937 C C . PRO B 1 60 ? -0.273 -0.143 -28.375 1 84.12 60 PRO B C 1
ATOM 2939 O O . PRO B 1 60 ? -0.396 -1.371 -28.359 1 84.12 60 PRO B O 1
ATOM 2942 N N . GLY B 1 61 ? 0.586 0.516 -27.672 1 88.94 61 GLY B N 1
ATOM 2943 C CA . GLY B 1 61 ? 1.407 -0.198 -26.703 1 88.94 61 GLY B CA 1
ATOM 2944 C C . GLY B 1 61 ? 0.593 -0.918 -25.656 1 88.94 61 GLY B C 1
ATOM 2945 O O . GLY B 1 61 ? 0.881 -2.068 -25.312 1 88.94 61 GLY B O 1
ATOM 2946 N N . GLU B 1 62 ? -0.417 -0.33 -25.203 1 84.88 62 GLU B N 1
ATOM 2947 C CA . GLU B 1 62 ? -1.312 -0.931 -24.234 1 84.88 62 GLU B CA 1
ATOM 2948 C C . GLU B 1 62 ? -2.039 -2.141 -24.812 1 84.88 62 GLU B C 1
ATOM 2950 O O . GLU B 1 62 ? -2.197 -3.16 -24.141 1 84.88 62 GLU B O 1
ATOM 2955 N N . ALA B 1 63 ? -2.467 -1.972 -26 1 80.94 63 ALA B N 1
ATOM 2956 C CA . ALA B 1 63 ? -3.156 -3.064 -26.672 1 80.94 63 ALA B CA 1
ATOM 2957 C C . ALA B 1 63 ? -2.227 -4.258 -26.875 1 80.94 63 ALA B C 1
ATOM 2959 O O . ALA B 1 63 ? -2.619 -5.402 -26.641 1 80.94 63 ALA B O 1
ATOM 2960 N N . LEU B 1 64 ? -1.059 -3.953 -27.266 1 85.69 64 LEU B N 1
ATOM 2961 C CA . LEU B 1 64 ? -0.105 -5.031 -27.5 1 85.69 64 LEU B CA 1
ATOM 2962 C C . LEU B 1 64 ? 0.265 -5.723 -26.188 1 85.69 64 LEU B C 1
ATOM 2964 O O . LEU B 1 64 ? 0.485 -6.938 -26.172 1 85.69 64 LEU B O 1
ATOM 2968 N N . LEU B 1 65 ? 0.365 -4.926 -25.188 1 87.75 65 LEU B N 1
ATOM 2969 C CA . LEU B 1 65 ? 0.753 -5.512 -23.906 1 87.75 65 LEU B CA 1
ATOM 2970 C C . LEU B 1 65 ? -0.225 -6.602 -23.484 1 87.75 65 LEU B C 1
ATOM 2972 O O . LEU B 1 65 ? 0.189 -7.676 -23.047 1 87.75 65 LEU B O 1
ATOM 2976 N N . LYS B 1 66 ? -1.457 -6.359 -23.734 1 79.38 66 LYS B N 1
ATOM 2977 C CA . LYS B 1 66 ? -2.484 -7.348 -23.406 1 79.38 66 LYS B CA 1
ATOM 2978 C C . LYS B 1 66 ? -2.285 -8.625 -24.219 1 79.38 66 LYS B C 1
ATOM 2980 O O . LYS B 1 66 ? -2.338 -9.727 -23.656 1 79.38 66 LYS B O 1
ATOM 2985 N N . LEU B 1 67 ? -1.984 -8.438 -25.406 1 79.31 67 LEU B N 1
ATOM 2986 C CA . LEU B 1 67 ? -1.811 -9.578 -26.297 1 79.31 67 LEU B CA 1
ATOM 2987 C C . LEU B 1 67 ? -0.492 -10.297 -26.016 1 79.31 67 LEU B C 1
ATOM 2989 O O . LEU B 1 67 ? -0.422 -11.523 -26.062 1 79.31 67 LEU B O 1
ATOM 2993 N N . ALA B 1 68 ? 0.498 -9.484 -25.766 1 84.44 68 ALA B N 1
ATOM 2994 C CA . ALA B 1 68 ? 1.81 -10.055 -25.469 1 84.44 68 ALA B CA 1
ATOM 2995 C C . ALA B 1 68 ? 1.75 -10.961 -24.234 1 84.44 68 ALA B C 1
ATOM 2997 O O . ALA B 1 68 ? 2.334 -12.047 -24.234 1 84.44 68 ALA B O 1
ATOM 2998 N N . MET B 1 69 ? 1.058 -10.547 -23.297 1 81.94 69 MET B N 1
ATOM 2999 C CA . MET B 1 69 ? 0.917 -11.344 -22.078 1 81.94 69 MET B CA 1
ATOM 3000 C C . MET B 1 69 ? 0.238 -12.672 -22.359 1 81.94 69 MET B C 1
ATOM 3002 O O . MET B 1 69 ? 0.676 -13.719 -21.875 1 81.94 69 MET B O 1
ATOM 3006 N N . GLN B 1 70 ? -0.743 -12.602 -23.156 1 74.56 70 GLN B N 1
ATOM 3007 C CA . GLN B 1 70 ? -1.443 -13.828 -23.547 1 74.56 70 GLN B CA 1
ATOM 3008 C C . GLN B 1 70 ? -0.531 -14.766 -24.328 1 74.56 70 GLN B C 1
ATOM 3010 O O . GLN B 1 70 ? -0.539 -15.977 -24.109 1 74.56 70 GLN B O 1
ATOM 3015 N N . MET B 1 71 ? 0.22 -14.203 -25.188 1 77.12 71 MET B N 1
ATOM 3016 C CA . MET B 1 71 ? 1.126 -15.008 -26 1 77.12 71 MET B CA 1
ATOM 3017 C C . MET B 1 71 ? 2.199 -15.664 -25.141 1 77.12 71 MET B C 1
ATOM 3019 O O . MET B 1 71 ? 2.506 -16.844 -25.328 1 77.12 71 MET B O 1
ATOM 3023 N N . LEU B 1 72 ? 2.703 -14.961 -24.266 1 79.94 72 LEU B N 1
ATOM 3024 C CA . LEU B 1 72 ? 3.76 -15.484 -23.406 1 79.94 72 LEU B CA 1
ATOM 3025 C C . LEU B 1 72 ? 3.221 -16.578 -22.5 1 79.94 72 LEU B C 1
ATOM 3027 O O . LEU B 1 72 ? 3.912 -17.562 -22.234 1 79.94 72 LEU B O 1
ATOM 3031 N N . GLU B 1 73 ? 2.023 -16.375 -22.125 1 75.31 73 GLU B N 1
ATOM 3032 C CA . GLU B 1 73 ? 1.367 -17.391 -21.312 1 75.31 73 GLU B CA 1
ATOM 3033 C C . GLU B 1 73 ? 1.179 -18.688 -22.094 1 75.31 73 GLU B C 1
ATOM 3035 O O . GLU B 1 73 ? 1.408 -19.781 -21.578 1 75.31 73 GLU B O 1
ATOM 3040 N N . LEU B 1 74 ? 0.744 -18.531 -23.266 1 70.69 74 LEU B N 1
ATOM 3041 C CA . LEU B 1 74 ? 0.534 -19.688 -24.125 1 70.69 74 LEU B CA 1
ATOM 3042 C C . LEU B 1 74 ? 1.85 -20.422 -24.375 1 70.69 74 LEU B C 1
ATOM 3044 O O . LEU B 1 74 ? 1.88 -21.641 -24.453 1 70.69 74 LEU B O 1
ATOM 3048 N N . TYR B 1 75 ? 2.814 -19.672 -24.562 1 71.88 75 TYR B N 1
ATOM 3049 C CA . TYR B 1 75 ? 4.133 -20.266 -24.766 1 71.88 75 TYR B CA 1
ATOM 3050 C C . TYR B 1 75 ? 4.562 -21.062 -23.531 1 71.88 75 TYR B C 1
ATOM 3052 O O . TYR B 1 75 ? 5.055 -22.188 -23.656 1 71.88 75 TYR B O 1
ATOM 3060 N N . ASP B 1 76 ? 4.43 -20.562 -22.406 1 72.25 76 ASP B N 1
ATOM 3061 C CA . ASP B 1 76 ? 4.789 -21.25 -21.172 1 72.25 76 ASP B CA 1
ATOM 3062 C C . ASP B 1 76 ? 3.949 -22.516 -20.984 1 72.25 76 ASP B C 1
ATOM 3064 O O . ASP B 1 76 ? 4.461 -23.547 -20.547 1 72.25 76 ASP B O 1
ATOM 3068 N N . GLU B 1 77 ? 2.758 -22.391 -21.328 1 68.62 77 GLU B N 1
ATOM 3069 C CA . GLU B 1 77 ? 1.863 -23.547 -21.281 1 68.62 77 GLU B CA 1
ATOM 3070 C C . GLU B 1 77 ? 2.369 -24.672 -22.188 1 68.62 77 GLU B 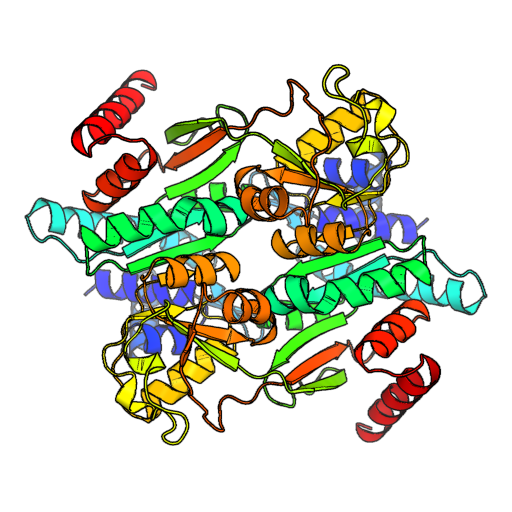C 1
ATOM 3072 O O . GLU B 1 77 ? 2.311 -25.844 -21.828 1 68.62 77 GLU B O 1
ATOM 3077 N N . SER B 1 78 ? 2.738 -24.234 -23.266 1 68.12 78 SER B N 1
ATOM 3078 C CA . SER B 1 78 ? 3.211 -25.219 -24.219 1 68.12 78 SER B CA 1
ATOM 3079 C C . SER B 1 78 ? 4.43 -25.969 -23.703 1 68.12 78 SER B C 1
ATOM 3081 O O . SER B 1 78 ? 4.57 -27.172 -23.922 1 68.12 78 SER B O 1
ATOM 3083 N N . LYS B 1 79 ? 5.234 -25.281 -23.016 1 68.06 79 LYS B N 1
ATOM 3084 C CA . LYS B 1 79 ? 6.426 -25.906 -22.438 1 68.06 79 LYS B CA 1
ATOM 3085 C C . LYS B 1 79 ? 6.059 -26.875 -21.328 1 68.06 79 LYS B C 1
ATOM 3087 O O . LYS B 1 79 ? 6.625 -27.969 -21.234 1 68.06 79 LYS B O 1
ATOM 3092 N N . GLU B 1 80 ? 5.195 -26.453 -20.5 1 65.75 80 GLU B N 1
ATOM 3093 C CA . GLU B 1 80 ? 4.762 -27.312 -19.406 1 65.75 80 GLU B CA 1
ATOM 3094 C C . GLU B 1 80 ? 4.074 -28.562 -19.922 1 65.75 80 GLU B C 1
ATOM 3096 O O . GLU B 1 80 ? 4.246 -29.656 -19.359 1 65.75 80 GLU B O 1
ATOM 3101 N N . ALA B 1 81 ? 3.328 -28.297 -20.891 1 61.84 81 ALA B N 1
ATOM 3102 C CA . ALA B 1 81 ? 2.578 -29.422 -21.453 1 61.84 81 ALA B CA 1
ATOM 3103 C C . ALA B 1 81 ? 3.52 -30.484 -22 1 61.84 81 ALA B C 1
ATOM 3105 O O . ALA B 1 81 ? 3.188 -31.672 -22 1 61.84 81 ALA B O 1
ATOM 3106 N N . ILE B 1 82 ? 4.641 -29.969 -22.297 1 60.28 82 ILE B N 1
ATOM 3107 C CA . ILE B 1 82 ? 5.535 -30.953 -22.891 1 60.28 82 ILE B CA 1
ATOM 3108 C C . ILE B 1 82 ? 6.59 -31.375 -21.875 1 60.28 82 ILE B C 1
ATOM 3110 O O . ILE B 1 82 ? 7.574 -32.031 -22.234 1 60.28 82 ILE B O 1
ATOM 3114 N N . GLY B 1 83 ? 6.352 -31.219 -20.562 1 57.72 83 GLY B N 1
ATOM 3115 C CA . GLY B 1 83 ? 7.07 -31.859 -19.469 1 57.72 83 GLY B CA 1
ATOM 3116 C C . GLY B 1 83 ? 8.125 -30.969 -18.844 1 57.72 83 GLY B C 1
ATOM 3117 O O . GLY B 1 83 ? 8.844 -31.391 -17.938 1 57.72 83 GLY B O 1
ATOM 3118 N N . ASN B 1 84 ? 8.414 -29.797 -19.344 1 53.09 84 ASN B N 1
ATOM 3119 C CA . ASN B 1 84 ? 9.445 -28.969 -18.734 1 53.09 84 ASN B CA 1
ATOM 3120 C C . ASN B 1 84 ? 8.867 -28.062 -17.656 1 53.09 84 ASN B C 1
ATOM 3122 O O . ASN B 1 84 ? 7.953 -27.281 -17.906 1 53.09 84 ASN B O 1
ATOM 3126 N N . GLN B 1 85 ? 9 -28.734 -16.375 1 53.53 85 GLN B N 1
ATOM 3127 C CA . GLN B 1 85 ? 8.523 -27.969 -15.234 1 53.53 85 GLN B CA 1
ATOM 3128 C C . GLN B 1 85 ? 9.219 -26.609 -15.172 1 53.53 85 GLN B C 1
ATOM 3130 O O . GLN B 1 85 ? 10.445 -26.531 -15.125 1 53.53 85 GLN B O 1
ATOM 3135 N N . LEU B 1 86 ? 8.711 -25.609 -15.734 1 53.25 86 LEU B N 1
ATOM 3136 C CA . LEU B 1 86 ? 9.336 -24.297 -15.766 1 53.25 86 LEU B CA 1
ATOM 3137 C C . LEU B 1 86 ? 9.258 -23.625 -14.391 1 53.25 86 LEU B C 1
ATOM 3139 O O . LEU B 1 86 ? 8.273 -23.797 -13.672 1 53.25 86 LEU B O 1
ATOM 3143 N N . ASP B 1 87 ? 10.492 -23.516 -13.852 1 60.03 87 ASP B N 1
ATOM 3144 C CA . ASP B 1 87 ? 10.594 -22.531 -12.781 1 60.03 87 ASP B CA 1
ATOM 3145 C C . ASP B 1 87 ? 9.922 -21.219 -13.18 1 60.03 87 ASP B C 1
ATOM 3147 O O . ASP B 1 87 ? 10.242 -20.641 -14.219 1 60.03 87 ASP B O 1
ATOM 3151 N N . GLY B 1 88 ? 8.547 -21.234 -12.852 1 72.38 88 GLY B N 1
ATOM 3152 C CA . GLY B 1 88 ? 7.816 -20.094 -13.398 1 72.38 88 GLY B CA 1
ATOM 3153 C C . GLY B 1 88 ? 7.578 -19 -12.383 1 72.38 88 GLY B C 1
ATOM 3154 O O . GLY B 1 88 ? 8.258 -18.938 -11.359 1 72.38 88 GLY B O 1
ATOM 3155 N N . ALA B 1 89 ? 7.074 -17.953 -12.922 1 80.12 89 ALA B N 1
ATOM 3156 C CA . ALA B 1 89 ? 6.715 -16.781 -12.117 1 80.12 89 ALA B CA 1
ATOM 3157 C C . ALA B 1 89 ? 5.203 -16.688 -11.945 1 80.12 89 ALA B C 1
ATOM 3159 O O . ALA B 1 89 ? 4.441 -17.109 -12.812 1 80.12 89 ALA B O 1
ATOM 3160 N N . VAL B 1 90 ? 4.852 -16.359 -10.742 1 88.19 90 VAL B N 1
ATOM 3161 C CA . VAL B 1 90 ? 3.434 -16.125 -10.484 1 88.19 90 VAL B CA 1
ATOM 3162 C C . VAL B 1 90 ? 3.229 -14.711 -9.969 1 88.19 90 VAL B C 1
ATOM 3164 O O . VAL B 1 90 ? 3.979 -14.242 -9.109 1 88.19 90 VAL B O 1
ATOM 3167 N N . THR B 1 91 ? 2.285 -14.016 -10.562 1 91.81 91 THR B N 1
ATOM 3168 C CA . THR B 1 91 ? 1.92 -12.664 -10.133 1 91.81 91 THR B CA 1
ATOM 3169 C C . THR B 1 91 ? 0.561 -12.672 -9.438 1 91.81 91 THR B C 1
ATOM 3171 O O . THR B 1 91 ? -0.449 -13.039 -10.039 1 91.81 91 THR B O 1
ATOM 3174 N N . ILE B 1 92 ? 0.582 -12.195 -8.227 1 95.19 92 ILE B N 1
ATOM 3175 C CA . ILE B 1 92 ? -0.629 -12.219 -7.414 1 95.19 92 ILE B CA 1
ATOM 3176 C C . ILE B 1 92 ? -1.066 -10.797 -7.09 1 95.19 92 ILE B C 1
ATOM 3178 O O . ILE B 1 92 ? -0.295 -10.016 -6.527 1 95.19 92 ILE B O 1
ATOM 3182 N N . GLY B 1 93 ? -2.244 -10.445 -7.543 1 95.69 93 GLY B N 1
ATOM 3183 C CA . GLY B 1 93 ? -2.881 -9.242 -7.039 1 95.69 93 GLY B CA 1
ATOM 3184 C C . GLY B 1 93 ? -3.701 -9.477 -5.785 1 95.69 93 GLY B C 1
ATOM 3185 O O . GLY B 1 93 ? -4.445 -10.453 -5.699 1 95.69 93 GLY B O 1
ATOM 3186 N N . THR B 1 94 ? -3.518 -8.578 -4.836 1 95 94 THR B N 1
ATOM 3187 C CA . THR B 1 94 ? -4.289 -8.766 -3.613 1 95 94 THR B CA 1
ATOM 3188 C C . THR B 1 94 ? -4.355 -7.469 -2.812 1 95 94 THR B C 1
ATOM 3190 O O . THR B 1 94 ? -3.936 -6.41 -3.293 1 95 94 THR B O 1
ATOM 3193 N N . ILE B 1 95 ? -5.012 -7.516 -1.696 1 92.62 95 ILE B N 1
ATOM 3194 C CA . ILE B 1 95 ? -5.082 -6.379 -0.787 1 92.62 95 ILE B CA 1
ATOM 3195 C C . ILE B 1 95 ? -4.078 -6.562 0.35 1 92.62 95 ILE B C 1
ATOM 3197 O O . ILE B 1 95 ? -3.568 -7.664 0.562 1 92.62 95 ILE B O 1
ATOM 3201 N N . ASP B 1 96 ? -3.842 -5.535 1.08 1 89.94 96 ASP B N 1
ATOM 3202 C CA . ASP B 1 96 ? -2.77 -5.492 2.072 1 89.94 96 ASP B CA 1
ATOM 3203 C C . ASP B 1 96 ? -2.977 -6.555 3.148 1 89.94 96 ASP B C 1
ATOM 3205 O O . ASP B 1 96 ? -2.033 -7.254 3.529 1 89.94 96 ASP B O 1
ATOM 3209 N N . SER B 1 97 ? -4.141 -6.691 3.643 1 92.31 97 SER B N 1
ATOM 3210 C CA . SER B 1 97 ? -4.43 -7.613 4.738 1 92.31 97 SER B CA 1
ATOM 3211 C C . SER B 1 97 ? -4.109 -9.055 4.352 1 92.31 97 SER B C 1
ATOM 3213 O O . SER B 1 97 ? -3.486 -9.781 5.121 1 92.31 97 SER B O 1
ATOM 3215 N N . LEU B 1 98 ? -4.465 -9.367 3.133 1 94.56 98 LEU B N 1
ATOM 3216 C CA . LEU B 1 98 ? -4.254 -10.75 2.705 1 94.56 98 LEU B CA 1
ATOM 3217 C C . LEU B 1 98 ? -2.797 -10.984 2.33 1 94.56 98 LEU B C 1
ATOM 3219 O O . LEU B 1 98 ? -2.264 -12.078 2.553 1 94.56 98 LEU B O 1
ATOM 3223 N N . ALA B 1 99 ? -2.184 -9.992 1.758 1 93.75 99 ALA B N 1
ATOM 3224 C CA . ALA B 1 99 ? -0.769 -10.094 1.407 1 93.75 99 ALA B CA 1
ATOM 3225 C C . ALA B 1 99 ? 0.09 -10.312 2.648 1 93.75 99 ALA B C 1
ATOM 3227 O O . ALA B 1 99 ? 1.029 -11.117 2.623 1 93.75 99 ALA B O 1
ATOM 3228 N N . ALA B 1 100 ? -0.258 -9.688 3.686 1 92.62 100 ALA B N 1
ATOM 3229 C CA . ALA B 1 100 ? 0.602 -9.68 4.867 1 92.62 100 ALA B CA 1
ATOM 3230 C C . ALA B 1 100 ? 0.275 -10.844 5.797 1 92.62 100 ALA B C 1
ATOM 3232 O O . ALA B 1 100 ? 1.172 -11.422 6.41 1 92.62 100 ALA B O 1
ATOM 3233 N N . TYR B 1 101 ? -0.976 -11.219 5.855 1 94.56 101 TYR B N 1
ATOM 3234 C CA . TYR B 1 101 ? -1.351 -12.047 6.996 1 94.56 101 TYR B CA 1
ATOM 3235 C C . TYR B 1 101 ? -1.92 -13.383 6.543 1 94.56 101 TYR B C 1
ATOM 3237 O O . TYR B 1 101 ? -2.043 -14.32 7.34 1 94.56 101 TYR B O 1
ATOM 3245 N N . TYR B 1 102 ? -2.26 -13.484 5.316 1 95.81 102 TYR B N 1
ATOM 3246 C CA . TYR B 1 102 ? -2.879 -14.719 4.852 1 95.81 102 TYR B CA 1
ATOM 3247 C C . TYR B 1 102 ? -1.932 -15.5 3.945 1 95.81 102 TYR B C 1
ATOM 3249 O O . TYR B 1 102 ? -1.738 -16.703 4.129 1 95.81 102 TYR B O 1
ATOM 3257 N N . LEU B 1 103 ? -1.251 -14.867 3.031 1 95.75 103 LEU B N 1
ATOM 3258 C CA . LEU B 1 103 ? -0.58 -15.523 1.911 1 95.75 103 LEU B CA 1
ATOM 3259 C C . LEU B 1 103 ? 0.77 -16.078 2.342 1 95.75 103 LEU B C 1
ATOM 3261 O O . LEU B 1 103 ? 1.189 -17.141 1.855 1 95.75 103 LEU B O 1
ATOM 3265 N N . PRO B 1 104 ? 1.474 -15.484 3.303 1 94.25 104 PRO B N 1
ATOM 3266 C CA . PRO B 1 104 ? 2.865 -15.867 3.551 1 94.25 104 PRO B CA 1
ATOM 3267 C C . PRO B 1 104 ? 3.02 -17.344 3.896 1 94.25 104 PRO B C 1
ATOM 3269 O O . PRO B 1 104 ? 3.859 -18.031 3.314 1 94.25 104 PRO B O 1
ATOM 3272 N N . PRO B 1 105 ? 2.207 -17.922 4.73 1 93.88 105 PRO B N 1
ATOM 3273 C CA . PRO B 1 105 ? 2.379 -19.359 5.012 1 93.88 105 PRO B CA 1
ATOM 3274 C C . PRO B 1 105 ? 2.129 -20.234 3.787 1 93.88 105 PRO B C 1
ATOM 3276 O O . PRO B 1 105 ? 2.773 -21.266 3.623 1 93.88 105 PRO B O 1
ATOM 3279 N N . HIS B 1 106 ? 1.22 -19.828 2.998 1 94.69 106 HIS B N 1
ATOM 3280 C CA . HIS B 1 106 ? 0.921 -20.594 1.784 1 94.69 106 HIS B CA 1
ATOM 3281 C C . HIS B 1 106 ? 2.053 -20.469 0.769 1 94.69 106 HIS B C 1
ATOM 3283 O O . HIS B 1 106 ? 2.352 -21.422 0.05 1 94.69 106 HIS B O 1
ATOM 3289 N N . LEU B 1 107 ? 2.625 -19.312 0.706 1 93.25 107 LEU B N 1
ATOM 3290 C CA . LEU B 1 107 ? 3.752 -19.109 -0.196 1 93.25 107 LEU B CA 1
ATOM 3291 C C . LEU B 1 107 ? 4.961 -19.922 0.245 1 93.25 107 LEU B C 1
ATOM 3293 O O . LEU B 1 107 ? 5.734 -20.406 -0.59 1 93.25 107 LEU B O 1
ATOM 3297 N N . GLN B 1 108 ? 5.133 -20.016 1.521 1 91.88 108 GLN B N 1
ATOM 3298 C CA . GLN B 1 108 ? 6.195 -20.875 2.047 1 91.88 108 GLN B CA 1
ATOM 3299 C C . GLN B 1 108 ? 6.027 -22.312 1.591 1 91.88 108 GLN B C 1
ATOM 3301 O O . GLN B 1 108 ? 6.988 -22.953 1.146 1 91.88 108 GLN B O 1
ATOM 3306 N N . GLN B 1 109 ? 4.852 -22.812 1.695 1 92.88 109 GLN B N 1
ATOM 3307 C CA . GLN B 1 109 ? 4.559 -24.172 1.275 1 92.88 109 GLN B CA 1
ATOM 3308 C C . GLN B 1 109 ? 4.746 -24.344 -0.23 1 92.88 109 GLN B C 1
ATOM 3310 O O . GLN B 1 109 ? 5.246 -25.375 -0.69 1 92.88 109 GLN B O 1
ATOM 3315 N N . LEU B 1 110 ? 4.332 -23.359 -0.952 1 90.44 110 LEU B N 1
ATOM 3316 C CA . LEU B 1 110 ? 4.484 -23.406 -2.402 1 90.44 110 LEU B CA 1
ATOM 3317 C C . LEU B 1 110 ? 5.957 -23.469 -2.793 1 90.44 110 LEU B C 1
ATOM 3319 O O . LEU B 1 110 ? 6.328 -24.203 -3.709 1 90.44 110 LEU B O 1
ATOM 3323 N N . ARG B 1 111 ? 6.734 -22.672 -2.143 1 87.31 111 ARG B N 1
ATOM 3324 C CA . ARG B 1 111 ? 8.164 -22.641 -2.42 1 87.31 111 ARG B CA 1
ATOM 3325 C C . ARG B 1 111 ? 8.805 -24 -2.15 1 87.31 111 ARG B C 1
ATOM 3327 O O . ARG B 1 111 ? 9.734 -24.391 -2.854 1 87.31 111 ARG B O 1
ATOM 3334 N N . LEU B 1 112 ? 8.406 -24.656 -1.151 1 86.81 112 LEU B N 1
ATOM 3335 C CA . LEU B 1 112 ? 8.914 -25.984 -0.831 1 86.81 112 LEU B CA 1
ATOM 3336 C C . LEU B 1 112 ? 8.609 -26.984 -1.954 1 86.81 112 LEU B C 1
ATOM 3338 O O . LEU B 1 112 ? 9.438 -27.844 -2.266 1 86.81 112 LEU B O 1
ATOM 3342 N N . LYS B 1 113 ? 7.512 -26.781 -2.521 1 85.88 113 LYS B N 1
ATOM 3343 C CA . LYS B 1 113 ? 7.082 -27.672 -3.596 1 85.88 113 LYS B CA 1
ATOM 3344 C C . LYS B 1 113 ? 7.695 -27.25 -4.93 1 85.88 113 LYS B C 1
ATOM 3346 O O . LYS B 1 113 ? 7.918 -28.094 -5.805 1 85.88 113 LYS B O 1
ATOM 3351 N N . HIS B 1 114 ? 7.945 -25.938 -5.023 1 84.81 114 HIS B N 1
ATOM 3352 C CA . HIS B 1 114 ? 8.523 -25.359 -6.23 1 84.81 114 HIS B CA 1
ATOM 3353 C C . HIS B 1 114 ? 9.664 -24.406 -5.895 1 84.81 114 HIS B C 1
ATOM 3355 O O . HIS B 1 114 ? 9.5 -23.188 -6 1 84.81 114 HIS B O 1
ATOM 3361 N N . PRO B 1 115 ? 10.844 -24.812 -5.641 1 80.25 115 PRO B N 1
ATOM 3362 C CA . PRO B 1 115 ? 11.945 -24 -5.121 1 80.25 115 PRO B CA 1
ATOM 3363 C C . PRO B 1 115 ? 12.398 -22.922 -6.098 1 80.25 115 PRO B C 1
ATOM 3365 O O . PRO B 1 115 ? 12.93 -21.891 -5.676 1 80.25 115 PRO B O 1
ATOM 3368 N N . GLY B 1 116 ? 12.195 -23.016 -7.371 1 79.38 116 GLY B N 1
ATOM 3369 C CA . GLY B 1 116 ? 12.695 -22.031 -8.32 1 79.38 116 GLY B CA 1
ATOM 3370 C C . GLY B 1 116 ? 11.648 -21.031 -8.758 1 79.38 116 GLY B C 1
ATOM 3371 O O . GLY B 1 116 ? 11.891 -20.219 -9.648 1 79.38 116 GLY B O 1
ATOM 3372 N N . ILE B 1 117 ? 10.664 -20.938 -7.953 1 82.06 117 ILE B N 1
ATOM 3373 C CA . ILE B 1 117 ? 9.547 -20.094 -8.367 1 82.06 117 ILE B CA 1
ATOM 3374 C C . ILE B 1 117 ? 9.805 -18.656 -7.945 1 82.06 117 ILE B C 1
ATOM 3376 O O . ILE B 1 117 ? 10.391 -18.406 -6.891 1 82.06 117 ILE B O 1
ATOM 3380 N N . ALA B 1 118 ? 9.492 -17.766 -8.836 1 85.25 118 ALA B N 1
ATOM 3381 C CA . ALA B 1 118 ? 9.484 -16.344 -8.508 1 85.25 118 ALA B CA 1
ATOM 3382 C C . ALA B 1 118 ? 8.062 -15.836 -8.273 1 85.25 118 ALA B C 1
ATOM 3384 O O . ALA B 1 118 ? 7.172 -16.094 -9.094 1 85.25 118 ALA B O 1
ATOM 3385 N N . ILE B 1 119 ? 7.895 -15.188 -7.16 1 89.81 119 ILE B N 1
ATOM 3386 C CA . ILE B 1 119 ? 6.551 -14.734 -6.812 1 89.81 119 ILE B CA 1
ATOM 3387 C C . ILE B 1 119 ? 6.531 -13.211 -6.691 1 89.81 119 ILE B C 1
ATOM 3389 O O . ILE B 1 119 ? 7.406 -12.625 -6.051 1 89.81 119 ILE B O 1
ATOM 3393 N N . GLN B 1 120 ? 5.578 -12.602 -7.328 1 90.81 120 GLN B N 1
ATOM 3394 C CA . GLN B 1 120 ? 5.297 -11.18 -7.195 1 90.81 120 GLN B CA 1
ATOM 3395 C C . GLN B 1 120 ? 3.918 -10.945 -6.582 1 90.81 120 GLN B C 1
ATOM 3397 O O . GLN B 1 120 ? 2.936 -11.562 -6.996 1 90.81 120 GLN B O 1
ATOM 3402 N N . MET B 1 121 ? 3.926 -10.148 -5.59 1 91.06 121 MET B N 1
ATOM 3403 C CA . MET B 1 121 ? 2.674 -9.781 -4.934 1 91.06 121 MET B CA 1
ATOM 3404 C C . MET B 1 121 ? 2.531 -8.273 -4.832 1 91.06 121 MET B C 1
ATOM 3406 O O . MET B 1 121 ? 3.361 -7.605 -4.211 1 91.06 121 MET B O 1
ATOM 3410 N N . LEU B 1 122 ? 1.496 -7.781 -5.371 1 83.44 122 LEU B N 1
ATOM 3411 C CA . LEU B 1 122 ? 1.309 -6.336 -5.422 1 83.44 122 LEU B CA 1
ATOM 3412 C C . LEU B 1 122 ? -0.042 -5.941 -4.832 1 83.44 122 LEU B C 1
ATOM 3414 O O . LEU B 1 122 ? -1.089 -6.289 -5.383 1 83.44 122 LEU B O 1
ATOM 3418 N N . PRO B 1 123 ? 0.023 -5.281 -3.719 1 83.69 123 PRO B N 1
ATOM 3419 C CA . PRO B 1 123 ? -1.244 -4.75 -3.211 1 83.69 123 PRO B CA 1
ATOM 3420 C C . PRO B 1 123 ? -1.785 -3.604 -4.062 1 83.69 123 PRO B C 1
ATOM 3422 O O . PRO B 1 123 ? -1.01 -2.805 -4.594 1 83.69 123 PRO B O 1
ATOM 3425 N N . ASP B 1 124 ? -3.121 -3.6 -4.309 1 86.38 124 ASP B N 1
ATOM 3426 C CA . ASP B 1 124 ? -3.795 -2.57 -5.094 1 86.38 124 ASP B CA 1
ATOM 3427 C C . ASP B 1 124 ? -5.254 -2.422 -4.668 1 86.38 124 ASP B C 1
ATOM 3429 O O . ASP B 1 124 ? -5.73 -3.156 -3.801 1 86.38 124 ASP B O 1
ATOM 3433 N N . SER B 1 125 ? -5.848 -1.351 -5.191 1 84.88 125 SER B N 1
ATOM 3434 C CA . SER B 1 125 ? -7.273 -1.178 -4.945 1 84.88 125 SER B CA 1
ATOM 3435 C C . SER B 1 125 ? -8.086 -2.271 -5.629 1 84.88 125 SER B C 1
ATOM 3437 O O . SER B 1 125 ? -7.664 -2.826 -6.648 1 84.88 125 SER B O 1
ATOM 3439 N N . GLU B 1 126 ? -9.203 -2.533 -5.086 1 84.75 126 GLU B N 1
ATOM 3440 C CA . GLU B 1 126 ? -10.039 -3.615 -5.598 1 84.75 126 GLU B CA 1
ATOM 3441 C C . GLU B 1 126 ? -10.367 -3.408 -7.074 1 84.75 126 GLU B C 1
ATOM 3443 O O . GLU B 1 126 ? -10.297 -4.348 -7.871 1 84.75 126 GLU B O 1
ATOM 3448 N N . SER B 1 127 ? -10.742 -2.201 -7.426 1 83.06 127 SER B N 1
ATOM 3449 C CA . SER B 1 127 ? -11.078 -1.917 -8.812 1 83.06 127 SER B CA 1
ATOM 3450 C C . SER B 1 127 ? -9.883 -2.154 -9.734 1 83.06 127 SER B C 1
ATOM 3452 O O . SER B 1 127 ? -10.031 -2.727 -10.812 1 83.06 127 SER B O 1
ATOM 3454 N N . ASN B 1 128 ? -8.773 -1.729 -9.297 1 86.5 128 ASN B N 1
ATOM 3455 C CA . ASN B 1 128 ? -7.562 -1.933 -10.086 1 86.5 128 ASN B CA 1
ATOM 3456 C C . ASN B 1 128 ? -7.203 -3.412 -10.188 1 86.5 128 ASN B C 1
ATOM 3458 O O . ASN B 1 128 ? -6.719 -3.869 -11.227 1 86.5 128 ASN B O 1
ATOM 3462 N N . LEU B 1 129 ? -7.43 -4.07 -9.148 1 91.62 129 LEU B N 1
ATOM 3463 C CA . LEU B 1 129 ? -7.137 -5.5 -9.133 1 91.62 129 LEU B CA 1
ATOM 3464 C C . LEU B 1 129 ? -7.957 -6.238 -10.18 1 91.62 129 LEU B C 1
ATOM 3466 O O . LEU B 1 129 ? -7.422 -7.051 -10.938 1 91.62 129 LEU B O 1
ATOM 3470 N N . ILE B 1 130 ? -9.195 -5.891 -10.234 1 89.12 130 ILE B N 1
ATOM 3471 C CA . ILE B 1 130 ? -10.102 -6.559 -11.164 1 89.12 130 ILE B CA 1
ATOM 3472 C C . ILE B 1 130 ? -9.719 -6.199 -12.602 1 89.12 130 ILE B C 1
ATOM 3474 O O . ILE B 1 130 ? -9.625 -7.078 -13.461 1 89.12 130 ILE B O 1
ATOM 3478 N N . ASN B 1 131 ? -9.453 -4.984 -12.82 1 86.12 131 ASN B N 1
ATOM 3479 C CA . ASN B 1 131 ? -9.109 -4.531 -14.164 1 86.12 131 ASN B CA 1
ATOM 3480 C C . ASN B 1 131 ? -7.797 -5.152 -14.641 1 86.12 131 ASN B C 1
ATOM 3482 O O . ASN B 1 131 ? -7.707 -5.621 -15.773 1 86.12 131 ASN B O 1
ATOM 3486 N N . LYS B 1 132 ? -6.875 -5.168 -13.789 1 88.31 132 LYS B N 1
ATOM 3487 C CA . LYS B 1 132 ? -5.566 -5.699 -14.148 1 88.31 132 LYS B CA 1
ATOM 3488 C C . LYS B 1 132 ? -5.617 -7.215 -14.336 1 88.31 132 LYS B C 1
ATOM 3490 O O . LYS B 1 132 ? -4.852 -7.777 -15.117 1 88.31 132 LYS B O 1
ATOM 3495 N N . LEU B 1 133 ? -6.48 -7.832 -13.617 1 90.69 133 LEU B N 1
ATOM 3496 C CA . LEU B 1 133 ? -6.691 -9.258 -13.828 1 90.69 133 LEU B CA 1
ATOM 3497 C C . LEU B 1 133 ? -7.277 -9.523 -15.219 1 90.69 133 LEU B C 1
ATOM 3499 O O . LEU B 1 133 ? -6.84 -10.438 -15.914 1 90.69 133 LEU B O 1
ATOM 3503 N N . LYS B 1 134 ? -8.227 -8.703 -15.555 1 85.44 134 LYS B N 1
ATOM 3504 C CA . LYS B 1 134 ? -8.867 -8.836 -16.859 1 85.44 134 LYS B CA 1
ATOM 3505 C C . LYS B 1 134 ? -7.879 -8.578 -17.984 1 85.44 134 LYS B C 1
ATOM 3507 O O . LYS B 1 134 ? -7.969 -9.195 -19.047 1 85.44 134 LYS B O 1
ATOM 3512 N N . ASP B 1 135 ? -6.91 -7.75 -17.688 1 79 135 ASP B N 1
ATOM 3513 C CA . ASP B 1 135 ? -5.895 -7.395 -18.672 1 79 135 ASP B CA 1
ATOM 3514 C C . ASP B 1 135 ? -4.777 -8.438 -18.719 1 79 135 ASP B C 1
ATOM 3516 O O . ASP B 1 135 ? -3.879 -8.359 -19.547 1 79 135 ASP B O 1
ATOM 3520 N N . GLY B 1 136 ? -4.812 -9.266 -17.812 1 82.5 136 GLY B N 1
ATOM 3521 C CA . GLY B 1 136 ? -3.83 -10.336 -17.797 1 82.5 136 GLY B CA 1
ATOM 3522 C C . GLY B 1 136 ? -2.568 -9.984 -17.031 1 82.5 136 GLY B C 1
ATOM 3523 O O . GLY B 1 136 ? -1.569 -10.695 -17.109 1 82.5 136 GLY B O 1
ATOM 3524 N N . GLU B 1 137 ? -2.588 -8.938 -16.312 1 83.19 137 GLU B N 1
ATOM 3525 C CA . GLU B 1 137 ? -1.414 -8.5 -15.57 1 83.19 137 GLU B CA 1
ATOM 3526 C C . GLU B 1 137 ? -1.191 -9.367 -14.336 1 83.19 137 GLU B C 1
ATOM 3528 O O . GLU B 1 137 ? -0.058 -9.531 -13.875 1 83.19 137 GLU B O 1
ATOM 3533 N N . TYR B 1 138 ? -2.273 -9.867 -13.844 1 92 138 TYR B N 1
ATOM 3534 C CA . TYR B 1 138 ? -2.193 -10.773 -12.703 1 92 138 TYR B CA 1
ATOM 3535 C C . TYR B 1 138 ? -2.617 -12.188 -13.102 1 92 138 TYR B C 1
ATOM 3537 O O . TYR B 1 138 ? -3.543 -12.367 -13.898 1 92 138 TYR B O 1
ATOM 3545 N N . ASP B 1 139 ? -1.898 -13.172 -12.492 1 91.06 139 ASP B N 1
ATOM 3546 C CA . ASP B 1 139 ? -2.311 -14.555 -12.688 1 91.06 139 ASP B CA 1
ATOM 3547 C C . ASP B 1 139 ? -3.537 -14.891 -11.836 1 91.06 139 ASP B C 1
ATOM 3549 O O . ASP B 1 139 ? -4.387 -15.68 -12.25 1 91.06 139 ASP B O 1
ATOM 3553 N N . LEU B 1 140 ? -3.551 -14.336 -10.742 1 94.44 140 LEU B N 1
ATOM 3554 C CA . LEU B 1 140 ? -4.703 -14.492 -9.859 1 94.44 140 LEU B CA 1
ATOM 3555 C C . LEU B 1 140 ? -4.832 -13.289 -8.922 1 94.44 140 LEU B C 1
ATOM 3557 O O . LEU B 1 140 ? -3.857 -12.57 -8.688 1 94.44 140 LEU B O 1
ATOM 3561 N N . VAL B 1 141 ? -6.051 -13.07 -8.492 1 96.06 141 VAL B N 1
ATOM 3562 C CA . VAL B 1 141 ? -6.348 -12 -7.539 1 96.06 141 VAL B CA 1
ATOM 3563 C C . VAL B 1 141 ? -7.047 -12.586 -6.316 1 96.06 141 VAL B C 1
ATOM 3565 O O . VAL B 1 141 ? -7.902 -13.469 -6.441 1 96.06 141 VAL B O 1
ATOM 3568 N N . LEU B 1 142 ? -6.594 -12.148 -5.172 1 95.5 142 LEU B N 1
ATOM 3569 C CA . LEU B 1 142 ? -7.27 -12.453 -3.916 1 95.5 142 LEU B CA 1
ATOM 3570 C C . LEU B 1 142 ? -7.887 -11.203 -3.311 1 95.5 142 LEU B C 1
ATOM 3572 O O . LEU B 1 142 ? -7.219 -10.172 -3.193 1 95.5 142 LEU B O 1
ATOM 3576 N N . LEU B 1 143 ? -9.117 -11.289 -2.959 1 93.94 143 LEU B N 1
ATOM 3577 C CA . LEU B 1 143 ? -9.742 -10.125 -2.346 1 93.94 143 LEU B CA 1
ATOM 3578 C C . LEU B 1 143 ? -10.82 -10.539 -1.349 1 93.94 143 LEU B C 1
ATOM 3580 O O . LEU B 1 143 ? -11.164 -11.719 -1.26 1 93.94 143 LEU B O 1
ATOM 3584 N N . LEU B 1 144 ? -11.18 -9.625 -0.514 1 93.75 144 LEU B N 1
ATOM 3585 C CA . LEU B 1 144 ? -12.352 -9.75 0.349 1 93.75 144 LEU B CA 1
ATOM 3586 C C . LEU B 1 144 ? -13.57 -9.078 -0.28 1 93.75 144 LEU B C 1
ATOM 3588 O O . LEU B 1 144 ? -13.555 -7.875 -0.539 1 93.75 144 LEU B O 1
ATOM 3592 N N . ASP B 1 145 ? -14.516 -9.805 -0.562 1 90.12 145 ASP B N 1
ATOM 3593 C CA . ASP B 1 145 ? -15.695 -9.242 -1.208 1 90.12 145 ASP B CA 1
ATOM 3594 C C . ASP B 1 145 ? -16.953 -10.016 -0.81 1 90.12 145 ASP B C 1
ATOM 3596 O O . ASP B 1 145 ? -16.875 -11.047 -0.148 1 90.12 145 ASP B O 1
ATOM 3600 N N . ARG B 1 146 ? -18.062 -9.25 -1.164 1 83.75 146 ARG B N 1
ATOM 3601 C CA . ARG B 1 146 ? -19.344 -9.93 -1.059 1 83.75 146 ARG B CA 1
ATOM 3602 C C . ARG B 1 146 ? -19.578 -10.844 -2.256 1 83.75 146 ARG B C 1
ATOM 3604 O O . ARG B 1 146 ? -19.062 -10.586 -3.35 1 83.75 146 ARG B O 1
ATOM 3611 N N . LYS B 1 147 ? -20.188 -12 -2.109 1 72.38 147 LYS B N 1
ATOM 3612 C CA . LYS B 1 147 ? -20.359 -13.023 -3.139 1 72.38 147 LYS B CA 1
ATOM 3613 C C . LYS B 1 147 ? -21.438 -12.633 -4.133 1 72.38 147 LYS B C 1
ATOM 3615 O O . LYS B 1 147 ? -22.531 -12.227 -3.732 1 72.38 147 LYS B O 1
ATOM 3620 N N . PRO B 1 148 ? -21.297 -12.859 -5.461 1 65.06 148 PRO B N 1
ATOM 3621 C CA . PRO B 1 148 ? -20.078 -12.992 -6.25 1 65.06 148 PRO B CA 1
ATOM 3622 C C . PRO B 1 148 ? -19.406 -11.656 -6.527 1 65.06 148 PRO B C 1
ATOM 3624 O O . PRO B 1 148 ? -20.078 -10.633 -6.637 1 65.06 148 PRO B O 1
ATOM 3627 N N . ALA B 1 149 ? -18.031 -11.641 -6.641 1 66.56 149 ALA B N 1
ATOM 3628 C CA . ALA B 1 149 ? -17.328 -10.375 -6.844 1 66.56 149 ALA B CA 1
ATOM 3629 C C . ALA B 1 149 ? -17.594 -9.828 -8.242 1 66.56 149 ALA B C 1
ATOM 3631 O O . ALA B 1 149 ? -17.969 -8.664 -8.398 1 66.56 149 ALA B O 1
ATOM 3632 N N . ASP B 1 150 ? -17.25 -10.625 -9.289 1 74.62 150 ASP B N 1
ATOM 3633 C CA . ASP B 1 150 ? -17.406 -10.227 -10.68 1 74.62 150 ASP B CA 1
ATOM 3634 C C . ASP B 1 150 ? -17.859 -11.398 -11.547 1 74.62 150 ASP B C 1
ATOM 3636 O O . ASP B 1 150 ? -17.109 -12.367 -11.719 1 74.62 150 ASP B O 1
ATOM 3640 N N . PRO B 1 151 ? -19 -11.344 -12.117 1 78.81 151 PRO B N 1
ATOM 3641 C CA . PRO B 1 151 ? -19.516 -12.469 -12.891 1 78.81 151 PRO B CA 1
ATOM 3642 C C . PRO B 1 151 ? -18.719 -12.75 -14.156 1 78.81 151 PRO B C 1
ATOM 3644 O O . PRO B 1 151 ? -18.828 -13.828 -14.742 1 78.81 151 PRO B O 1
ATOM 3647 N N . SER B 1 152 ? -17.969 -11.828 -14.594 1 85.25 152 SER B N 1
ATOM 3648 C CA . SER B 1 152 ? -17.172 -12.008 -15.805 1 85.25 152 SER B CA 1
ATOM 3649 C C . SER B 1 152 ? -15.891 -12.773 -15.523 1 85.25 152 SER B C 1
ATOM 3651 O O . SER B 1 152 ? -15.18 -13.172 -16.438 1 85.25 152 SER B O 1
ATOM 3653 N N . LEU B 1 153 ? -15.633 -13.016 -14.312 1 89.38 153 LEU B N 1
ATOM 3654 C CA . LEU B 1 153 ? -14.43 -13.719 -13.891 1 89.38 153 LEU B CA 1
ATOM 3655 C C . LEU B 1 153 ? -14.773 -15.047 -13.227 1 89.38 153 LEU B C 1
ATOM 3657 O O . LEU B 1 153 ? -15.906 -15.25 -12.797 1 89.38 153 LEU B O 1
ATOM 3661 N N . ARG B 1 154 ? -13.797 -15.953 -13.242 1 89.88 154 ARG B N 1
ATOM 3662 C CA . ARG B 1 154 ? -13.93 -17.156 -12.414 1 89.88 154 ARG B CA 1
ATOM 3663 C C . ARG B 1 154 ? -13.672 -16.828 -10.945 1 89.88 154 ARG B C 1
ATOM 3665 O O . ARG B 1 154 ? -12.648 -16.234 -10.609 1 89.88 154 ARG B O 1
ATOM 3672 N N . CYS B 1 155 ? -14.609 -17.219 -10.172 1 90.94 155 CYS B N 1
ATOM 3673 C CA . CYS B 1 155 ? -14.508 -16.875 -8.75 1 90.94 155 CYS B CA 1
ATOM 3674 C C . CYS B 1 155 ? -14.578 -18.141 -7.895 1 90.94 155 CYS B C 1
ATOM 3676 O O . CYS B 1 155 ? -15.469 -18.969 -8.07 1 90.94 155 CYS B O 1
ATOM 3678 N N . LEU B 1 156 ? -13.609 -18.297 -6.988 1 91.81 156 LEU B N 1
ATOM 3679 C CA . LEU B 1 156 ? -13.602 -19.359 -6.004 1 91.81 156 LEU B CA 1
ATOM 3680 C C . LEU B 1 156 ? -13.633 -18.812 -4.586 1 91.81 156 LEU B C 1
ATOM 3682 O O . LEU B 1 156 ? -12.758 -18.031 -4.199 1 91.81 156 LEU B O 1
ATOM 3686 N N . THR B 1 157 ? -14.617 -19.219 -3.871 1 92.25 157 THR B N 1
ATOM 3687 C CA . THR B 1 157 ? -14.703 -18.812 -2.475 1 92.25 157 THR B CA 1
ATOM 3688 C C . THR B 1 157 ? -13.836 -19.703 -1.594 1 92.25 157 THR B C 1
ATOM 3690 O O . THR B 1 157 ? -13.945 -20.938 -1.654 1 92.25 157 THR B O 1
ATOM 3693 N N . VAL B 1 158 ? -13.016 -19.078 -0.794 1 94.69 158 VAL B N 1
ATOM 3694 C CA . VAL B 1 158 ? -12.102 -19.828 0.062 1 94.69 158 VAL B CA 1
ATOM 3695 C C . VAL B 1 158 ? -12.719 -20 1.45 1 94.69 158 VAL B C 1
ATOM 3697 O O . VAL B 1 158 ? -12.867 -21.125 1.938 1 94.69 158 VAL B O 1
ATOM 3700 N N . ARG B 1 159 ? -13.07 -18.906 2.076 1 94.12 159 ARG B N 1
ATOM 3701 C CA . ARG B 1 159 ? -13.664 -18.922 3.41 1 94.12 159 ARG B CA 1
ATOM 3702 C C . ARG B 1 159 ? -14.289 -17.578 3.746 1 94.12 159 ARG B C 1
ATOM 3704 O O . ARG B 1 159 ? -14.023 -16.578 3.076 1 94.12 159 ARG B O 1
ATOM 3711 N N . GLU B 1 160 ? -15.125 -17.688 4.758 1 94.56 160 GLU B N 1
ATOM 3712 C CA . GLU B 1 160 ? -15.602 -16.422 5.332 1 94.56 160 GLU B CA 1
ATOM 3713 C C . GLU B 1 160 ? -14.516 -15.766 6.184 1 94.56 160 GLU B C 1
ATOM 3715 O O . GLU B 1 160 ? -13.781 -16.453 6.895 1 94.56 160 GLU B O 1
ATOM 3720 N N . GLU B 1 161 ? -14.367 -14.461 6.004 1 95.19 161 GLU B N 1
ATOM 3721 C CA . GLU B 1 161 ? -13.422 -13.695 6.805 1 95.19 161 GLU B CA 1
ATOM 3722 C C . GLU B 1 161 ? -14.141 -12.656 7.664 1 95.19 161 GLU B C 1
ATOM 3724 O O . GLU B 1 161 ? -14.641 -11.656 7.145 1 95.19 161 GLU B O 1
ATOM 3729 N N . PRO B 1 162 ? -14.141 -12.898 8.953 1 95.12 162 PRO B N 1
ATOM 3730 C CA . PRO B 1 162 ? -14.82 -11.938 9.828 1 95.12 162 PRO B CA 1
ATOM 3731 C C . PRO B 1 162 ? -14.125 -10.586 9.867 1 95.12 162 PRO B C 1
ATOM 3733 O O . PRO B 1 162 ? -12.891 -10.516 9.812 1 95.12 162 PRO B O 1
ATOM 3736 N N . LEU B 1 163 ? -14.938 -9.57 9.914 1 96.38 163 LEU B N 1
ATOM 3737 C CA . LEU B 1 163 ? -14.453 -8.234 10.219 1 96.38 163 LEU B CA 1
ATOM 3738 C C . LEU B 1 163 ? -14.641 -7.902 11.695 1 96.38 163 LEU B C 1
ATOM 3740 O O . LEU B 1 163 ? -15.609 -8.359 12.312 1 96.38 163 LEU B O 1
ATOM 3744 N N . VAL B 1 164 ? -13.734 -7.09 12.234 1 96.25 164 VAL B N 1
ATOM 3745 C CA . VAL B 1 164 ? -13.797 -6.75 13.648 1 96.25 164 VAL B CA 1
ATOM 3746 C C . VAL B 1 164 ? -13.578 -5.25 13.828 1 96.25 164 VAL B C 1
ATOM 3748 O O . VAL B 1 164 ? -12.734 -4.652 13.148 1 96.25 164 VAL B O 1
ATOM 3751 N N . LEU B 1 165 ? -14.375 -4.688 14.625 1 96.62 165 LEU B N 1
ATOM 3752 C CA . LEU B 1 165 ? -14.117 -3.326 15.078 1 96.62 165 LEU B CA 1
ATOM 3753 C C . LEU B 1 165 ? -13.086 -3.316 16.203 1 96.62 165 LEU B C 1
ATOM 3755 O O . LEU B 1 165 ? -13.273 -3.977 17.219 1 96.62 165 LEU B O 1
ATOM 3759 N N . VAL B 1 166 ? -12.023 -2.555 15.992 1 97.69 166 VAL B N 1
ATOM 3760 C CA . VAL B 1 166 ? -10.969 -2.541 17 1 97.69 166 VAL B CA 1
ATOM 3761 C C . VAL B 1 166 ? -10.859 -1.149 17.625 1 97.69 166 VAL B C 1
ATOM 3763 O O . VAL B 1 166 ? -11.133 -0.146 16.953 1 97.69 166 VAL B O 1
ATOM 3766 N N . ALA B 1 167 ? -10.484 -1.128 18.844 1 97.5 167 ALA B N 1
ATOM 3767 C CA . ALA B 1 167 ? -10.312 0.071 19.656 1 97.5 167 ALA B CA 1
ATOM 3768 C C . ALA B 1 167 ? -9.094 -0.049 20.562 1 97.5 167 ALA B C 1
ATOM 3770 O O . ALA B 1 167 ? -8.523 -1.135 20.719 1 97.5 167 ALA B O 1
ATOM 3771 N N . PRO B 1 168 ? -8.594 1.157 21.016 1 96.31 168 PRO B N 1
ATOM 3772 C CA . PRO B 1 168 ? -7.551 1.042 22.047 1 96.31 168 PRO B CA 1
ATOM 3773 C C . PRO B 1 168 ? -8.023 0.282 23.281 1 96.31 168 PRO B C 1
ATOM 3775 O O . PRO B 1 168 ? -9.219 0.278 23.594 1 96.31 168 PRO B O 1
ATOM 3778 N N . PRO B 1 169 ? -7.012 -0.365 23.922 1 94.44 169 PRO B N 1
ATOM 3779 C CA . PRO B 1 169 ? -7.395 -1.043 25.156 1 94.44 169 PRO B CA 1
ATOM 3780 C C . PRO B 1 169 ? -8.062 -0.105 26.156 1 94.44 169 PRO B C 1
ATOM 3782 O O . PRO B 1 169 ? -7.645 1.044 26.312 1 94.44 169 PRO B O 1
ATOM 3785 N N . GLY B 1 170 ? -9.141 -0.537 26.766 1 91.25 170 GLY B N 1
ATOM 3786 C CA . GLY B 1 170 ? -9.836 0.25 27.781 1 91.25 170 GLY B CA 1
ATOM 3787 C C . GLY B 1 170 ? -10.938 1.122 27.203 1 91.25 170 GLY B C 1
ATOM 3788 O O . GLY B 1 170 ? -11.602 1.856 27.922 1 91.25 170 GLY B O 1
ATOM 3789 N N . HIS B 1 171 ? -11.07 1.079 25.922 1 92.88 171 HIS B N 1
ATOM 3790 C CA . HIS B 1 171 ? -12.141 1.846 25.297 1 92.88 171 HIS B CA 1
ATOM 3791 C C . HIS B 1 171 ? -13.5 1.471 25.875 1 92.88 171 HIS B C 1
ATOM 3793 O O . HIS B 1 171 ? -13.766 0.295 26.141 1 92.88 171 HIS B O 1
ATOM 3799 N N . PRO B 1 172 ? -14.391 2.355 26.047 1 89.69 172 PRO B N 1
ATOM 3800 C CA . PRO B 1 172 ? -15.672 2.123 26.703 1 89.69 172 PRO B CA 1
ATOM 3801 C C . PRO B 1 172 ? -16.531 1.079 25.984 1 89.69 172 PRO B C 1
ATOM 3803 O O . PRO B 1 172 ? -17.266 0.325 26.625 1 89.69 172 PRO B O 1
ATOM 3806 N N . LEU B 1 173 ? -16.469 1.02 24.781 1 90.94 173 LEU B N 1
ATOM 3807 C CA . LEU B 1 173 ? -17.328 0.138 24 1 90.94 173 LEU B CA 1
ATOM 3808 C C . LEU B 1 173 ? -16.828 -1.302 24.062 1 90.94 173 LEU B C 1
ATOM 3810 O O . LEU B 1 173 ? -17.516 -2.223 23.609 1 90.94 173 LEU B O 1
ATOM 3814 N N . THR B 1 174 ? -15.594 -1.448 24.547 1 89.5 174 THR B N 1
ATOM 3815 C CA . THR B 1 174 ? -15.047 -2.799 24.641 1 89.5 174 THR B CA 1
ATOM 3816 C C . THR B 1 174 ? -15.539 -3.492 25.906 1 89.5 174 THR B C 1
ATOM 3818 O O . THR B 1 174 ? -15.438 -4.715 26.031 1 89.5 174 THR B O 1
ATOM 3821 N N . ALA B 1 175 ? -15.859 -2.754 27 1 74.69 175 ALA B N 1
ATOM 3822 C CA . ALA B 1 175 ? -16.266 -3.24 28.312 1 74.69 175 ALA B CA 1
ATOM 3823 C C . ALA B 1 175 ? -17.672 -3.832 28.25 1 74.69 175 ALA B C 1
ATOM 3825 O O . ALA B 1 175 ? -18.109 -4.496 29.203 1 74.69 175 ALA B O 1
ATOM 3826 N N . THR B 1 176 ? -18.344 -3.453 27.219 1 62.53 176 THR B N 1
ATOM 3827 C CA . THR B 1 176 ? -19.75 -3.883 27.266 1 62.53 176 THR B CA 1
ATOM 3828 C C . THR B 1 176 ? -19.844 -5.406 27.266 1 62.53 176 THR B C 1
ATOM 3830 O O . THR B 1 176 ? -19.062 -6.086 26.594 1 62.53 176 THR B O 1
ATOM 3833 N N . GLY B 1 177 ? -19.953 -6.043 28.391 1 53.41 177 GLY B N 1
ATOM 3834 C CA . GLY B 1 177 ? -20.094 -7.457 28.703 1 53.41 177 GLY B CA 1
ATOM 3835 C C . GLY B 1 177 ? -20.641 -8.266 27.531 1 53.41 177 GLY B C 1
ATOM 3836 O O . GLY B 1 177 ? -21.078 -7.703 26.531 1 53.41 177 GLY B O 1
ATOM 3837 N N . SER B 1 178 ? -20.297 -9.719 27.609 1 51.19 178 SER B N 1
ATOM 3838 C CA . SER B 1 178 ? -20.516 -10.852 26.719 1 51.19 178 SER B CA 1
ATOM 3839 C C . SER B 1 178 ? -21.844 -10.711 25.969 1 51.19 178 SER B C 1
ATOM 3841 O O . SER B 1 178 ? -21.984 -11.234 24.859 1 51.19 178 SER B O 1
ATOM 3843 N N . ALA B 1 179 ? -22.922 -10.383 26.766 1 49.69 179 ALA B N 1
ATOM 3844 C CA . ALA B 1 179 ? -24.266 -10.734 26.297 1 49.69 179 ALA B CA 1
ATOM 3845 C C . ALA B 1 179 ? -24.766 -9.727 25.281 1 49.69 179 ALA B C 1
ATOM 3847 O O . ALA B 1 179 ? -25.656 -10.031 24.469 1 49.69 179 ALA B O 1
ATOM 3848 N N . ASP B 1 180 ? -24.344 -8.336 25.391 1 58.75 180 ASP B N 1
ATOM 3849 C CA . ASP B 1 180 ? -25.094 -7.383 24.594 1 58.75 180 ASP B CA 1
ATOM 3850 C C . ASP B 1 180 ? -24.234 -6.836 23.453 1 58.75 180 ASP B C 1
ATOM 3852 O O . ASP B 1 180 ? -23.141 -6.332 23.672 1 58.75 180 ASP B O 1
ATOM 3856 N N . SER B 1 181 ? -24.531 -7.285 22.172 1 74.62 181 SER B N 1
ATOM 3857 C CA . SER B 1 181 ? -23.969 -6.844 20.891 1 74.62 181 SER B CA 1
ATOM 3858 C C . SER B 1 181 ? -24.156 -5.34 20.703 1 74.62 181 SER B C 1
ATOM 3860 O O . SER B 1 181 ? -25.172 -4.777 21.094 1 74.62 181 SER B O 1
ATOM 3862 N N . ILE B 1 182 ? -23.016 -4.645 20.516 1 85.62 182 ILE B N 1
ATOM 3863 C CA . ILE B 1 182 ? -23.031 -3.23 20.156 1 85.62 182 ILE B CA 1
ATOM 3864 C C . ILE B 1 182 ? -23.891 -3.018 18.922 1 85.62 182 ILE B C 1
ATOM 3866 O O . ILE B 1 182 ? -23.812 -3.779 17.953 1 85.62 182 ILE B O 1
ATOM 3870 N N . ARG B 1 183 ? -24.922 -2.109 19.188 1 90.12 183 ARG B N 1
ATOM 3871 C CA . ARG B 1 183 ? -25.766 -1.71 18.062 1 90.12 183 ARG B CA 1
ATOM 3872 C C . ARG B 1 183 ? -25.141 -0.547 17.297 1 90.12 183 ARG B C 1
ATOM 3874 O O . ARG B 1 183 ? -24.297 0.165 17.828 1 90.12 183 ARG B O 1
ATOM 3881 N N . PRO B 1 184 ? -25.469 -0.396 16.031 1 92.75 184 PRO B N 1
ATOM 3882 C CA . PRO B 1 184 ? -24.906 0.693 15.227 1 92.75 184 PRO B CA 1
ATOM 3883 C C . PRO B 1 184 ? -25.016 2.051 15.922 1 92.75 184 PRO B C 1
ATOM 3885 O O . PRO B 1 184 ? -24.078 2.842 15.883 1 92.75 184 PRO B O 1
ATOM 3888 N N . ASN B 1 185 ? -26.031 2.289 16.594 1 91.88 185 ASN B N 1
ATOM 3889 C CA . ASN B 1 185 ? -26.266 3.578 17.234 1 91.88 185 ASN B CA 1
ATOM 3890 C C . ASN B 1 185 ? -25.281 3.838 18.375 1 91.88 185 ASN B C 1
ATOM 3892 O O . ASN B 1 185 ? -25 4.988 18.703 1 91.88 185 ASN B O 1
ATOM 3896 N N . ASP B 1 186 ? -24.797 2.754 18.938 1 91.69 186 ASP B N 1
ATOM 3897 C CA . ASP B 1 186 ? -23.828 2.893 20.016 1 91.69 186 ASP B CA 1
ATOM 3898 C C . ASP B 1 186 ? -22.516 3.475 19.484 1 91.69 186 ASP B C 1
ATOM 3900 O O . ASP B 1 186 ? -21.672 3.928 20.266 1 91.69 186 ASP B O 1
ATOM 3904 N N . LEU B 1 187 ? -22.359 3.541 18.188 1 92.88 187 LEU B N 1
ATOM 3905 C CA . LEU B 1 187 ? -21.141 4.039 17.562 1 92.88 187 LEU B CA 1
ATOM 3906 C C . LEU B 1 187 ? -21.234 5.531 17.281 1 92.88 187 LEU B C 1
ATOM 3908 O O . LEU B 1 187 ? -20.312 6.129 16.719 1 92.88 187 LEU B O 1
ATOM 3912 N N . GLY B 1 188 ? -22.312 6.047 17.75 1 92.5 188 GLY B N 1
ATOM 3913 C CA . GLY B 1 188 ? -22.531 7.465 17.516 1 92.5 188 GLY B CA 1
ATOM 3914 C C . GLY B 1 188 ? -21.453 8.336 18.141 1 92.5 188 GLY B C 1
ATOM 3915 O O . GLY B 1 188 ? -21.094 8.148 19.297 1 92.5 188 GLY B O 1
ATOM 3916 N N . GLY B 1 189 ? -20.859 9.273 17.25 1 89 189 GLY B N 1
ATOM 3917 C CA . GLY B 1 189 ? -19.891 10.234 17.75 1 89 189 GLY B CA 1
ATOM 3918 C C . GLY B 1 189 ? -18.469 9.695 17.766 1 89 189 GLY B C 1
ATOM 3919 O O . GLY B 1 189 ? -17.516 10.43 18.047 1 89 189 GLY B O 1
ATOM 3920 N N . CYS B 1 190 ? -18.328 8.477 17.406 1 89.19 190 CYS B N 1
ATOM 3921 C CA . CYS B 1 190 ? -17 7.883 17.406 1 89.19 190 CYS B CA 1
ATOM 3922 C C . CYS B 1 190 ? -16.156 8.453 16.281 1 89.19 190 CYS B C 1
ATOM 3924 O O . CYS B 1 190 ? -16.672 8.844 15.234 1 89.19 190 CYS B O 1
ATOM 3926 N N . GLU B 1 191 ? -14.852 8.555 16.609 1 92.31 191 GLU B N 1
ATOM 3927 C CA . GLU B 1 191 ? -13.867 8.859 15.57 1 92.31 191 GLU B CA 1
ATOM 3928 C C . GLU B 1 191 ? -13.422 7.602 14.836 1 92.31 191 GLU B C 1
ATOM 3930 O O . GLU B 1 191 ? -12.898 6.668 15.453 1 92.31 191 GLU B O 1
ATOM 3935 N N . LEU B 1 192 ? -13.625 7.691 13.555 1 95 192 LEU B N 1
ATOM 3936 C CA . LEU B 1 192 ? -13.289 6.52 12.75 1 95 192 LEU B CA 1
ATOM 3937 C C . LEU B 1 192 ? -11.977 6.73 12 1 95 192 LEU B C 1
ATOM 3939 O O . LEU B 1 192 ? -11.719 7.82 11.484 1 95 192 LEU B O 1
ATOM 3943 N N . ILE B 1 193 ? -11.156 5.758 12.062 1 96.38 193 ILE B N 1
ATOM 3944 C CA . ILE B 1 193 ? -10 5.641 11.188 1 96.38 193 ILE B CA 1
ATOM 3945 C C . ILE B 1 193 ? -10.305 4.664 10.055 1 96.38 193 ILE B C 1
ATOM 3947 O O . ILE B 1 193 ? -10.625 3.5 10.297 1 96.38 193 ILE B O 1
ATOM 3951 N N . VAL B 1 194 ? -10.195 5.176 8.844 1 94.38 194 VAL B N 1
ATOM 3952 C CA . VAL B 1 194 ? -10.688 4.367 7.727 1 94.38 194 VAL B CA 1
ATOM 3953 C C . VAL B 1 194 ? -9.578 4.199 6.688 1 94.38 194 VAL B C 1
ATOM 3955 O O . VAL B 1 194 ? -8.594 4.945 6.691 1 94.38 194 VAL B O 1
ATOM 3958 N N . SER B 1 195 ? -9.781 3.121 5.902 1 92.38 195 SER B N 1
ATOM 3959 C CA . SER B 1 195 ? -8.914 2.908 4.75 1 92.38 195 SER B CA 1
ATOM 3960 C C . SER B 1 195 ? -9.328 3.791 3.576 1 92.38 195 SER B C 1
ATOM 3962 O O . SER B 1 195 ? -10.195 4.656 3.721 1 92.38 195 SER B O 1
ATOM 3964 N N . GLU B 1 196 ? -8.602 3.549 2.453 1 84 196 GLU B N 1
ATOM 3965 C CA . GLU B 1 196 ? -8.898 4.34 1.264 1 84 196 GLU B CA 1
ATOM 3966 C C . GLU B 1 196 ? -10.328 4.09 0.786 1 84 196 GLU B C 1
ATOM 3968 O O . GLU B 1 196 ? -10.922 3.059 1.101 1 84 196 GLU B O 1
ATOM 3973 N N . GLY B 1 197 ? -10.82 4.973 0.024 1 78.94 197 GLY B N 1
ATOM 3974 C CA . GLY B 1 197 ? -12.227 4.984 -0.372 1 78.94 197 GLY B CA 1
ATOM 3975 C C . GLY B 1 197 ? -12.609 3.787 -1.219 1 78.94 197 GLY B C 1
ATOM 3976 O O . GLY B 1 197 ? -13.781 3.396 -1.252 1 78.94 197 GLY B O 1
ATOM 3977 N N . SER B 1 198 ? -11.672 3.209 -1.839 1 78.12 198 SER B N 1
ATOM 3978 C CA . SER B 1 198 ? -11.969 2.098 -2.736 1 78.12 198 SER B CA 1
ATOM 3979 C C . SER B 1 198 ? -12.102 0.787 -1.968 1 78.12 198 SER B C 1
ATOM 3981 O O . SER B 1 198 ? -12.523 -0.227 -2.525 1 78.12 198 SER B O 1
ATOM 3983 N N . CYS B 1 199 ? -11.859 0.855 -0.776 1 88.06 199 CYS B N 1
ATOM 3984 C CA . CYS B 1 199 ? -11.945 -0.347 0.046 1 88.06 199 CYS B CA 1
ATOM 3985 C C . CYS B 1 199 ? -13.398 -0.767 0.251 1 88.06 199 CYS B C 1
ATOM 3987 O O . CYS B 1 199 ? -14.211 0.016 0.747 1 88.06 199 CYS B O 1
ATOM 3989 N N . LEU B 1 200 ? -13.703 -2.037 0.011 1 87.5 200 LEU B N 1
ATOM 3990 C CA . LEU B 1 200 ? -15.078 -2.508 -0.04 1 87.5 200 LEU B CA 1
ATOM 3991 C C . LEU B 1 200 ? -15.672 -2.607 1.362 1 87.5 200 LEU B C 1
ATOM 3993 O O . LEU B 1 200 ? -16.812 -2.209 1.588 1 87.5 200 LEU B O 1
ATOM 3997 N N . TYR B 1 201 ? -14.945 -3.131 2.279 1 91.06 201 TYR B N 1
ATOM 3998 C CA . TYR B 1 201 ? -15.547 -3.285 3.6 1 91.06 201 TYR B CA 1
ATOM 3999 C C . TYR B 1 201 ? -15.664 -1.938 4.301 1 91.06 201 TYR B C 1
ATOM 4001 O O . TYR B 1 201 ? -16.516 -1.764 5.18 1 91.06 201 TYR B O 1
ATOM 4009 N N . ARG B 1 202 ? -14.836 -0.999 3.945 1 91.81 202 ARG B N 1
ATOM 4010 C CA . ARG B 1 202 ? -15.031 0.354 4.457 1 91.81 202 ARG B CA 1
ATOM 4011 C C . ARG B 1 202 ? -16.344 0.945 3.963 1 91.81 202 ARG B C 1
ATOM 4013 O O . ARG B 1 202 ? -17.141 1.46 4.754 1 91.81 202 ARG B O 1
ATOM 4020 N N . SER B 1 203 ? -16.531 0.875 2.633 1 90.12 203 SER B N 1
ATOM 4021 C CA . SER B 1 203 ? -17.719 1.456 2.039 1 90.12 203 SER B CA 1
ATOM 4022 C C . SER B 1 203 ? -18.984 0.8 2.588 1 90.12 203 SER B C 1
ATOM 4024 O O . SER B 1 203 ? -19.984 1.476 2.828 1 90.12 203 SER B O 1
ATOM 4026 N N . THR B 1 204 ? -18.938 -0.463 2.791 1 92.44 204 THR B N 1
ATOM 4027 C CA . THR B 1 204 ? -20.094 -1.186 3.342 1 92.44 204 THR B CA 1
ATOM 4028 C C . THR B 1 204 ? -20.359 -0.761 4.781 1 92.44 204 THR B C 1
ATOM 4030 O O . THR B 1 204 ? -21.5 -0.597 5.184 1 92.44 204 THR B O 1
ATOM 4033 N N . PHE B 1 205 ? -19.297 -0.593 5.539 1 95.56 205 PHE B N 1
ATOM 4034 C CA . PHE B 1 205 ? -19.422 -0.161 6.926 1 95.56 205 PHE B CA 1
ATOM 4035 C C . PHE B 1 205 ? -20.047 1.223 7.004 1 95.56 205 PHE B C 1
ATOM 4037 O O . PHE B 1 205 ? -20.984 1.442 7.789 1 95.56 205 PHE B O 1
ATOM 4044 N N . GLU B 1 206 ? -19.594 2.088 6.184 1 92.69 206 GLU B N 1
ATOM 4045 C CA . GLU B 1 206 ? -20.156 3.438 6.141 1 92.69 206 GLU B CA 1
ATOM 4046 C C . GLU B 1 206 ? -21.625 3.418 5.73 1 92.69 206 GLU B C 1
ATOM 4048 O O . GLU B 1 206 ? -22.422 4.195 6.25 1 92.69 206 GLU B O 1
ATOM 4053 N N . LYS B 1 207 ? -21.922 2.58 4.789 1 91.81 207 LYS B N 1
ATOM 4054 C CA . LYS B 1 207 ? -23.312 2.422 4.363 1 91.81 207 LYS B CA 1
ATOM 4055 C C . LYS B 1 207 ? -24.188 1.956 5.52 1 91.81 207 LYS B C 1
ATOM 4057 O O . LYS B 1 207 ? -25.297 2.471 5.715 1 91.81 207 LYS B O 1
ATOM 4062 N N . VAL B 1 208 ? -23.703 1.033 6.27 1 94.19 208 VAL B N 1
ATOM 4063 C CA . VAL B 1 208 ? -24.422 0.512 7.422 1 94.19 208 VAL B CA 1
ATOM 4064 C C . VAL B 1 208 ? -24.672 1.636 8.422 1 94.19 208 VAL B C 1
ATOM 4066 O O . VAL B 1 208 ? -25.797 1.791 8.93 1 94.19 208 VAL B O 1
ATOM 4069 N N . LEU B 1 209 ? -23.688 2.436 8.711 1 94.38 209 LEU B N 1
ATOM 4070 C CA . LEU B 1 209 ? -23.828 3.527 9.664 1 94.38 209 LEU B CA 1
ATOM 4071 C C . LEU B 1 209 ? -24.828 4.562 9.164 1 94.38 209 LEU B C 1
ATOM 4073 O O . LEU B 1 209 ? -25.672 5.035 9.93 1 94.38 209 LEU B O 1
ATOM 4077 N N . ARG B 1 210 ? -24.734 4.812 7.922 1 91.88 210 ARG B N 1
ATOM 4078 C CA . ARG B 1 210 ? -25.625 5.793 7.324 1 91.88 210 ARG B CA 1
ATOM 4079 C C . ARG B 1 210 ? -27.078 5.309 7.363 1 91.88 210 ARG B C 1
ATOM 4081 O O . ARG B 1 210 ? -27.984 6.082 7.672 1 91.88 210 ARG B O 1
ATOM 4088 N N . GLU B 1 211 ? -27.281 4.152 7.035 1 94 211 GLU B N 1
ATOM 4089 C CA . GLU B 1 211 ? -28.625 3.572 6.996 1 94 211 GLU B CA 1
ATOM 4090 C C . GLU B 1 211 ? -29.266 3.568 8.383 1 94 211 GLU B C 1
ATOM 4092 O O . GLU B 1 211 ? -30.484 3.592 8.508 1 94 211 GLU B O 1
ATOM 4097 N N . HIS B 1 212 ? -28.5 3.574 9.375 1 94.81 212 HIS B N 1
ATOM 4098 C CA . HIS B 1 212 ? -29.016 3.578 10.742 1 94.81 212 HIS B CA 1
ATOM 4099 C C . HIS B 1 212 ? -29 4.984 11.328 1 94.81 212 HIS B C 1
ATOM 4101 O O . HIS B 1 212 ? -29.219 5.164 12.531 1 94.81 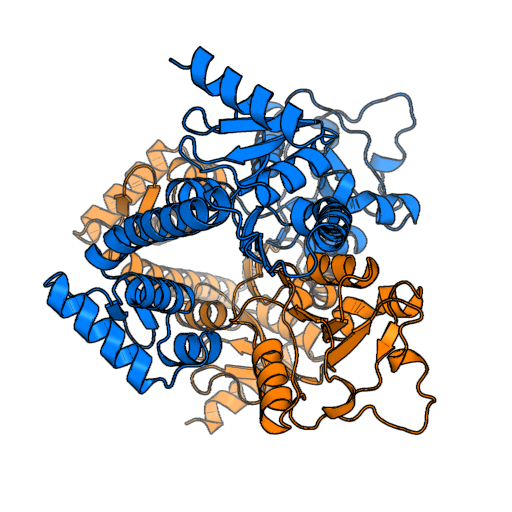212 HIS B O 1
ATOM 4107 N N . GLY B 1 213 ? -28.562 5.898 10.516 1 93.5 213 GLY B N 1
ATOM 4108 C CA . GLY B 1 213 ? -28.594 7.289 10.938 1 93.5 213 GLY B CA 1
ATOM 4109 C C . GLY B 1 213 ? -27.516 7.621 11.961 1 93.5 213 GLY B C 1
ATOM 4110 O O . GLY B 1 213 ? -27.688 8.531 12.773 1 93.5 213 GLY B O 1
ATOM 4111 N N . VAL B 1 214 ? -26.516 6.867 11.992 1 93.62 214 VAL B N 1
ATOM 4112 C CA . VAL B 1 214 ? -25.438 7.066 12.969 1 93.62 214 VAL B CA 1
ATOM 4113 C C . VAL B 1 214 ? -24.5 8.164 12.484 1 93.62 214 VAL B C 1
ATOM 4115 O O . VAL B 1 214 ? -23.984 8.102 11.367 1 93.62 214 VAL B O 1
ATOM 4118 N N . ALA B 1 215 ? -24.312 9.141 13.336 1 91.06 215 ALA B N 1
ATOM 4119 C CA . ALA B 1 215 ? -23.344 10.18 13.031 1 91.06 215 ALA B CA 1
ATOM 4120 C C . ALA B 1 215 ? -21.938 9.773 13.477 1 91.06 215 ALA B C 1
ATOM 4122 O O . ALA B 1 215 ? -21.766 9.297 14.602 1 91.06 215 ALA B O 1
ATOM 4123 N N . TYR B 1 216 ? -21.047 9.852 12.547 1 87.06 216 TYR B N 1
ATOM 4124 C CA . TYR B 1 216 ? -19.656 9.562 12.844 1 87.06 216 TYR B CA 1
ATOM 4125 C C . TYR B 1 216 ? -18.734 10.547 12.133 1 87.06 216 TYR B C 1
ATOM 4127 O O . TYR B 1 216 ? -19.172 11.32 11.281 1 87.06 216 TYR B O 1
ATOM 4135 N N . ARG B 1 217 ? -17.516 10.602 12.664 1 87.56 217 ARG B N 1
ATOM 4136 C CA . ARG B 1 217 ? -16.5 11.453 12.047 1 87.56 217 ARG B CA 1
ATOM 4137 C C . ARG B 1 217 ? -15.305 10.633 11.57 1 87.56 217 ARG B C 1
ATOM 4139 O O . ARG B 1 217 ? -14.883 9.695 12.242 1 87.56 217 ARG B O 1
ATOM 4146 N N . ILE B 1 218 ? -14.875 11.039 10.391 1 88.31 218 ILE B N 1
ATOM 4147 C CA . ILE B 1 218 ? -13.648 10.438 9.883 1 88.31 218 ILE B CA 1
ATOM 4148 C C . ILE B 1 218 ? -12.469 11.359 10.172 1 88.31 218 ILE B C 1
ATOM 4150 O O . ILE B 1 218 ? -12.312 12.406 9.539 1 88.31 218 ILE B O 1
ATOM 4154 N N . GLY B 1 219 ? -11.75 10.953 11.109 1 85.75 219 GLY B N 1
ATOM 4155 C CA . GLY B 1 219 ? -10.586 11.742 11.461 1 85.75 219 GLY B CA 1
ATOM 4156 C C . GLY B 1 219 ? -9.367 11.422 10.609 1 85.75 219 GLY B C 1
ATOM 4157 O O . GLY B 1 219 ? -8.57 12.312 10.305 1 85.75 219 GLY B O 1
ATOM 4158 N N . PHE B 1 220 ? -9.25 10.141 10.266 1 90.94 220 PHE B N 1
ATOM 4159 C CA . PHE B 1 220 ? -8.07 9.672 9.555 1 90.94 220 PHE B CA 1
ATOM 4160 C C . PHE B 1 220 ? -8.453 8.758 8.406 1 90.94 220 PHE B C 1
ATOM 4162 O O . PHE B 1 220 ? -9.234 7.824 8.586 1 90.94 220 PHE B O 1
ATOM 4169 N N . GLU B 1 221 ? -7.945 9.039 7.242 1 90.75 221 GLU B N 1
ATOM 4170 C CA . GLU B 1 221 ? -7.977 8.133 6.102 1 90.75 221 GLU B CA 1
ATOM 4171 C C . GLU B 1 221 ? -6.57 7.691 5.707 1 90.75 221 GLU B C 1
ATOM 4173 O O . GLU B 1 221 ? -5.793 8.484 5.172 1 90.75 221 GLU B O 1
ATOM 4178 N N . LEU B 1 222 ? -6.398 6.445 5.902 1 91.88 222 LEU B N 1
ATOM 4179 C CA . LEU B 1 222 ? -5.035 5.938 5.789 1 91.88 222 LEU B CA 1
ATOM 4180 C C . LEU B 1 222 ? -4.961 4.793 4.781 1 91.88 222 LEU B C 1
ATOM 4182 O O . LEU B 1 222 ? -5.754 3.854 4.844 1 91.88 222 LEU B O 1
ATOM 4186 N N . GLY B 1 223 ? -3.994 4.852 3.904 1 88 223 GLY B N 1
ATOM 4187 C CA . GLY B 1 223 ? -3.83 3.828 2.883 1 88 223 GLY B CA 1
ATOM 4188 C C . GLY B 1 223 ? -2.982 2.656 3.342 1 88 223 GLY B C 1
ATOM 4189 O O . GLY B 1 223 ? -2.518 1.861 2.523 1 88 223 GLY B O 1
ATOM 4190 N N . SER B 1 224 ? -2.684 2.537 4.523 1 89.94 224 SER B N 1
ATOM 4191 C CA . SER B 1 224 ? -1.878 1.471 5.109 1 89.94 224 SER B CA 1
ATOM 4192 C C . SER B 1 224 ? -2.592 0.821 6.289 1 89.94 224 SER B C 1
ATOM 4194 O O . SER B 1 224 ? -2.947 1.498 7.258 1 89.94 224 SER B O 1
ATOM 4196 N N . LEU B 1 225 ? -2.758 -0.479 6.117 1 93.38 225 LEU B N 1
ATOM 4197 C CA . LEU B 1 225 ? -3.408 -1.235 7.18 1 93.38 225 LEU B CA 1
ATOM 4198 C C . LEU B 1 225 ? -2.635 -1.109 8.492 1 93.38 225 LEU B C 1
ATOM 4200 O O . LEU B 1 225 ? -3.232 -0.958 9.555 1 93.38 225 LEU B O 1
ATOM 4204 N N . GLU B 1 226 ? -1.368 -1.151 8.406 1 93.75 226 GLU B N 1
ATOM 4205 C CA . GLU B 1 226 ? -0.525 -1.043 9.594 1 93.75 226 GLU B CA 1
ATOM 4206 C C . GLU B 1 226 ? -0.628 0.344 10.219 1 93.75 226 GLU B C 1
ATOM 4208 O O . GLU B 1 226 ? -0.619 0.481 11.445 1 93.75 226 GLU B O 1
ATOM 4213 N N . ALA B 1 227 ? -0.675 1.306 9.352 1 94 227 ALA B N 1
ATOM 4214 C CA . ALA B 1 227 ? -0.863 2.656 9.875 1 94 227 ALA B CA 1
ATOM 4215 C C . ALA B 1 227 ? -2.178 2.771 10.641 1 94 227 ALA B C 1
ATOM 4217 O O . ALA B 1 227 ? -2.236 3.412 11.695 1 94 227 ALA B O 1
ATOM 4218 N N . ILE B 1 228 ? -3.182 2.178 10.148 1 96.81 228 ILE B N 1
ATOM 4219 C CA . ILE B 1 228 ? -4.48 2.193 10.812 1 96.81 228 ILE B CA 1
ATOM 4220 C C . ILE B 1 228 ? -4.363 1.559 12.195 1 96.81 228 ILE B C 1
ATOM 4222 O O . ILE B 1 228 ? -4.777 2.15 13.195 1 96.81 228 ILE B O 1
ATOM 4226 N N . LYS B 1 229 ? -3.752 0.426 12.234 1 96.75 229 LYS B N 1
ATOM 4227 C CA . LYS B 1 229 ? -3.592 -0.283 13.5 1 96.75 229 LYS B CA 1
ATOM 4228 C C . LYS B 1 229 ? -2.854 0.578 14.523 1 96.75 229 LYS B C 1
ATOM 4230 O O . LYS B 1 229 ? -3.299 0.712 15.664 1 96.75 229 LYS B O 1
ATOM 4235 N N . HIS B 1 230 ? -1.814 1.187 14.109 1 95.56 230 HIS B N 1
ATOM 4236 C CA . HIS B 1 230 ? -0.992 1.974 15.023 1 95.56 230 HIS B CA 1
ATOM 4237 C C . HIS B 1 230 ? -1.725 3.23 15.484 1 95.56 230 HIS B C 1
ATOM 4239 O O . HIS B 1 230 ? -1.581 3.652 16.625 1 95.56 230 HIS B O 1
ATOM 4245 N N . CYS B 1 231 ? -2.445 3.797 14.578 1 96 231 CYS B N 1
ATOM 4246 C CA . CYS B 1 231 ? -3.219 4.973 14.969 1 96 231 CYS B CA 1
ATOM 4247 C C . CYS B 1 231 ? -4.285 4.605 15.992 1 96 231 CYS B C 1
ATOM 4249 O O . CYS B 1 231 ? -4.516 5.352 16.953 1 96 231 CYS B O 1
ATOM 4251 N N . VAL B 1 232 ? -4.922 3.461 15.82 1 97.5 232 VAL B N 1
ATOM 4252 C CA . VAL B 1 232 ? -5.906 3 16.797 1 97.5 232 VAL B CA 1
ATOM 4253 C C . VAL B 1 232 ? -5.223 2.748 18.141 1 97.5 232 VAL B C 1
ATOM 4255 O O . VAL B 1 232 ? -5.719 3.17 19.188 1 97.5 232 VAL B O 1
ATOM 4258 N N . MET B 1 233 ? -4.09 2.104 18.062 1 95.94 233 MET B N 1
ATOM 4259 C CA . MET B 1 233 ? -3.338 1.794 19.281 1 95.94 233 MET B CA 1
ATOM 4260 C C . MET B 1 233 ? -2.971 3.068 20.031 1 95.94 233 MET B C 1
ATOM 4262 O O . MET B 1 233 ? -2.881 3.066 21.266 1 95.94 233 MET B O 1
ATOM 4266 N N . ASN B 1 234 ? -2.801 4.117 19.266 1 92.56 234 ASN B N 1
ATOM 4267 C CA . ASN B 1 234 ? -2.408 5.395 19.859 1 92.56 234 ASN B CA 1
ATOM 4268 C C . ASN B 1 234 ? -3.621 6.199 20.312 1 92.56 234 ASN B C 1
ATOM 4270 O O . ASN B 1 234 ? -3.498 7.379 20.656 1 92.56 234 ASN B O 1
ATOM 4274 N N . GLY B 1 235 ? -4.793 5.629 20.203 1 92.88 235 GLY B N 1
ATOM 4275 C CA . GLY B 1 235 ? -5.992 6.23 20.766 1 92.88 235 GLY B CA 1
ATOM 4276 C C . GLY B 1 235 ? -6.629 7.258 19.844 1 92.88 235 GLY B C 1
ATOM 4277 O O . GLY B 1 235 ? -7.387 8.117 20.297 1 92.88 235 GLY B O 1
ATOM 4278 N N . LEU B 1 236 ? -6.371 7.188 18.578 1 93.5 236 LEU B N 1
ATOM 4279 C CA . LEU B 1 236 ? -6.828 8.227 17.656 1 93.5 236 LEU B CA 1
ATOM 4280 C C . LEU B 1 236 ? -8.227 7.918 17.141 1 93.5 236 LEU B C 1
ATOM 4282 O O . LEU B 1 236 ? -8.852 8.758 16.484 1 93.5 236 LEU B O 1
ATOM 4286 N N . GLY B 1 237 ? -8.719 6.758 17.438 1 95.25 237 GLY B N 1
ATOM 4287 C CA . GLY B 1 237 ? -10.039 6.355 16.969 1 95.25 237 GLY B CA 1
ATOM 4288 C C . GLY B 1 237 ? -10.234 4.852 16.953 1 95.25 237 GLY B C 1
ATOM 4289 O O . GLY B 1 237 ? -9.469 4.113 17.578 1 95.25 237 GLY B O 1
ATOM 4290 N N . ILE B 1 238 ? -11.359 4.453 16.344 1 96.81 238 ILE B N 1
ATOM 4291 C CA . ILE B 1 238 ? -11.648 3.035 16.172 1 96.81 238 ILE B CA 1
ATOM 4292 C C . ILE B 1 238 ? -11.68 2.693 14.688 1 96.81 238 ILE B C 1
ATOM 4294 O O . ILE B 1 238 ? -11.812 3.582 13.836 1 96.81 238 ILE B O 1
ATOM 4298 N N . ALA B 1 239 ? -11.484 1.41 14.367 1 98 239 ALA B N 1
ATOM 4299 C CA . ALA B 1 239 ? -11.414 1.02 12.961 1 98 239 ALA B CA 1
ATOM 4300 C C . ALA B 1 239 ? -12.008 -0.369 12.75 1 98 239 ALA B C 1
ATOM 4302 O O . ALA B 1 239 ? -11.945 -1.223 13.633 1 98 239 ALA B O 1
ATOM 4303 N N . LEU B 1 240 ? -12.648 -0.541 11.594 1 97.38 240 LEU B N 1
ATOM 4304 C CA . LEU B 1 240 ? -13.109 -1.851 11.148 1 97.38 240 LEU B CA 1
ATOM 4305 C C . LEU B 1 240 ? -12.047 -2.525 10.273 1 97.38 240 LEU B C 1
ATOM 4307 O O . LEU B 1 240 ? -11.648 -1.98 9.25 1 97.38 240 LEU B O 1
ATOM 4311 N N . LEU B 1 241 ? -11.602 -3.711 10.703 1 97.62 241 LEU B N 1
ATOM 4312 C CA . LEU B 1 241 ? -10.531 -4.41 10 1 97.62 241 LEU B CA 1
ATOM 4313 C C . LEU B 1 241 ? -10.82 -5.906 9.922 1 97.62 241 LEU B C 1
ATOM 4315 O O . LEU B 1 241 ? -11.586 -6.438 10.734 1 97.62 241 LEU B O 1
ATOM 4319 N N . PRO B 1 242 ? -10.195 -6.59 8.906 1 96.81 242 PRO B N 1
ATOM 4320 C CA . PRO B 1 242 ? -10.273 -8.055 8.922 1 96.81 242 PRO B CA 1
ATOM 4321 C C . PRO B 1 242 ? -9.648 -8.664 10.172 1 96.81 242 PRO B C 1
ATOM 4323 O O . PRO B 1 242 ? -8.594 -8.211 10.625 1 96.81 242 PRO B O 1
ATOM 4326 N N . GLN B 1 243 ? -10.273 -9.664 10.68 1 96.62 243 GLN B N 1
ATOM 4327 C CA . GLN B 1 243 ? -9.812 -10.312 11.906 1 96.62 243 GLN B CA 1
ATOM 4328 C C . GLN B 1 243 ? -8.383 -10.836 11.742 1 96.62 243 GLN B C 1
ATOM 4330 O O . GLN B 1 243 ? -7.566 -10.711 12.656 1 96.62 243 GLN B O 1
ATOM 4335 N N . ILE B 1 244 ? -8.07 -11.367 10.648 1 95.81 244 ILE B N 1
ATOM 4336 C CA . ILE B 1 244 ? -6.77 -11.984 10.398 1 95.81 244 ILE B CA 1
ATOM 4337 C C . ILE B 1 244 ? -5.668 -10.938 10.57 1 95.81 244 ILE B C 1
ATOM 4339 O O . ILE B 1 244 ? -4.531 -11.281 10.914 1 95.81 244 ILE B O 1
ATOM 4343 N N . ALA B 1 245 ? -5.961 -9.695 10.367 1 96.31 245 ALA B N 1
ATOM 4344 C CA . ALA B 1 245 ? -4.953 -8.641 10.383 1 96.31 245 ALA B CA 1
ATOM 4345 C C . ALA B 1 245 ? -4.676 -8.156 11.805 1 96.31 245 ALA B C 1
ATOM 4347 O O . ALA B 1 245 ? -3.682 -7.469 12.047 1 96.31 245 ALA B O 1
ATOM 4348 N N . VAL B 1 246 ? -5.512 -8.5 12.766 1 97.44 246 VAL B N 1
ATOM 4349 C CA . VAL B 1 246 ? -5.359 -7.906 14.086 1 97.44 246 VAL B CA 1
ATOM 4350 C C . VAL B 1 246 ? -5.305 -9.008 15.148 1 97.44 246 VAL B C 1
ATOM 4352 O O . VAL B 1 246 ? -5.387 -8.727 16.344 1 97.44 246 VAL B O 1
ATOM 4355 N N . GLU B 1 247 ? -5.203 -10.227 14.734 1 96.12 247 GLU B N 1
ATOM 4356 C CA . GLU B 1 247 ? -5.227 -11.359 15.656 1 96.12 247 GLU B CA 1
ATOM 4357 C C . GLU B 1 247 ? -4.133 -11.234 16.719 1 96.12 247 GLU B C 1
ATOM 4359 O O . GLU B 1 247 ? -4.391 -11.438 17.906 1 96.12 247 GLU B O 1
ATOM 4364 N N . GLU B 1 248 ? -2.986 -10.938 16.281 1 93.06 248 GLU B N 1
ATOM 4365 C CA . GLU B 1 248 ? -1.851 -10.859 17.188 1 93.06 248 GLU B CA 1
ATOM 4366 C C . GLU B 1 248 ? -2.027 -9.727 18.203 1 93.06 248 GLU B C 1
ATOM 4368 O O . GLU B 1 248 ? -1.737 -9.891 19.391 1 93.06 248 GLU B O 1
ATOM 4373 N N . GLU B 1 249 ? -2.41 -8.57 17.703 1 95.94 249 GLU B N 1
ATOM 4374 C CA . GLU B 1 249 ? -2.607 -7.418 18.578 1 95.94 249 GLU B CA 1
ATOM 4375 C C . GLU B 1 249 ? -3.727 -7.672 19.578 1 95.94 249 GLU B C 1
ATOM 4377 O O . GLU B 1 249 ? -3.656 -7.219 20.734 1 95.94 249 GLU B O 1
ATOM 4382 N N . LEU B 1 250 ? -4.762 -8.422 19.188 1 96.5 250 LEU B N 1
ATOM 4383 C CA . LEU B 1 250 ? -5.848 -8.773 20.109 1 96.5 250 LEU B CA 1
ATOM 4384 C C . LEU B 1 250 ? -5.363 -9.758 21.172 1 96.5 250 LEU B C 1
ATOM 4386 O O . LEU B 1 250 ? -5.695 -9.609 22.344 1 96.5 250 LEU B O 1
ATOM 4390 N N . ARG B 1 251 ? -4.57 -10.648 20.781 1 95.12 251 ARG B N 1
ATOM 4391 C CA . ARG B 1 251 ? -4.023 -11.641 21.703 1 95.12 251 ARG B CA 1
ATOM 4392 C C . ARG B 1 251 ? -3.105 -10.984 22.734 1 95.12 251 ARG B C 1
ATOM 4394 O O . ARG B 1 251 ? -3.146 -11.328 23.922 1 95.12 251 ARG B O 1
ATOM 4401 N N . ARG B 1 252 ? -2.344 -9.984 22.281 1 93.56 252 ARG B N 1
ATOM 4402 C CA . ARG B 1 252 ? -1.367 -9.32 23.141 1 93.56 252 ARG B CA 1
ATOM 4403 C C . ARG B 1 252 ? -2.023 -8.219 23.969 1 93.56 252 ARG B C 1
ATOM 4405 O O . ARG B 1 252 ? -1.421 -7.699 24.906 1 93.56 252 ARG B O 1
ATOM 4412 N N . GLY B 1 253 ? -3.152 -7.832 23.578 1 95.19 253 GLY B N 1
ATOM 4413 C CA . GLY B 1 253 ? -3.883 -6.828 24.328 1 95.19 253 GLY B CA 1
ATOM 4414 C C . GLY B 1 253 ? -3.508 -5.406 23.953 1 95.19 253 GLY B C 1
ATOM 4415 O O . GLY B 1 253 ? -3.789 -4.465 24.688 1 95.19 253 GLY B O 1
ATOM 4416 N N . THR B 1 254 ? -2.836 -5.258 22.828 1 95.62 254 THR B N 1
ATOM 4417 C CA . THR B 1 254 ? -2.492 -3.916 22.375 1 95.62 254 THR B CA 1
ATOM 4418 C C . THR B 1 254 ? -3.648 -3.295 21.594 1 95.62 254 THR B C 1
ATOM 4420 O O . THR B 1 254 ? -3.68 -2.082 21.391 1 95.62 254 THR B O 1
ATOM 4423 N N . LEU B 1 255 ? -4.586 -4.121 21.172 1 97.56 255 LEU B N 1
ATOM 4424 C CA . LEU B 1 255 ? -5.887 -3.732 20.641 1 97.56 255 LEU B CA 1
ATOM 4425 C C . LEU B 1 255 ? -7.008 -4.484 21.344 1 97.56 255 LEU B C 1
ATOM 4427 O O . LEU B 1 255 ? -6.785 -5.555 21.906 1 97.56 255 LEU B O 1
ATOM 4431 N N . ALA B 1 256 ? -8.141 -3.914 21.359 1 97 256 ALA B N 1
ATOM 4432 C CA . ALA B 1 256 ? -9.336 -4.562 21.906 1 97 256 ALA B CA 1
ATOM 4433 C C . ALA B 1 256 ? -10.445 -4.609 20.859 1 97 256 ALA B C 1
ATOM 4435 O O . ALA B 1 256 ? -10.578 -3.695 20.047 1 97 256 ALA B O 1
ATOM 4436 N N . SER B 1 257 ? -11.234 -5.617 20.938 1 95.75 257 SER B N 1
ATOM 4437 C CA . SER B 1 257 ? -12.328 -5.793 19.984 1 95.75 257 SER B CA 1
ATOM 4438 C C . SER B 1 257 ? -13.633 -5.238 20.547 1 95.75 257 SER B C 1
ATOM 4440 O O . SER B 1 257 ? -13.938 -5.418 21.734 1 95.75 257 SER B O 1
ATOM 4442 N N . ILE B 1 258 ? -14.336 -4.492 19.75 1 94.81 258 ILE B N 1
ATOM 4443 C CA . ILE B 1 258 ? -15.719 -4.098 20.031 1 94.81 258 ILE B CA 1
ATOM 4444 C C . ILE B 1 258 ? -16.672 -5.145 19.469 1 94.81 258 ILE B C 1
ATOM 4446 O O . ILE B 1 258 ? -16.641 -5.449 18.281 1 94.81 258 ILE B O 1
ATOM 4450 N N . PRO B 1 259 ? -17.516 -5.762 20.297 1 92.38 259 PRO B N 1
ATOM 4451 C CA . PRO B 1 259 ? -18.422 -6.809 19.828 1 92.38 259 PRO B CA 1
ATOM 4452 C C . PRO B 1 259 ? -19.547 -6.266 18.953 1 92.38 259 PRO B C 1
ATOM 4454 O O . PRO B 1 259 ? -20.688 -6.164 19.406 1 92.38 259 PRO B O 1
ATOM 4457 N N . PHE B 1 260 ? -19.234 -6.023 17.719 1 92.12 260 PHE B N 1
ATOM 4458 C CA . PHE B 1 260 ? -20.172 -5.488 16.734 1 92.12 260 PHE B CA 1
ATOM 4459 C C . PHE B 1 260 ? -20.328 -6.453 15.562 1 92.12 260 PHE B C 1
ATOM 4461 O O . PHE B 1 260 ? -19.344 -6.816 14.914 1 92.12 260 PHE B O 1
ATOM 4468 N N . VAL B 1 261 ? -21.547 -6.883 15.383 1 88.88 261 VAL B N 1
ATOM 4469 C CA . VAL B 1 261 ? -21.844 -7.773 14.266 1 88.88 261 VAL B CA 1
ATOM 4470 C C . VAL B 1 261 ? -23.031 -7.23 13.477 1 88.88 261 VAL B C 1
ATOM 4472 O O . VAL B 1 261 ? -24 -6.734 14.062 1 88.88 261 VAL B O 1
ATOM 4475 N N . HIS B 1 262 ? -22.891 -7.273 12.203 1 92.69 262 HIS B N 1
ATOM 4476 C CA . HIS B 1 262 ? -23.984 -6.871 11.32 1 92.69 262 HIS B CA 1
ATOM 4477 C C . HIS B 1 262 ? -24.047 -7.777 10.094 1 92.69 262 HIS B C 1
ATOM 4479 O O . HIS B 1 262 ? -23.031 -8.141 9.523 1 92.69 262 HIS B O 1
ATOM 4485 N N . PRO B 1 263 ? -25.203 -8.117 9.648 1 90.56 263 PRO B N 1
ATOM 4486 C CA . PRO B 1 263 ? -25.359 -9.07 8.547 1 90.56 263 PRO B CA 1
ATOM 4487 C C . PRO B 1 263 ? -24.766 -8.555 7.234 1 90.56 263 PRO B C 1
ATOM 4489 O O . PRO B 1 263 ? -24.344 -9.359 6.398 1 90.56 263 PRO B O 1
ATOM 4492 N N . ASP B 1 264 ? -24.734 -7.316 7.039 1 91.88 264 ASP B N 1
ATOM 4493 C CA . ASP B 1 264 ? -24.234 -6.75 5.793 1 91.88 264 ASP B CA 1
ATOM 4494 C C . ASP B 1 264 ? -22.719 -6.75 5.758 1 91.88 264 ASP B C 1
ATOM 4496 O O . ASP B 1 264 ? -22.109 -6.539 4.703 1 91.88 264 ASP B O 1
ATOM 4500 N N . LEU B 1 265 ? -22.141 -7 6.863 1 93.12 265 LEU B N 1
ATOM 4501 C CA . LEU B 1 265 ? -20.688 -6.969 6.941 1 93.12 265 LEU B CA 1
ATOM 4502 C C . LEU B 1 265 ? -20.109 -8.383 6.895 1 93.12 265 LEU B C 1
ATOM 4504 O O . LEU B 1 265 ? -19.203 -8.719 7.668 1 93.12 265 LEU B O 1
ATOM 4508 N N . ARG B 1 266 ? -20.656 -9.172 6.051 1 92 266 ARG B N 1
ATOM 4509 C CA . ARG B 1 266 ? -20.141 -10.516 5.816 1 92 266 ARG B CA 1
ATOM 4510 C C . ARG B 1 266 ? -19.312 -10.57 4.543 1 92 266 ARG B C 1
ATOM 4512 O O . ARG B 1 266 ? -19.828 -10.359 3.443 1 92 266 ARG B O 1
ATOM 4519 N N . PHE B 1 267 ? -18.031 -10.859 4.773 1 93.94 267 PHE B N 1
ATOM 4520 C CA . PHE B 1 267 ? -17.109 -10.891 3.643 1 93.94 267 PHE B CA 1
ATOM 4521 C C . PHE B 1 267 ? -16.453 -12.266 3.512 1 93.94 267 PHE B C 1
ATOM 4523 O O . PHE B 1 267 ? -16.312 -12.992 4.496 1 93.94 267 PHE B O 1
ATOM 4530 N N . HIS B 1 268 ? -16.109 -12.508 2.287 1 94.88 268 HIS B N 1
ATOM 4531 C CA . HIS B 1 268 ? -15.461 -13.781 1.975 1 94.88 268 HIS B CA 1
ATOM 4532 C C . HIS B 1 268 ? -14.148 -13.562 1.224 1 94.88 268 HIS B C 1
ATOM 4534 O O . HIS B 1 268 ? -14.047 -12.664 0.388 1 94.88 268 HIS B O 1
ATOM 4540 N N . LEU B 1 269 ? -13.227 -14.359 1.659 1 95.75 269 LEU B N 1
ATOM 4541 C CA . LEU B 1 269 ? -12.008 -14.445 0.866 1 95.75 269 LEU B CA 1
ATOM 4542 C C . LEU B 1 269 ? -12.258 -15.203 -0.436 1 95.75 269 LEU B C 1
ATOM 4544 O O . LEU B 1 269 ? -12.742 -16.328 -0.419 1 95.75 269 LEU B O 1
ATOM 4548 N N . GLN B 1 270 ? -11.914 -14.508 -1.519 1 94.75 270 GLN B N 1
ATOM 4549 C CA . GLN B 1 270 ? -12.188 -15.094 -2.824 1 94.75 270 GLN B CA 1
ATOM 4550 C C . GLN B 1 270 ? -10.953 -15.039 -3.723 1 94.75 270 GLN B C 1
ATOM 4552 O O . GLN B 1 270 ? -10.203 -14.07 -3.688 1 94.75 270 GLN B O 1
ATOM 4557 N N . ILE B 1 271 ? -10.836 -16.078 -4.48 1 95.88 271 ILE B N 1
ATOM 4558 C CA . ILE B 1 271 ? -9.844 -16.125 -5.547 1 95.88 271 ILE B CA 1
ATOM 4559 C C . ILE B 1 271 ? -10.508 -15.828 -6.887 1 95.88 271 ILE B C 1
ATOM 4561 O O . ILE B 1 271 ? -11.516 -16.438 -7.246 1 95.88 271 ILE B O 1
ATOM 4565 N N . LEU B 1 272 ? -9.953 -14.867 -7.566 1 94.94 272 LEU B N 1
ATOM 4566 C CA . LEU B 1 272 ? -10.445 -14.516 -8.891 1 94.94 272 LEU B CA 1
ATOM 4567 C C . LEU B 1 272 ? -9.43 -14.891 -9.969 1 94.94 272 LEU B C 1
ATOM 4569 O O . LEU B 1 272 ? -8.219 -14.695 -9.781 1 94.94 272 LEU B O 1
ATOM 4573 N N . LEU B 1 273 ? -9.961 -15.414 -11.023 1 93.94 273 LEU B N 1
ATOM 4574 C CA . LEU B 1 273 ? -9.148 -15.805 -12.172 1 93.94 273 LEU B CA 1
ATOM 4575 C C . LEU B 1 273 ? -9.789 -15.328 -13.477 1 93.94 273 LEU B C 1
ATOM 4577 O O . LEU B 1 273 ? -11.008 -15.203 -13.562 1 93.94 273 LEU B O 1
ATOM 4581 N N . HIS B 1 274 ? -8.852 -15.016 -14.391 1 90.25 274 HIS B N 1
ATOM 4582 C CA . HIS B 1 274 ? -9.383 -14.82 -15.734 1 90.25 274 HIS B CA 1
ATOM 4583 C C . HIS B 1 274 ? -10.031 -16.094 -16.266 1 90.25 274 HIS B C 1
ATOM 4585 O O . HIS B 1 274 ? -9.508 -17.188 -16.062 1 90.25 274 HIS B O 1
ATOM 4591 N N . PRO B 1 275 ? -11.156 -15.977 -16.922 1 85.56 275 PRO B N 1
ATOM 4592 C CA . PRO B 1 275 ? -11.859 -17.172 -17.391 1 85.56 275 PRO B CA 1
ATOM 4593 C C . PRO B 1 275 ? -11.016 -18.016 -18.359 1 85.56 275 PRO B C 1
ATOM 4595 O O . PRO B 1 275 ? -11.148 -19.234 -18.391 1 85.56 275 PRO B O 1
ATOM 4598 N N . LYS B 1 276 ? -10.164 -17.406 -19.078 1 80.06 276 LYS B N 1
ATOM 4599 C CA . LYS B 1 276 ? -9.359 -18.109 -20.078 1 80.06 276 LYS B CA 1
ATOM 4600 C C . LYS B 1 276 ? -7.945 -18.359 -19.562 1 80.06 276 LYS B C 1
ATOM 4602 O O . LYS B 1 276 ? -7.047 -18.703 -20.344 1 80.06 276 LYS B O 1
ATOM 4607 N N . LYS B 1 277 ? -7.805 -18.188 -18.281 1 85.38 277 LYS B N 1
ATOM 4608 C CA . LYS B 1 277 ? -6.484 -18.406 -17.703 1 85.38 277 LYS B CA 1
ATOM 4609 C C . LYS B 1 277 ? -6.062 -19.859 -17.797 1 85.38 277 LYS B C 1
ATOM 4611 O O . LYS B 1 277 ? -6.828 -20.766 -17.453 1 85.38 277 LYS B O 1
ATOM 4616 N N . TRP B 1 278 ? -4.863 -20.016 -18.422 1 79.44 278 TRP B N 1
ATOM 4617 C CA . TRP B 1 278 ? -4.281 -21.344 -18.391 1 79.44 278 TRP B CA 1
ATOM 4618 C C . TRP B 1 278 ? -3.842 -21.734 -16.984 1 79.44 278 TRP B C 1
ATOM 4620 O O . TRP B 1 278 ? -3.148 -20.953 -16.312 1 79.44 278 TRP B O 1
ATOM 4630 N N . MET B 1 279 ? -4.23 -22.938 -16.609 1 84.62 279 MET B N 1
ATOM 4631 C CA . MET B 1 279 ? -3.961 -23.391 -15.25 1 84.62 279 MET B CA 1
ATOM 4632 C C . MET B 1 279 ? -2.709 -24.25 -15.195 1 84.62 279 MET B C 1
ATOM 4634 O O . MET B 1 279 ? -2.785 -25.469 -15.367 1 84.62 279 MET B O 1
ATOM 4638 N N . SER B 1 280 ? -1.577 -23.625 -14.875 1 81.31 280 SER B N 1
ATOM 4639 C CA . SER B 1 280 ? -0.342 -24.391 -14.688 1 81.31 280 SER B CA 1
ATOM 4640 C C . SER B 1 280 ? -0.381 -25.203 -13.398 1 81.31 280 SER B C 1
ATOM 4642 O O . SER B 1 280 ? -1.205 -24.938 -12.516 1 81.31 280 SER B O 1
ATOM 4644 N N . GLN B 1 281 ? 0.518 -26.188 -13.312 1 82.12 281 GLN B N 1
ATOM 4645 C CA . GLN B 1 281 ? 0.599 -27 -12.109 1 82.12 281 GLN B CA 1
ATOM 4646 C C . GLN B 1 281 ? 0.901 -26.141 -10.883 1 82.12 281 GLN B C 1
ATOM 4648 O O . GLN B 1 281 ? 0.382 -26.406 -9.797 1 82.12 281 GLN B O 1
ATOM 4653 N N . MET B 1 282 ? 1.697 -25.203 -11.094 1 84.19 282 MET B N 1
ATOM 4654 C CA . MET B 1 282 ? 2.066 -24.297 -10.016 1 84.19 282 MET B CA 1
ATOM 4655 C C . MET B 1 282 ? 0.854 -23.516 -9.531 1 84.19 282 MET B C 1
ATOM 4657 O O . MET B 1 282 ? 0.634 -23.391 -8.32 1 84.19 282 MET B O 1
ATOM 4661 N N . LEU B 1 283 ? 0.079 -23.031 -10.453 1 89.25 283 LEU B N 1
ATOM 4662 C CA . LEU B 1 283 ? -1.11 -22.266 -10.102 1 89.25 283 LEU B CA 1
ATOM 4663 C C . LEU B 1 283 ? -2.139 -23.141 -9.398 1 89.25 283 LEU B C 1
ATOM 4665 O O . LEU B 1 283 ? -2.758 -22.719 -8.422 1 89.25 283 LEU B O 1
ATOM 4669 N N . LEU B 1 284 ? -2.281 -24.344 -9.906 1 90.06 284 LEU B N 1
ATOM 4670 C CA . LEU B 1 284 ? -3.207 -25.281 -9.289 1 90.06 284 LEU B CA 1
ATOM 4671 C C . LEU B 1 284 ? -2.764 -25.641 -7.879 1 90.06 284 LEU B C 1
ATOM 4673 O O . LEU B 1 284 ? -3.59 -25.75 -6.969 1 90.06 284 LEU B O 1
ATOM 4677 N N . THR B 1 285 ? -1.483 -25.797 -7.734 1 90.5 285 THR B N 1
ATOM 4678 C CA . THR B 1 285 ? -0.938 -26.109 -6.418 1 90.5 285 THR B CA 1
ATOM 4679 C C . THR B 1 285 ? -1.188 -24.953 -5.445 1 90.5 285 THR B C 1
ATOM 4681 O O . THR B 1 285 ? -1.59 -25.188 -4.301 1 90.5 285 THR B O 1
ATOM 4684 N N . LEU B 1 286 ? -0.966 -23.75 -5.879 1 93.5 286 LEU B N 1
ATOM 4685 C CA . LEU B 1 286 ? -1.174 -22.578 -5.035 1 93.5 286 LEU B CA 1
ATOM 4686 C C . LEU B 1 286 ? -2.633 -22.469 -4.598 1 93.5 286 LEU B C 1
ATOM 4688 O O . LEU B 1 286 ? -2.92 -22.266 -3.418 1 93.5 286 LEU B O 1
ATOM 4692 N N . ILE B 1 287 ? -3.51 -22.625 -5.531 1 95.75 287 ILE B N 1
ATOM 4693 C CA . ILE B 1 287 ? -4.938 -22.547 -5.246 1 95.75 287 ILE B CA 1
ATOM 4694 C C . ILE B 1 287 ? -5.328 -23.672 -4.277 1 95.75 287 ILE B C 1
ATOM 4696 O O . ILE B 1 287 ? -6.086 -23.438 -3.332 1 95.75 287 ILE B O 1
ATOM 4700 N N . GLY B 1 288 ? -4.82 -24.797 -4.504 1 95.5 288 GLY B N 1
ATOM 4701 C CA . GLY B 1 288 ? -5.098 -25.938 -3.633 1 95.5 288 GLY B CA 1
ATOM 4702 C C . GLY B 1 288 ? -4.641 -25.703 -2.203 1 95.5 288 GLY B C 1
ATOM 4703 O O . GLY B 1 288 ? -5.324 -26.109 -1.258 1 95.5 288 GLY B O 1
ATOM 4704 N N . LEU B 1 289 ? -3.467 -25.125 -2.064 1 94.62 289 LEU B N 1
ATOM 4705 C CA . LEU B 1 289 ? -2.945 -24.828 -0.737 1 94.62 289 LEU B CA 1
ATOM 4706 C C . LEU B 1 289 ? -3.891 -23.891 0.018 1 94.62 289 LEU B C 1
ATOM 4708 O O . LEU B 1 289 ? -4.047 -24.016 1.235 1 94.62 289 LEU B O 1
ATOM 4712 N N . MET B 1 290 ? -4.531 -22.984 -0.672 1 95.81 290 MET B N 1
ATOM 4713 C CA . MET B 1 290 ? -5.418 -22 -0.05 1 95.81 290 MET B CA 1
ATOM 4714 C C . MET B 1 290 ? -6.797 -22.594 0.203 1 95.81 290 MET B C 1
ATOM 4716 O O . MET B 1 290 ? -7.469 -22.234 1.17 1 95.81 290 MET B O 1
ATOM 4720 N N . THR B 1 291 ? -7.215 -23.5 -0.617 1 94.56 291 THR B N 1
ATOM 4721 C CA . THR B 1 291 ? -8.562 -24.062 -0.505 1 94.56 291 THR B CA 1
ATOM 4722 C C . THR B 1 291 ? -8.539 -25.375 0.284 1 94.56 291 THR B C 1
ATOM 4724 O O . THR B 1 291 ? -9.594 -25.906 0.619 1 94.56 291 THR B O 1
ATOM 4727 N N . GLY B 1 292 ? -7.422 -25.844 0.628 1 92.88 292 GLY B N 1
ATOM 4728 C CA . GLY B 1 292 ? -7.309 -27.109 1.324 1 92.88 292 GLY B CA 1
ATOM 4729 C C . GLY B 1 292 ? -7.605 -28.312 0.438 1 92.88 292 GLY B C 1
ATOM 4730 O O . GLY B 1 292 ? -8.227 -29.281 0.88 1 92.88 292 GLY B O 1
ATOM 4731 N N . GLU B 1 293 ? -7.297 -28.125 -0.792 1 90.81 293 GLU B N 1
ATOM 4732 C CA . GLU B 1 293 ? -7.543 -29.156 -1.799 1 90.81 293 GLU B CA 1
ATOM 4733 C C . GLU B 1 293 ? -6.266 -29.484 -2.564 1 90.81 293 GLU B C 1
ATOM 4735 O O . GLU B 1 293 ? -5.301 -28.719 -2.543 1 90.81 293 GLU B O 1
ATOM 4740 N N . ASP B 1 294 ? -6.277 -30.703 -3.119 1 88.94 294 ASP B N 1
ATOM 4741 C CA . ASP B 1 294 ? -5.156 -31 -4.004 1 88.94 294 ASP B CA 1
ATOM 4742 C C . ASP B 1 294 ? -5.371 -30.406 -5.387 1 88.94 294 ASP B C 1
ATOM 4744 O O . ASP B 1 294 ? -6.473 -29.938 -5.707 1 88.94 294 ASP B O 1
ATOM 4748 N N . ALA B 1 295 ? -4.297 -30.422 -6.191 1 87 295 ALA B N 1
ATOM 4749 C CA . ALA B 1 295 ? -4.305 -29.766 -7.5 1 87 295 ALA B CA 1
ATOM 4750 C C . ALA B 1 295 ? -5.367 -30.375 -8.406 1 87 295 ALA B C 1
ATOM 4752 O O . ALA B 1 295 ? -6.023 -29.672 -9.172 1 87 295 ALA B O 1
ATOM 4753 N N . GLU B 1 296 ? -5.551 -31.609 -8.344 1 87.56 296 GLU B N 1
ATOM 4754 C CA . GLU B 1 296 ? -6.512 -32.312 -9.195 1 87.56 296 GLU B CA 1
ATOM 4755 C C . GLU B 1 296 ? -7.941 -31.891 -8.875 1 87.56 296 GLU B C 1
ATOM 4757 O O . GLU B 1 296 ? -8.75 -31.656 -9.781 1 87.56 296 GLU B O 1
ATOM 4762 N N . ARG B 1 297 ? -8.258 -31.828 -7.668 1 89.06 297 ARG B N 1
ATOM 4763 C CA . ARG B 1 297 ? -9.594 -31.422 -7.234 1 89.06 297 ARG B CA 1
ATOM 4764 C C . ARG B 1 297 ? -9.883 -29.984 -7.617 1 89.06 297 ARG B C 1
ATOM 4766 O O . ARG B 1 297 ? -11.008 -29.641 -7.984 1 89.06 297 ARG B O 1
ATOM 4773 N N . VAL B 1 298 ? -8.891 -29.156 -7.496 1 91.19 298 VAL B N 1
ATOM 4774 C CA . VAL B 1 298 ? -9.039 -27.75 -7.883 1 91.19 298 VAL B CA 1
ATOM 4775 C C . VAL B 1 298 ? -9.359 -27.656 -9.375 1 91.19 298 VAL B C 1
ATOM 4777 O O . VAL B 1 298 ? -10.266 -26.922 -9.781 1 91.19 298 VAL B O 1
ATOM 4780 N N . ASN B 1 299 ? -8.609 -28.391 -10.148 1 87.25 299 ASN B N 1
ATOM 4781 C CA . ASN B 1 299 ? -8.805 -28.391 -11.594 1 87.25 299 ASN B CA 1
ATOM 4782 C C . ASN B 1 299 ? -10.203 -28.859 -11.977 1 87.25 299 ASN B C 1
ATOM 4784 O O . ASN B 1 299 ? -10.82 -28.312 -12.891 1 87.25 299 ASN B O 1
ATOM 4788 N N . GLU B 1 300 ? -10.664 -29.828 -11.336 1 86.56 300 GLU B N 1
ATOM 4789 C CA . GLU B 1 300 ? -12.008 -30.344 -11.578 1 86.56 300 GLU B CA 1
ATOM 4790 C C . GLU B 1 300 ? -13.078 -29.312 -11.258 1 86.56 300 GLU B C 1
ATOM 4792 O O . GLU B 1 300 ? -14.039 -29.141 -12.008 1 86.56 300 GLU B O 1
ATOM 4797 N N . ARG B 1 301 ? -12.867 -28.719 -10.164 1 85.94 301 ARG B N 1
ATOM 4798 C CA . ARG B 1 301 ? -13.828 -27.703 -9.734 1 85.94 301 ARG B CA 1
ATOM 4799 C C . ARG B 1 301 ? -13.875 -26.531 -10.719 1 85.94 301 ARG B C 1
ATOM 4801 O O . ARG B 1 301 ? -14.953 -26.016 -11.023 1 85.94 301 ARG B O 1
ATOM 4808 N N . LEU B 1 302 ? -12.758 -26.141 -11.172 1 85.75 302 LEU B N 1
ATOM 4809 C CA . LEU B 1 302 ? -12.672 -25.016 -12.086 1 85.75 302 LEU B CA 1
ATOM 4810 C C . LEU B 1 302 ? -13.219 -25.375 -13.461 1 85.75 302 LEU B C 1
ATOM 4812 O O . LEU B 1 302 ? -13.797 -24.531 -14.148 1 85.75 302 LEU B O 1
ATOM 4816 N N . SER B 1 303 ? -13.016 -26.562 -13.859 1 80.12 303 SER B N 1
ATOM 4817 C CA . SER B 1 303 ? -13.523 -27.047 -15.141 1 80.12 303 SER B CA 1
ATOM 4818 C C . SER B 1 303 ? -15.039 -27.156 -15.133 1 80.12 303 SER B C 1
ATOM 4820 O O . SER B 1 303 ? -15.695 -26.922 -16.141 1 80.12 303 SER B O 1
ATOM 4822 N N . ARG B 1 304 ? -15.586 -27.547 -14.016 1 73.56 304 ARG B N 1
ATOM 4823 C CA . ARG B 1 304 ? -17.031 -27.672 -13.883 1 73.56 304 ARG B CA 1
ATOM 4824 C C . ARG B 1 304 ? -17.719 -26.312 -13.938 1 73.56 304 ARG B C 1
ATOM 4826 O O . ARG B 1 304 ? -18.812 -26.188 -14.469 1 73.56 304 ARG B O 1
ATOM 4833 N N . ALA B 1 305 ? -17.094 -25.438 -13.336 1 65.25 305 ALA B N 1
ATOM 4834 C CA . ALA B 1 305 ? -17.656 -24.078 -13.305 1 65.25 305 ALA B CA 1
ATOM 4835 C C . ALA B 1 305 ? -17.719 -23.484 -14.711 1 65.25 305 ALA B C 1
ATOM 4837 O O . ALA B 1 305 ? -18.609 -22.672 -15.008 1 65.25 305 ALA B O 1
ATOM 4838 N N . ASP B 1 306 ? -16.828 -23.75 -15.523 1 60.97 306 ASP B N 1
ATOM 4839 C CA . ASP B 1 306 ? -16.812 -23.297 -16.906 1 60.97 306 ASP B CA 1
ATOM 4840 C C . ASP B 1 306 ? -18 -23.875 -17.688 1 60.97 306 ASP B C 1
ATOM 4842 O O . ASP B 1 306 ? -18.547 -23.203 -18.562 1 60.97 306 ASP B O 1
ATOM 4846 N N . VAL B 1 307 ? -18.438 -25.047 -17.297 1 46.69 307 VAL B N 1
ATOM 4847 C CA . VAL B 1 307 ? -19.531 -25.703 -17.984 1 46.69 307 VAL B CA 1
ATOM 4848 C C . VAL B 1 307 ? -20.875 -25.094 -17.562 1 46.69 307 VAL B C 1
ATOM 4850 O O . VAL B 1 307 ? -21.812 -25 -18.359 1 46.69 307 VAL B O 1
ATOM 4853 N N . SER B 1 308 ? -20.953 -24.672 -16.375 1 42.41 308 SER B N 1
ATOM 4854 C CA . SER B 1 308 ? -22.25 -24.172 -15.93 1 42.41 308 SER B CA 1
ATOM 4855 C C . SER B 1 308 ? -22.516 -22.781 -16.5 1 42.41 308 SER B C 1
ATOM 4857 O O . SER B 1 308 ? -23.625 -22.25 -16.344 1 42.41 308 SER B O 1
ATOM 4859 N N . VAL B 1 309 ? -21.578 -22.156 -16.828 1 42.19 309 VAL B N 1
ATOM 4860 C CA . VAL B 1 309 ? -21.781 -20.828 -17.406 1 42.19 309 VAL B CA 1
ATOM 4861 C C . VAL B 1 309 ? -22 -20.953 -18.906 1 42.19 309 VAL B C 1
ATOM 4863 O O . VAL B 1 309 ? -22.312 -19.969 -19.594 1 42.19 309 VAL B O 1
ATOM 4866 N N . LYS B 1 310 ? -21.766 -22.109 -19.516 1 34.69 310 LYS B N 1
ATOM 4867 C CA . LYS B 1 310 ? -22.219 -22.297 -20.891 1 34.69 310 LYS B CA 1
ATOM 4868 C C . LYS B 1 310 ? -23.703 -22.625 -20.938 1 34.69 310 LYS B C 1
ATOM 4870 O O . LYS B 1 310 ? -24.219 -23.375 -20.094 1 34.69 310 LYS B O 1
#

Solvent-accessible surface area (backbone atoms only — not comparable to full-atom values): 32985 Å² total; per-residue (Å²): 114,69,63,58,40,40,52,50,46,50,38,24,64,71,59,38,28,55,57,59,25,8,61,75,70,73,45,51,43,67,55,45,51,49,42,51,49,51,51,23,60,74,70,70,45,67,40,64,42,71,60,85,92,41,50,40,68,28,74,62,23,52,56,44,49,37,50,40,47,52,51,54,49,51,52,52,47,53,42,43,73,70,66,44,81,64,67,43,73,47,35,37,28,26,33,64,58,47,48,30,58,56,42,35,70,50,49,44,54,44,37,74,77,38,75,64,40,30,41,37,36,44,57,52,50,57,69,57,43,53,53,36,29,71,49,54,71,26,67,33,35,40,46,70,36,54,88,82,80,52,89,86,38,39,76,44,80,60,44,80,44,59,55,36,35,36,29,23,62,85,38,74,70,49,65,57,56,96,83,64,68,50,50,71,61,74,50,47,71,38,40,32,41,39,58,49,83,67,38,61,68,55,51,50,49,51,49,53,33,53,76,66,67,32,53,66,43,72,39,35,35,29,56,36,73,58,24,47,52,40,28,20,53,64,61,67,24,31,33,78,41,54,41,76,66,42,48,66,40,47,74,72,51,54,29,32,62,34,61,52,76,57,85,84,62,58,33,26,36,31,40,38,32,47,72,82,59,80,80,46,70,65,55,30,42,52,51,8,64,70,60,75,39,54,41,66,58,44,52,50,53,56,55,51,54,58,55,71,71,98,113,68,63,57,40,42,52,51,48,51,38,24,65,71,57,37,29,56,57,59,24,9,61,73,71,70,44,53,44,66,56,46,50,49,42,51,49,51,52,24,58,74,71,70,45,68,38,63,40,70,59,85,92,42,50,41,70,30,74,62,24,52,55,45,48,39,50,41,46,52,50,53,48,51,51,52,48,52,42,43,73,70,67,46,80,63,67,43,74,47,36,37,28,28,33,64,57,46,48,30,60,57,42,35,68,52,50,45,55,44,35,73,77,38,74,64,41,32,40,36,36,42,57,51,50,58,69,55,42,53,52,36,29,72,50,53,72,25,66,33,34,42,45,72,36,55,91,78,81,52,90,83,38,40,75,44,80,59,46,79,45,59,54,37,33,36,29,22,60,86,39,73,68,48,66,56,55,96,84,61,68,51,52,71,64,73,49,48,72,40,41,32,41,41,57,49,83,68,38,60,68,55,50,49,50,50,49,53,33,52,76,66,68,33,52,66,43,73,40,33,35,29,57,38,73,58,24,47,52,40,28,19,51,65,62,66,25,30,33,79,40,54,41,76,66,43,49,66,40,47,74,71,51,56,30,32,61,34,61,52,76,57,85,84,64,58,32,26,35,31,41,37,31,47,73,83,56,80,79,47,71,67,54,30,42,50,51,7,63,69,60,76,42,52,40,66,59,44,52,51,52,54,54,51,54,58,52,70,75,98

Radius of gyration: 25.08 Å; Cα contacts (8 Å, |Δi|>4): 1085; chains: 2; bounding box: 62×69×66 Å